Protein AF-A0A3M1ARY3-F1 (afdb_monomer)

Solvent-accessible surface area (backbone atoms only — not comparable to full-atom values): 28862 Å² total; per-residue (Å²): 132,88,78,79,74,89,76,68,84,65,81,82,77,84,74,81,76,70,82,75,73,94,60,84,91,66,77,84,82,79,54,72,87,50,49,65,56,50,58,51,51,50,52,49,52,53,35,46,76,71,69,54,55,94,62,46,52,64,51,49,46,56,49,46,52,57,48,51,60,50,61,75,49,52,91,82,54,56,73,66,58,52,51,49,48,53,49,50,48,57,50,49,37,49,52,50,33,58,77,50,55,50,48,76,44,61,44,57,70,61,64,56,45,29,60,66,34,83,39,37,42,29,37,66,46,68,46,52,71,83,88,73,47,55,49,29,36,30,43,77,48,57,64,89,65,46,29,37,71,93,34,78,60,46,70,43,76,62,58,67,72,46,67,48,40,36,34,40,24,88,75,70,82,58,36,54,68,40,32,63,76,75,75,44,74,68,46,71,55,53,65,43,31,38,32,45,40,37,47,32,87,50,70,63,66,32,47,55,48,79,46,77,45,71,31,36,27,32,60,50,62,47,57,44,49,73,40,48,55,42,61,74,50,89,72,31,67,38,37,35,37,39,38,25,50,28,73,66,57,48,72,54,48,46,27,40,61,46,95,61,33,35,34,69,65,48,74,48,74,28,74,32,53,70,28,69,49,74,51,71,41,50,40,45,69,52,85,87,73,67,71,47,80,44,79,45,41,28,24,41,94,85,43,74,62,43,64,32,38,35,36,32,68,93,74,53,56,65,51,83,52,38,31,35,35,38,63,50,54,85,86,45,65,65,63,57,48,37,54,77,60,60,33,53,71,43,81,57,53,93,87,53,64,60,67,70,73,50,59,86,39,45,31,40,34,38,37,69,34,19,63,76,59,30,73,67,55,61,76,42,37,66,58,52,54,51,42,18,54,74,41,17,19,38,38,33,39,40,61,53,32,73,61,34,62,74,51,50,80,52,77,48,50,38,52,39,81,34,89,81,34,30,43,81,60,56,75,38,70,40,72,87,36,60,53,27,51,32,75,33,73,66,57,78,75,44,55,61,92,52,54,84,28,48,30,52,46,45,69,38,55,61,40,57,75,74,30,51,61,50,29,23,35,56,87,81,57,44,51,29,28,41,33,35,78,41,86,72,10,23,44,33,44,33,32,41,44,47,68,66,27,60,67,66,64,35,64,33,52,51,33,45,53,28,3,59,67,58,59,94

Sequence (520 aa):
MKGKQPGYSLFYARHPSKTPSFEAGLTEIKNPSLRNLARTIDRLAENILRGKTTRALPTIVALLDSVNYRLLRRREMAPADLRLLLHWKSALDRLRCTLLGVEVKYTVSDTALTELQLTYVTIHSVSGLDGKGKTQIYFGGLDQGWAVNEGFDKRFPLQLDEPYRLLTPRKITFTTPQALYGLENARVDKPIMFFIIHRSPDREKSFVHRTTVRLSFAPRFLTEVLTPIVRIVPGARLAIRLKNFSRDGVTDTVKVAGDLATSLGGAFRLSHKEATYVDTLFIIWKDGIKNGDYVVPLKIHGIKVAQFAARKFDLQADTTRKVGIISGVPHSILFETLRRMGIKYEKIDLQRDFQQQTSGLDVLIVDHRALSFLPKLKKFRKSLDEFVQRGGHLLILAQDAAVWNASPLWNGLRLTENQRLDETVPVAMQDTHTFLVGPNRIGETDWEHWLFRRGYCTLTGSAVKDAEIPIRTREDGIPLVLTRRQKSGRITYVNLALRPQLFNIHAGAFRILANLIAGS

Radius of gyration: 32.1 Å; Cα contacts (8 Å, |Δi|>4): 1017; chains: 1; bounding box: 77×54×83 Å

Structure (mmCIF, N/CA/C/O backbone):
data_AF-A0A3M1ARY3-F1
#
_entry.id   AF-A0A3M1ARY3-F1
#
loop_
_atom_site.group_PDB
_atom_site.id
_atom_site.type_symbol
_atom_site.label_atom_id
_atom_site.label_alt_id
_atom_site.label_comp_id
_atom_site.label_asym_id
_atom_site.label_entity_id
_atom_site.label_seq_id
_atom_site.pdbx_PDB_ins_code
_atom_site.Cartn_x
_atom_site.Cartn_y
_atom_site.Cartn_z
_atom_site.occupancy
_atom_site.B_iso_or_equiv
_atom_site.auth_seq_id
_atom_site.auth_comp_id
_atom_site.auth_asym_id
_atom_site.auth_atom_id
_atom_site.pdbx_PDB_model_num
ATOM 1 N N . MET A 1 1 ? -11.180 -6.695 -46.085 1.00 31.44 1 MET A N 1
ATOM 2 C CA . MET A 1 1 ? -11.052 -5.491 -45.231 1.00 31.44 1 MET A CA 1
ATOM 3 C C . MET A 1 1 ? -9.678 -5.498 -44.569 1.00 31.44 1 MET A C 1
ATOM 5 O O . MET A 1 1 ? -9.409 -6.388 -43.776 1.00 31.44 1 MET A O 1
ATOM 9 N N . LYS A 1 2 ? -8.780 -4.576 -44.946 1.00 28.25 2 LYS A N 1
ATOM 10 C CA . LYS A 1 2 ? -7.445 -4.436 -44.338 1.00 28.25 2 LYS A CA 1
ATOM 11 C C . LYS A 1 2 ? -7.612 -3.978 -42.884 1.00 28.25 2 LYS A C 1
ATOM 13 O O . LYS A 1 2 ? -8.024 -2.846 -42.647 1.00 28.25 2 LYS A O 1
ATOM 18 N N . GLY A 1 3 ? -7.351 -4.868 -41.928 1.00 26.62 3 GLY A N 1
ATOM 19 C CA . GLY A 1 3 ? -7.408 -4.551 -40.503 1.00 26.62 3 GLY A CA 1
ATOM 20 C C . GLY A 1 3 ? -6.347 -3.512 -40.152 1.00 26.62 3 GLY A C 1
ATOM 21 O O . GLY A 1 3 ? -5.154 -3.785 -40.265 1.00 26.62 3 GLY A O 1
ATOM 22 N N . LYS A 1 4 ? -6.774 -2.310 -39.753 1.00 29.06 4 LYS A N 1
ATOM 23 C CA . LYS A 1 4 ? -5.889 -1.318 -39.133 1.00 29.06 4 LYS A CA 1
ATOM 24 C C . LYS A 1 4 ? -5.288 -1.948 -37.874 1.00 29.06 4 LYS A C 1
ATOM 26 O O . LYS A 1 4 ? -6.025 -2.282 -36.950 1.00 29.06 4 LYS A O 1
ATOM 31 N N . GLN A 1 5 ? -3.966 -2.111 -37.842 1.00 27.38 5 GLN A N 1
ATOM 32 C CA . GLN A 1 5 ? -3.255 -2.414 -36.603 1.00 27.38 5 GLN A CA 1
ATOM 33 C C . GLN A 1 5 ? -3.434 -1.223 -35.646 1.00 27.38 5 GLN A C 1
ATOM 35 O O . GLN A 1 5 ? -3.159 -0.091 -36.055 1.00 27.38 5 GLN A O 1
ATOM 40 N N . PRO A 1 6 ? -3.901 -1.420 -34.401 1.00 26.67 6 PRO A N 1
ATOM 41 C CA . PRO A 1 6 ? -3.872 -0.364 -33.400 1.00 26.67 6 PRO A CA 1
ATOM 42 C C . PRO A 1 6 ? -2.407 -0.061 -33.057 1.00 26.67 6 PRO A C 1
ATOM 44 O O . PRO A 1 6 ? -1.746 -0.816 -32.348 1.00 26.67 6 PRO A O 1
ATOM 47 N N . GLY A 1 7 ? -1.879 1.023 -33.627 1.00 24.36 7 GLY A N 1
ATOM 48 C CA . GLY A 1 7 ? -0.571 1.569 -33.287 1.00 24.36 7 GLY A CA 1
ATOM 49 C C . GLY A 1 7 ? -0.703 2.499 -32.088 1.00 24.36 7 GLY A C 1
ATOM 50 O O . GLY A 1 7 ? -1.351 3.539 -32.178 1.00 24.36 7 GLY A O 1
ATOM 51 N N . TYR A 1 8 ? -0.093 2.135 -30.965 1.00 30.75 8 TYR A N 1
ATOM 52 C CA . TYR A 1 8 ? 0.067 3.039 -29.831 1.00 30.75 8 TYR A CA 1
ATOM 53 C C . TYR A 1 8 ? 1.339 3.863 -30.058 1.00 30.75 8 TYR A C 1
ATOM 55 O O . TYR A 1 8 ? 2.448 3.402 -29.801 1.00 30.75 8 TYR A O 1
ATOM 63 N N . SER A 1 9 ? 1.195 5.079 -30.583 1.00 26.58 9 SER A N 1
ATOM 64 C CA . SER A 1 9 ? 2.304 6.028 -30.717 1.00 26.58 9 SER A CA 1
ATOM 65 C C . SER A 1 9 ? 2.540 6.725 -29.377 1.00 26.58 9 SER A C 1
ATOM 67 O O . SER A 1 9 ? 1.929 7.749 -29.082 1.00 26.58 9 SER A O 1
ATOM 69 N N . LEU A 1 10 ? 3.417 6.168 -28.541 1.00 30.88 10 LEU A N 1
ATOM 70 C CA . LEU A 1 10 ? 3.917 6.872 -27.361 1.00 30.88 10 LEU A CA 1
ATOM 71 C C . LEU A 1 10 ? 5.137 7.709 -27.755 1.00 30.88 10 LEU A C 1
ATOM 73 O O . LEU A 1 10 ? 6.206 7.183 -28.061 1.00 30.88 10 LEU A O 1
ATOM 77 N N . PHE A 1 11 ? 4.964 9.029 -27.743 1.00 28.06 11 PHE A N 1
ATOM 78 C CA . PHE A 1 11 ? 6.053 9.985 -27.895 1.00 28.06 11 PHE A CA 1
ATOM 79 C C . PHE A 1 11 ? 6.827 10.066 -26.576 1.00 28.06 11 PHE A C 1
ATOM 81 O O . PHE A 1 11 ? 6.364 10.678 -25.614 1.00 28.06 11 PHE A O 1
ATOM 88 N N . TYR A 1 12 ? 8.021 9.478 -26.516 1.00 31.47 12 TYR A N 1
ATOM 89 C CA . TYR A 1 12 ? 8.955 9.805 -25.442 1.00 31.47 12 TYR A CA 1
ATOM 90 C C . TYR A 1 12 ? 9.522 11.204 -25.695 1.00 31.47 12 TYR A C 1
ATOM 92 O O . TYR A 1 12 ? 10.358 11.409 -26.577 1.00 31.47 12 TYR A O 1
ATOM 100 N N . ALA A 1 13 ? 9.038 12.183 -24.930 1.00 27.77 13 ALA A N 1
ATOM 101 C CA . ALA A 1 13 ? 9.599 13.522 -24.920 1.00 27.77 13 ALA A CA 1
ATOM 102 C C . ALA A 1 13 ? 10.984 13.530 -24.251 1.00 27.77 13 ALA A C 1
ATOM 104 O O . ALA A 1 13 ? 11.231 12.886 -23.231 1.00 27.77 13 ALA A O 1
ATOM 105 N N . ARG A 1 14 ? 11.873 14.291 -24.889 1.00 33.47 14 ARG A N 1
ATOM 106 C CA . ARG A 1 14 ? 13.269 14.587 -24.565 1.00 33.47 14 ARG A CA 1
ATOM 107 C C . ARG A 1 14 ? 13.530 14.797 -23.071 1.00 33.47 14 ARG A C 1
ATOM 109 O O . ARG A 1 14 ? 12.953 15.688 -22.456 1.00 33.47 14 ARG A O 1
ATOM 116 N N . HIS A 1 15 ? 14.564 14.137 -22.558 1.00 26.23 15 HIS A N 1
ATOM 117 C CA . HIS A 1 15 ? 15.442 14.798 -21.599 1.00 26.23 15 HIS A CA 1
ATOM 118 C C . HIS A 1 15 ? 16.728 15.189 -22.328 1.00 26.23 15 HIS A C 1
ATOM 120 O O . HIS A 1 15 ? 17.444 14.291 -22.779 1.00 26.23 15 HIS A O 1
ATOM 126 N N . PRO A 1 16 ? 17.060 16.489 -22.451 1.00 28.27 16 PRO A N 1
ATOM 127 C CA . PRO A 1 16 ? 18.436 16.859 -22.725 1.00 28.27 16 PRO A CA 1
ATOM 128 C C . PRO A 1 16 ? 19.274 16.275 -21.590 1.00 28.27 16 PRO A C 1
ATOM 130 O O . PRO A 1 16 ? 19.023 16.529 -20.408 1.00 28.27 16 PRO A O 1
ATOM 133 N N . SER A 1 17 ? 20.231 15.422 -21.941 1.00 34.19 17 SER A N 1
ATOM 134 C CA . SER A 1 17 ? 21.227 14.954 -20.993 1.00 34.19 17 SER A CA 1
ATOM 135 C C . SER A 1 17 ? 21.893 16.186 -20.384 1.00 34.19 17 SER A C 1
ATOM 137 O O . SER A 1 17 ? 22.580 16.915 -21.100 1.00 34.19 17 SER A O 1
ATOM 139 N N . LYS A 1 18 ? 21.699 16.424 -19.078 1.00 37.34 18 LYS A N 1
ATOM 140 C CA . LYS A 1 18 ? 22.603 17.294 -18.316 1.00 37.34 18 LYS A CA 1
ATOM 141 C C . LYS A 1 18 ? 24.036 16.873 -18.650 1.00 37.34 18 LYS A C 1
ATOM 143 O O . LYS A 1 18 ? 24.305 15.669 -18.731 1.00 37.34 18 LYS A O 1
ATOM 148 N N . THR A 1 19 ? 24.923 17.843 -18.864 1.00 39.16 19 THR A N 1
ATOM 149 C CA . THR A 1 19 ? 26.350 17.601 -19.103 1.00 39.16 19 THR A CA 1
ATOM 150 C C . THR A 1 19 ? 26.859 16.627 -18.036 1.00 39.16 19 THR A C 1
ATOM 152 O O . THR A 1 19 ? 26.691 16.907 -16.846 1.00 39.16 19 THR A O 1
ATOM 155 N N . PRO A 1 20 ? 27.378 15.445 -18.409 1.00 40.69 20 PRO A N 1
ATOM 156 C CA . PRO A 1 20 ? 27.798 14.464 -17.422 1.00 40.69 20 PRO A CA 1
ATOM 157 C C . PRO A 1 20 ? 28.998 15.009 -16.640 1.00 40.69 20 PRO A C 1
ATOM 159 O O . PRO A 1 20 ? 29.952 15.499 -17.237 1.00 40.69 20 PRO A O 1
ATOM 162 N N . SER A 1 21 ? 28.964 14.891 -15.312 1.00 41.66 21 SER A N 1
ATOM 163 C CA . SER A 1 21 ? 30.198 14.914 -14.522 1.00 41.66 21 SER A CA 1
ATOM 164 C C . SER A 1 21 ? 31.002 13.664 -14.888 1.00 41.66 21 SER A C 1
ATOM 166 O O . SER A 1 21 ? 30.461 12.555 -14.859 1.00 41.66 21 SER A O 1
ATOM 168 N N . PHE A 1 22 ? 32.264 13.849 -15.277 1.00 49.66 22 PHE A N 1
ATOM 169 C CA . PHE A 1 22 ? 33.174 12.768 -15.673 1.00 49.66 22 PHE A CA 1
ATOM 170 C C . PHE A 1 22 ? 33.740 11.985 -14.473 1.00 49.66 22 PHE A C 1
ATOM 172 O O . PHE A 1 22 ? 34.378 10.953 -14.674 1.00 49.66 22 PHE A O 1
ATOM 179 N N . GLU A 1 23 ? 33.484 12.450 -13.243 1.00 50.34 23 GLU A N 1
ATOM 180 C CA . GLU A 1 23 ? 34.140 11.963 -12.019 1.00 50.34 23 GLU A CA 1
ATOM 181 C C . GLU A 1 23 ? 33.176 11.568 -10.886 1.00 50.34 23 GLU A C 1
ATOM 183 O O . GLU A 1 23 ? 33.619 11.126 -9.826 1.00 50.34 23 GLU A O 1
ATOM 188 N N . ALA A 1 24 ? 31.856 11.695 -11.065 1.00 41.06 24 ALA A N 1
ATOM 189 C CA . ALA A 1 24 ? 30.897 11.424 -9.992 1.00 41.06 24 ALA A CA 1
ATOM 190 C C . ALA A 1 24 ? 30.983 9.963 -9.487 1.00 41.06 24 ALA A C 1
ATOM 192 O O . ALA A 1 24 ? 30.489 9.039 -10.136 1.00 41.06 24 ALA A O 1
ATOM 193 N N . GLY A 1 25 ? 31.581 9.777 -8.303 1.00 46.88 25 GLY A N 1
ATOM 194 C CA . GLY A 1 25 ? 31.649 8.499 -7.584 1.00 46.88 25 GLY A CA 1
ATOM 195 C C . GLY A 1 25 ? 32.868 7.616 -7.880 1.00 46.88 25 GLY A C 1
ATOM 196 O O . GLY A 1 25 ? 32.813 6.420 -7.595 1.00 46.88 25 GLY A O 1
ATOM 197 N N . LEU A 1 26 ? 33.951 8.155 -8.452 1.00 52.38 26 LEU A N 1
ATOM 198 C CA . LEU A 1 26 ? 35.177 7.397 -8.740 1.00 52.38 26 LEU A CA 1
ATOM 199 C C . LEU A 1 26 ? 36.283 7.697 -7.708 1.00 52.38 26 LEU A C 1
ATOM 201 O O . LEU A 1 26 ? 36.530 8.847 -7.363 1.00 52.38 26 LEU A O 1
ATOM 205 N N . THR A 1 27 ? 36.931 6.646 -7.195 1.00 55.34 27 THR A N 1
ATOM 206 C CA . THR A 1 27 ? 38.100 6.711 -6.297 1.00 55.34 27 THR A CA 1
ATOM 207 C C . THR A 1 27 ? 39.374 7.166 -7.026 1.00 55.34 27 THR A C 1
ATOM 209 O O . THR A 1 27 ? 39.435 7.138 -8.254 1.00 55.34 27 THR A O 1
ATOM 212 N N . GLU A 1 28 ? 40.412 7.552 -6.268 1.00 63.97 28 GLU A N 1
ATOM 213 C CA . GLU A 1 28 ? 41.711 8.015 -6.791 1.00 63.97 28 GLU A CA 1
ATOM 214 C C . GLU A 1 28 ? 42.308 7.115 -7.892 1.00 63.97 28 GLU A C 1
ATOM 216 O O . GLU A 1 28 ? 42.397 5.888 -7.761 1.00 63.97 28 GLU A O 1
ATOM 221 N N . ILE A 1 29 ? 42.803 7.745 -8.965 1.00 70.00 29 ILE A N 1
ATOM 222 C CA . ILE A 1 29 ? 43.446 7.074 -10.104 1.00 70.00 29 ILE A CA 1
ATOM 223 C C . ILE A 1 29 ? 44.850 6.599 -9.706 1.00 70.00 29 ILE A C 1
ATOM 225 O O . ILE A 1 29 ? 45.848 7.330 -9.790 1.00 70.00 29 ILE A O 1
ATOM 229 N N . LYS A 1 30 ? 44.938 5.333 -9.291 1.00 70.31 30 LYS A N 1
ATOM 230 C CA . LYS A 1 30 ? 46.197 4.706 -8.859 1.00 70.31 30 LYS A CA 1
ATOM 231 C C . LYS A 1 30 ? 47.164 4.446 -10.016 1.00 70.31 30 LYS A C 1
ATOM 233 O O . LYS A 1 30 ? 48.368 4.587 -9.832 1.00 70.31 30 LYS A O 1
ATOM 238 N N . ASN A 1 31 ? 46.657 4.125 -11.208 1.00 78.50 31 ASN A N 1
ATOM 239 C CA . ASN A 1 31 ? 47.481 3.771 -12.363 1.00 78.50 31 ASN A CA 1
ATOM 240 C C . ASN A 1 31 ? 48.117 5.012 -13.032 1.00 78.50 31 ASN A C 1
ATOM 242 O O . ASN A 1 31 ? 47.393 5.837 -13.605 1.00 78.50 31 ASN A O 1
ATOM 246 N N . PRO A 1 32 ? 49.459 5.146 -13.042 1.00 76.75 32 PRO A N 1
ATOM 247 C CA . PRO A 1 32 ? 50.139 6.304 -13.628 1.00 76.75 32 PRO A CA 1
ATOM 248 C C . PRO A 1 32 ? 49.840 6.494 -15.121 1.00 76.75 32 PRO A C 1
ATOM 250 O O . PRO A 1 32 ? 49.739 7.627 -15.592 1.00 76.75 32 PRO A O 1
ATOM 253 N N . SER A 1 33 ? 49.622 5.397 -15.856 1.00 76.44 33 SER A N 1
ATOM 254 C CA . SER A 1 33 ? 49.340 5.421 -17.298 1.00 76.44 33 SER A CA 1
ATOM 255 C C . SER A 1 33 ? 47.970 6.020 -17.655 1.00 76.44 33 SER A C 1
ATOM 257 O O . SER A 1 33 ? 47.749 6.395 -18.811 1.00 76.44 33 SER A O 1
ATOM 259 N N . LEU A 1 34 ? 47.064 6.132 -16.672 1.00 84.69 34 LEU A N 1
ATOM 260 C CA . LEU A 1 34 ? 45.725 6.709 -16.818 1.00 84.69 34 LEU A CA 1
ATOM 261 C C . LEU A 1 34 ? 45.651 8.172 -16.362 1.00 84.69 34 LEU A C 1
ATOM 263 O O . LEU A 1 34 ? 44.776 8.901 -16.824 1.00 84.69 34 LEU A O 1
ATOM 267 N N . ARG A 1 35 ? 46.590 8.640 -15.528 1.00 84.56 35 ARG A N 1
ATOM 268 C CA . ARG A 1 35 ? 46.601 10.022 -15.006 1.00 84.56 35 ARG A CA 1
ATOM 269 C C . ARG A 1 35 ? 46.714 11.073 -16.107 1.00 84.56 35 ARG A C 1
ATOM 271 O O . ARG A 1 35 ? 46.043 12.097 -16.054 1.00 84.56 35 ARG A O 1
ATOM 278 N N . ASN A 1 36 ? 47.539 10.821 -17.123 1.00 84.75 36 ASN A N 1
ATOM 279 C CA . ASN A 1 36 ? 47.663 11.741 -18.256 1.00 84.75 36 ASN A CA 1
ATOM 280 C C . ASN A 1 36 ? 46.368 11.822 -19.071 1.00 84.75 36 ASN A C 1
ATOM 282 O O . ASN A 1 36 ? 46.008 12.899 -19.536 1.00 84.75 36 ASN A O 1
ATOM 286 N N . LEU A 1 37 ? 45.661 10.699 -19.214 1.00 87.56 37 LEU A N 1
ATOM 287 C CA . LEU A 1 37 ? 44.396 10.646 -19.937 1.00 87.56 37 LEU A CA 1
ATOM 288 C C . LEU A 1 37 ? 43.290 11.387 -19.173 1.00 87.56 37 LEU A C 1
ATOM 290 O O . LEU A 1 37 ? 42.575 12.173 -19.788 1.00 87.56 37 LEU A O 1
ATOM 294 N N . ALA A 1 38 ? 43.230 11.219 -17.847 1.00 87.12 38 ALA A N 1
ATOM 295 C CA . ALA A 1 38 ? 42.332 11.965 -16.962 1.00 87.12 38 ALA A CA 1
ATOM 296 C C . ALA A 1 38 ? 42.506 13.482 -17.123 1.00 87.12 38 ALA A C 1
ATOM 298 O O . ALA A 1 38 ? 41.586 14.157 -17.566 1.00 87.12 38 ALA A O 1
ATOM 299 N N . ARG A 1 39 ? 43.734 13.996 -16.947 1.00 87.62 39 ARG A N 1
ATOM 300 C CA . ARG A 1 39 ? 44.027 15.438 -17.077 1.00 87.62 39 ARG A CA 1
ATOM 301 C C . ARG A 1 39 ? 43.626 16.029 -18.430 1.00 87.62 39 ARG A C 1
ATOM 303 O O . ARG A 1 39 ? 43.364 17.227 -18.524 1.00 87.62 39 ARG A O 1
ATOM 310 N N . THR A 1 40 ? 43.688 15.240 -19.503 1.00 88.69 40 THR A N 1
ATOM 311 C CA . THR A 1 40 ? 43.264 15.690 -20.836 1.00 88.69 40 THR A CA 1
ATOM 312 C C . THR A 1 40 ? 41.739 15.668 -20.971 1.00 88.69 40 THR A C 1
ATOM 314 O O . THR A 1 40 ? 41.190 16.574 -21.595 1.00 88.69 40 THR A O 1
ATOM 317 N N . ILE A 1 41 ? 41.049 14.693 -20.366 1.00 89.12 41 ILE A N 1
ATOM 318 C CA . ILE A 1 41 ? 39.580 14.682 -20.258 1.00 89.12 41 ILE A CA 1
ATOM 319 C C . ILE A 1 41 ? 39.094 15.894 -19.452 1.00 89.12 41 ILE A C 1
ATOM 321 O O . ILE A 1 41 ? 38.187 16.584 -19.912 1.00 89.12 41 ILE A O 1
ATOM 325 N N . ASP A 1 42 ? 39.731 16.209 -18.325 1.00 86.62 42 ASP A N 1
ATOM 326 C CA . ASP A 1 42 ? 39.340 17.336 -17.468 1.00 86.62 42 ASP A CA 1
ATOM 327 C C . ASP A 1 42 ? 39.510 18.667 -18.199 1.00 86.62 42 ASP A C 1
ATOM 329 O O . ASP A 1 42 ? 38.580 19.467 -18.290 1.00 86.62 42 ASP A O 1
ATOM 333 N N . ARG A 1 43 ? 40.666 18.864 -18.847 1.00 88.50 43 ARG A N 1
ATOM 334 C CA . ARG A 1 43 ? 40.913 20.043 -19.692 1.00 88.50 43 ARG A CA 1
ATOM 335 C C . ARG A 1 43 ? 39.916 20.161 -20.842 1.00 88.50 43 ARG A C 1
ATOM 337 O O . ARG A 1 43 ? 39.503 21.269 -21.185 1.00 88.50 43 ARG A O 1
ATOM 344 N N . LEU A 1 44 ? 39.543 19.048 -21.472 1.00 89.81 44 LEU A N 1
ATOM 345 C CA . LEU A 1 44 ? 38.512 19.041 -22.509 1.00 89.81 44 LEU A CA 1
ATOM 346 C C . LEU A 1 44 ? 37.160 19.482 -21.931 1.00 89.81 44 LEU A C 1
ATOM 348 O O . LEU A 1 44 ? 36.505 20.340 -22.522 1.00 89.81 44 LEU A O 1
ATOM 352 N N . ALA A 1 45 ? 36.762 18.931 -20.783 1.00 84.94 45 ALA A N 1
ATOM 353 C CA . ALA A 1 45 ? 35.514 19.275 -20.113 1.00 84.94 45 ALA A CA 1
ATOM 354 C C . ALA A 1 45 ? 35.466 20.765 -19.732 1.00 84.94 45 ALA A C 1
ATOM 356 O O . ALA A 1 45 ? 34.497 21.445 -20.067 1.00 84.94 45 ALA A O 1
ATOM 357 N N . GLU A 1 46 ? 36.529 21.301 -19.126 1.00 85.94 46 GLU A N 1
ATOM 358 C CA . GLU A 1 46 ? 36.639 22.725 -18.780 1.00 85.94 46 GLU A CA 1
ATOM 359 C C . GLU A 1 46 ? 36.524 23.639 -20.002 1.00 85.94 46 GLU A C 1
ATOM 361 O O . GLU A 1 46 ? 35.807 24.640 -19.971 1.00 85.94 46 GLU A O 1
ATOM 366 N N . ASN A 1 47 ? 37.209 23.303 -21.098 1.00 87.62 47 ASN A N 1
ATOM 367 C CA . ASN A 1 47 ? 37.156 24.101 -22.320 1.00 87.62 47 ASN A CA 1
ATOM 368 C C . ASN A 1 47 ? 35.746 24.136 -22.917 1.00 87.62 47 ASN A C 1
ATOM 370 O O . ASN A 1 47 ? 35.284 25.202 -23.323 1.00 87.62 47 ASN A O 1
ATOM 374 N N . ILE A 1 48 ? 35.045 22.999 -22.919 1.00 86.81 48 ILE A N 1
ATOM 375 C CA . ILE A 1 48 ? 33.666 22.914 -23.414 1.00 86.81 48 ILE A CA 1
ATOM 376 C C . ILE A 1 48 ? 32.714 23.705 -22.516 1.00 86.81 48 ILE A C 1
ATOM 378 O O . ILE A 1 48 ? 31.879 24.444 -23.033 1.00 86.81 48 ILE A O 1
ATOM 382 N N . LEU A 1 49 ? 32.864 23.619 -21.189 1.00 84.25 49 LEU A N 1
ATOM 383 C CA . LEU A 1 49 ? 32.074 24.416 -20.242 1.00 84.25 49 LEU A CA 1
ATOM 384 C C . LEU A 1 49 ? 32.289 25.925 -20.432 1.00 84.25 49 LEU A C 1
ATOM 386 O O . LEU A 1 49 ? 31.358 26.704 -20.255 1.00 84.25 49 LEU A O 1
ATOM 390 N N . ARG A 1 50 ? 33.491 26.335 -20.851 1.00 86.31 50 ARG A N 1
ATOM 391 C CA . ARG A 1 50 ? 33.830 27.722 -21.216 1.00 86.31 50 ARG A CA 1
ATOM 392 C C . ARG A 1 50 ? 33.420 28.101 -22.650 1.00 86.31 50 ARG A C 1
ATOM 394 O O . ARG A 1 50 ? 33.834 29.150 -23.134 1.00 86.31 50 ARG A O 1
ATOM 401 N N . GLY A 1 51 ? 32.664 27.252 -23.353 1.00 82.38 51 GLY A N 1
ATOM 402 C CA . GLY A 1 51 ? 32.178 27.500 -24.716 1.00 82.38 51 GLY A CA 1
ATOM 403 C C . GLY A 1 51 ? 33.224 27.335 -25.827 1.00 82.38 51 GLY A C 1
ATOM 404 O O . GLY A 1 51 ? 32.934 27.618 -26.987 1.00 82.38 51 GLY A O 1
ATOM 405 N N . LYS A 1 52 ? 34.440 26.863 -25.520 1.00 85.62 52 LYS A N 1
ATOM 406 C CA . LYS A 1 52 ? 35.523 26.678 -26.500 1.00 85.62 52 LYS A CA 1
ATOM 407 C C . LYS A 1 52 ? 35.432 25.296 -27.154 1.00 85.62 52 LYS A C 1
ATOM 409 O O . LYS A 1 52 ? 35.983 24.324 -26.640 1.00 85.62 52 LYS A O 1
ATOM 414 N N . THR A 1 53 ? 34.770 25.198 -28.308 1.00 82.94 53 THR A N 1
ATOM 415 C CA . THR A 1 53 ? 34.492 23.909 -28.980 1.00 82.94 53 THR A CA 1
ATOM 416 C C . THR A 1 53 ? 35.350 23.612 -30.217 1.00 82.94 53 THR A C 1
ATOM 418 O O . THR A 1 53 ? 35.359 22.473 -30.678 1.00 82.94 53 THR A O 1
ATOM 421 N N . THR A 1 54 ? 36.139 24.569 -30.721 1.00 82.50 54 THR A N 1
ATOM 422 C CA . THR A 1 54 ? 36.860 24.482 -32.013 1.00 82.50 54 THR A CA 1
ATOM 423 C C . THR A 1 54 ? 37.784 23.264 -32.163 1.00 82.50 54 THR A C 1
ATOM 425 O O . THR A 1 54 ? 37.959 22.767 -33.266 1.00 82.50 54 THR A O 1
ATOM 428 N N . ARG A 1 55 ? 38.377 22.757 -31.071 1.00 86.88 55 ARG A N 1
ATOM 429 C CA . ARG A 1 55 ? 39.240 21.551 -31.076 1.00 86.88 55 ARG A CA 1
ATOM 430 C C . ARG A 1 55 ? 38.645 20.365 -30.314 1.00 86.88 55 ARG A C 1
ATOM 432 O O . ARG A 1 55 ? 39.346 19.389 -30.044 1.00 86.88 55 ARG A O 1
ATOM 439 N N . ALA A 1 56 ? 37.369 20.434 -29.942 1.00 89.94 56 ALA A N 1
ATOM 440 C CA . ALA A 1 56 ? 36.755 19.437 -29.074 1.00 89.94 56 ALA A CA 1
ATOM 441 C C . ALA A 1 56 ? 36.624 18.069 -29.763 1.00 89.94 56 ALA A C 1
ATOM 443 O O . ALA A 1 56 ? 37.064 17.069 -29.202 1.00 89.94 56 ALA A O 1
ATOM 444 N N . LEU A 1 57 ? 36.092 18.020 -30.991 1.00 91.81 57 LEU A N 1
ATOM 445 C CA . LEU A 1 57 ? 35.924 16.770 -31.746 1.00 91.81 57 LEU A CA 1
ATOM 446 C C . LEU A 1 57 ? 37.253 16.043 -32.040 1.00 91.81 57 LEU A C 1
ATOM 448 O O . LEU A 1 57 ? 37.338 14.864 -31.680 1.00 91.81 57 LEU A O 1
ATOM 452 N N . PRO A 1 58 ? 38.311 16.698 -32.567 1.00 94.12 58 PRO A N 1
ATOM 453 C CA . PRO A 1 58 ? 39.598 16.032 -32.773 1.00 94.12 58 PRO A CA 1
ATOM 454 C C . PRO A 1 58 ? 40.193 15.495 -31.463 1.00 94.12 58 PRO A C 1
ATOM 456 O O . PRO A 1 58 ? 40.700 14.372 -31.410 1.00 94.12 58 PRO A O 1
ATOM 459 N N . THR A 1 59 ? 40.073 16.261 -30.371 1.00 93.25 59 THR A N 1
ATOM 460 C CA . THR A 1 59 ? 40.553 15.841 -29.042 1.00 93.25 59 THR A CA 1
ATOM 461 C C . THR A 1 59 ? 39.801 14.608 -28.538 1.00 93.25 59 THR A C 1
ATOM 463 O O . THR A 1 59 ? 40.416 13.670 -28.033 1.00 93.25 59 THR A O 1
ATOM 466 N N . ILE A 1 60 ? 38.475 14.572 -28.706 1.00 94.00 60 ILE A N 1
ATOM 467 C CA . ILE A 1 60 ? 37.649 13.421 -28.324 1.00 94.00 60 ILE A CA 1
ATOM 468 C C . ILE A 1 60 ? 38.034 12.177 -29.128 1.00 94.00 60 ILE A C 1
ATOM 470 O O . ILE A 1 60 ? 38.129 11.098 -28.546 1.00 94.00 60 ILE A O 1
ATOM 474 N N . VAL A 1 61 ? 38.277 12.305 -30.438 1.00 94.25 61 VAL A N 1
ATOM 475 C CA . VAL A 1 61 ? 38.718 11.181 -31.283 1.00 94.25 61 VAL A CA 1
ATOM 476 C C . VAL A 1 61 ? 40.035 10.601 -30.765 1.00 94.25 61 VAL A C 1
ATOM 478 O O . VAL A 1 61 ? 40.112 9.395 -30.532 1.00 94.25 61 VAL A O 1
ATOM 481 N N . ALA A 1 62 ? 41.032 11.449 -30.499 1.00 94.62 62 ALA A N 1
ATOM 482 C CA . ALA A 1 62 ? 42.323 11.013 -29.964 1.00 94.62 62 ALA A CA 1
ATOM 483 C C . ALA A 1 62 ? 42.194 10.335 -28.585 1.00 94.62 62 ALA A C 1
ATOM 485 O O . ALA A 1 62 ? 42.825 9.307 -28.321 1.00 94.62 62 ALA A O 1
ATOM 486 N N . LEU A 1 63 ? 41.344 10.875 -27.704 1.00 94.19 63 LEU A N 1
ATOM 487 C CA . LEU A 1 63 ? 41.061 10.277 -26.398 1.00 94.19 63 LEU A CA 1
ATOM 488 C C . LEU A 1 63 ? 40.371 8.914 -26.528 1.00 94.19 63 LEU A C 1
ATOM 490 O O . LEU A 1 63 ? 40.777 7.965 -25.859 1.00 94.19 63 LEU A O 1
ATOM 494 N N . LEU A 1 64 ? 39.368 8.791 -27.401 1.00 93.50 64 LEU A N 1
ATOM 495 C CA . LEU A 1 64 ? 38.672 7.528 -27.658 1.00 93.50 64 LEU A CA 1
ATOM 496 C C . LEU A 1 64 ? 39.618 6.460 -28.217 1.00 93.50 64 LEU A C 1
ATOM 498 O O . LEU A 1 64 ? 39.547 5.316 -27.772 1.00 93.50 64 LEU A O 1
ATOM 502 N N . ASP A 1 65 ? 40.526 6.814 -29.128 1.00 93.06 65 ASP A N 1
ATOM 503 C CA . ASP A 1 65 ? 41.550 5.893 -29.643 1.00 93.06 65 ASP A CA 1
ATOM 504 C C . ASP A 1 65 ? 42.456 5.383 -28.517 1.00 93.06 65 ASP A C 1
ATOM 506 O O . ASP A 1 65 ? 42.671 4.178 -28.373 1.00 93.06 65 ASP A O 1
ATOM 510 N N . SER A 1 66 ? 42.915 6.294 -27.658 1.00 92.75 66 SER A N 1
ATOM 511 C CA . SER A 1 66 ? 43.768 5.978 -26.510 1.00 92.75 66 SER A CA 1
ATOM 512 C C . SER A 1 66 ? 43.062 5.085 -25.476 1.00 92.75 66 SER A C 1
ATOM 514 O O . SER A 1 66 ? 43.671 4.156 -24.929 1.00 92.75 66 SER A O 1
ATOM 516 N N . VAL A 1 67 ? 41.767 5.318 -25.230 1.00 91.81 67 VAL A N 1
ATOM 517 C CA . VAL A 1 67 ? 40.930 4.474 -24.361 1.00 91.81 67 VAL A CA 1
ATOM 518 C C . VAL A 1 67 ? 40.699 3.098 -24.991 1.00 91.81 67 VAL A C 1
ATOM 520 O O . VAL A 1 67 ? 40.912 2.083 -24.328 1.00 91.81 67 VAL A O 1
ATOM 523 N N . ASN A 1 68 ? 40.318 3.035 -26.269 1.00 91.06 68 ASN A N 1
ATOM 524 C CA . ASN A 1 68 ? 40.068 1.778 -26.978 1.00 91.06 68 ASN A CA 1
ATOM 525 C C . ASN A 1 68 ? 41.326 0.903 -27.043 1.00 91.06 68 ASN A C 1
ATOM 527 O O . ASN A 1 68 ? 41.242 -0.294 -26.777 1.00 91.06 68 ASN A O 1
ATOM 531 N N . TYR A 1 69 ? 42.493 1.496 -27.313 1.00 90.69 69 TYR A N 1
ATOM 532 C CA . TYR A 1 69 ? 43.778 0.793 -27.310 1.00 90.69 69 TYR A CA 1
ATOM 533 C C . TYR A 1 69 ? 44.056 0.087 -25.974 1.00 90.69 69 TYR A C 1
ATOM 535 O O . TYR A 1 69 ? 44.494 -1.062 -25.951 1.00 90.69 69 TYR A O 1
ATOM 543 N N . ARG A 1 70 ? 43.737 0.734 -24.845 1.00 89.81 70 ARG A N 1
ATOM 544 C CA . ARG A 1 70 ? 43.892 0.138 -23.506 1.00 89.81 70 ARG A CA 1
ATOM 545 C C . ARG A 1 70 ? 42.849 -0.935 -23.220 1.00 89.81 70 ARG A C 1
ATOM 547 O O . ARG A 1 70 ? 43.183 -1.973 -22.659 1.00 89.81 70 ARG A O 1
ATOM 554 N N . LEU A 1 71 ? 41.605 -0.735 -23.658 1.00 87.94 71 LEU A N 1
ATOM 555 C CA . LEU A 1 71 ? 40.549 -1.743 -23.525 1.00 87.94 71 LEU A CA 1
ATOM 556 C C . LEU A 1 71 ? 40.859 -3.035 -24.304 1.00 87.94 71 LEU A C 1
ATOM 558 O O . LEU A 1 71 ? 40.410 -4.105 -23.891 1.00 87.94 71 LEU A O 1
ATOM 562 N N . LEU A 1 72 ? 41.656 -2.977 -25.379 1.00 87.81 72 LEU A N 1
ATOM 563 C CA . LEU A 1 72 ? 42.144 -4.178 -26.072 1.00 87.81 72 LEU A CA 1
ATOM 564 C C . LEU A 1 72 ? 43.080 -5.023 -25.189 1.00 87.81 72 LEU A C 1
ATOM 566 O O . LEU A 1 72 ? 43.045 -6.248 -25.265 1.00 87.81 72 LEU A O 1
ATOM 570 N N . ARG A 1 73 ? 43.835 -4.394 -24.279 1.00 85.31 73 ARG A N 1
ATOM 571 C CA . ARG A 1 73 ? 44.732 -5.053 -23.310 1.00 85.31 73 ARG A CA 1
ATOM 572 C C . ARG A 1 73 ? 44.054 -5.351 -21.966 1.00 85.31 73 ARG A C 1
ATOM 574 O O . ARG A 1 73 ? 44.700 -5.445 -20.929 1.00 85.31 73 ARG A O 1
ATOM 581 N N . ARG A 1 74 ? 42.727 -5.536 -21.958 1.00 77.69 74 ARG A N 1
ATOM 582 C CA . ARG A 1 74 ? 41.915 -5.712 -20.732 1.00 77.69 74 ARG A CA 1
ATOM 583 C C . ARG A 1 74 ? 42.365 -6.824 -19.780 1.00 77.69 74 ARG A C 1
ATOM 585 O O . ARG A 1 74 ? 42.028 -6.759 -18.605 1.00 77.69 74 ARG A O 1
ATOM 592 N N . ARG A 1 75 ? 43.065 -7.850 -20.279 1.00 74.69 75 ARG A N 1
ATOM 593 C CA . ARG A 1 75 ? 43.551 -8.978 -19.465 1.00 74.69 75 ARG A CA 1
ATOM 594 C C . ARG A 1 75 ? 44.692 -8.579 -18.521 1.00 74.69 75 ARG A C 1
ATOM 596 O O . ARG A 1 75 ? 44.929 -9.282 -17.552 1.00 74.69 75 ARG A O 1
ATOM 603 N N . GLU A 1 76 ? 45.346 -7.451 -18.785 1.00 79.00 76 GLU A N 1
ATOM 604 C CA . GLU A 1 76 ? 46.512 -6.949 -18.046 1.00 79.00 76 GLU A CA 1
ATOM 605 C C . GLU A 1 76 ? 46.142 -5.852 -17.027 1.00 79.00 76 GLU A C 1
ATOM 607 O O . GLU A 1 76 ? 47.020 -5.275 -16.393 1.00 79.00 76 GLU A O 1
ATOM 612 N N . MET A 1 77 ? 44.852 -5.519 -16.872 1.00 80.31 77 MET A N 1
ATOM 613 C CA . MET A 1 77 ? 44.407 -4.372 -16.070 1.00 80.31 77 MET A CA 1
ATOM 614 C C . MET A 1 77 ? 43.636 -4.776 -14.816 1.00 80.31 77 MET A C 1
ATOM 616 O O . MET A 1 77 ? 42.835 -5.712 -14.821 1.00 80.31 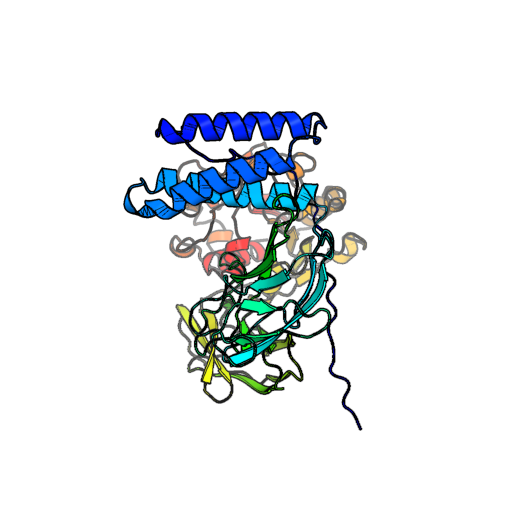77 MET A O 1
ATOM 620 N N . ALA A 1 78 ? 43.790 -3.975 -13.762 1.00 85.44 78 ALA A N 1
ATOM 621 C CA . ALA A 1 78 ? 42.971 -4.095 -12.567 1.00 85.44 78 ALA A CA 1
ATOM 622 C C . ALA A 1 78 ? 41.477 -3.825 -12.878 1.00 85.44 78 ALA A C 1
ATOM 624 O O . ALA A 1 78 ? 41.157 -2.935 -13.675 1.00 85.44 78 ALA A O 1
ATOM 625 N N . PRO A 1 79 ? 40.526 -4.504 -12.205 1.00 84.12 79 PRO A N 1
ATOM 626 C CA . PRO A 1 79 ? 39.090 -4.285 -12.417 1.00 84.12 79 PRO A CA 1
ATOM 627 C C . PRO A 1 79 ? 38.618 -2.836 -12.194 1.00 84.12 79 PRO A C 1
ATOM 629 O O . PRO A 1 79 ? 37.643 -2.396 -12.804 1.00 84.12 79 PRO A O 1
ATOM 632 N N . ALA A 1 80 ? 39.284 -2.078 -11.316 1.00 83.38 80 ALA A N 1
ATOM 633 C CA . ALA A 1 80 ? 38.992 -0.661 -11.090 1.00 83.38 80 ALA A CA 1
ATOM 634 C C . ALA A 1 80 ? 39.340 0.203 -12.317 1.00 83.38 80 ALA A C 1
ATOM 636 O O . ALA A 1 80 ? 38.493 0.962 -12.787 1.00 83.38 80 ALA A O 1
ATOM 637 N N . ASP A 1 81 ? 40.528 0.005 -12.889 1.00 86.12 81 ASP A N 1
ATOM 638 C CA . ASP A 1 81 ? 40.993 0.701 -14.095 1.00 86.12 81 ASP A CA 1
ATOM 639 C C . ASP A 1 81 ? 40.106 0.381 -15.305 1.00 86.12 81 ASP A C 1
ATOM 641 O O . ASP A 1 81 ? 39.758 1.263 -16.092 1.00 86.12 81 ASP A O 1
ATOM 645 N N . LEU A 1 82 ? 39.671 -0.879 -15.427 1.00 86.50 82 LEU A N 1
ATOM 646 C CA . LEU A 1 82 ? 38.740 -1.295 -16.474 1.00 86.50 82 LEU A CA 1
ATOM 647 C C . LEU A 1 82 ? 37.388 -0.574 -16.358 1.00 86.50 82 LEU A C 1
ATOM 649 O O . LEU A 1 82 ? 36.853 -0.106 -17.365 1.00 86.50 82 LEU A O 1
ATOM 653 N N . ARG A 1 83 ? 36.840 -0.447 -15.141 1.00 86.25 83 ARG A N 1
ATOM 654 C CA . ARG A 1 83 ? 35.595 0.303 -14.898 1.00 86.25 83 ARG A CA 1
ATOM 655 C C . ARG A 1 83 ? 35.746 1.782 -15.252 1.00 86.25 83 ARG A C 1
ATOM 657 O O . ARG A 1 83 ? 34.860 2.329 -15.908 1.00 86.25 83 ARG A O 1
ATOM 664 N N . LEU A 1 84 ? 36.868 2.397 -14.881 1.00 86.75 84 LEU A N 1
ATOM 665 C CA . LEU A 1 84 ? 37.177 3.792 -15.198 1.00 86.75 84 LEU A CA 1
ATOM 666 C C . LEU A 1 84 ? 37.262 4.031 -16.714 1.00 86.75 84 LEU A C 1
ATOM 668 O O . LEU A 1 84 ? 36.604 4.926 -17.240 1.00 86.75 84 LEU A O 1
ATOM 672 N N . LEU A 1 85 ? 37.995 3.185 -17.444 1.00 89.75 85 LEU A N 1
ATOM 673 C CA . LEU A 1 85 ? 38.121 3.287 -18.903 1.00 89.75 85 LEU A CA 1
ATOM 674 C C . LEU A 1 85 ? 36.778 3.110 -19.625 1.00 89.75 85 LEU A C 1
ATOM 676 O O . LEU A 1 85 ? 36.481 3.851 -20.564 1.00 89.75 85 LEU A O 1
ATOM 680 N N . LEU A 1 86 ? 35.941 2.164 -19.186 1.00 88.88 86 LEU A N 1
ATOM 681 C CA . LEU A 1 86 ? 34.591 1.982 -19.732 1.00 88.88 86 LEU A CA 1
ATOM 682 C C . LEU A 1 86 ? 33.689 3.192 -19.445 1.00 88.88 86 LEU A C 1
ATOM 684 O O . LEU A 1 86 ? 32.915 3.601 -20.317 1.00 88.88 86 LEU A O 1
ATOM 688 N N . HIS A 1 87 ? 33.810 3.785 -18.253 1.00 88.38 87 HIS A N 1
ATOM 689 C CA . HIS A 1 87 ? 33.100 5.009 -17.892 1.00 88.38 87 HIS A CA 1
ATOM 690 C C . HIS A 1 87 ? 33.505 6.176 -18.802 1.00 88.38 87 HIS A C 1
ATOM 692 O O . HIS A 1 87 ? 32.639 6.777 -19.444 1.00 88.38 87 HIS A O 1
ATOM 698 N N . TRP A 1 88 ? 34.808 6.445 -18.933 1.00 91.62 88 TRP A N 1
ATOM 699 C CA . TRP A 1 88 ? 35.329 7.497 -19.806 1.00 91.62 88 TRP A CA 1
ATOM 700 C C . TRP A 1 88 ? 34.938 7.291 -21.260 1.00 91.62 88 TRP A C 1
ATOM 702 O O . TRP A 1 88 ? 34.460 8.233 -21.888 1.00 91.62 88 TRP A O 1
ATOM 712 N N . LYS A 1 89 ? 35.039 6.064 -21.786 1.00 92.31 89 LYS A N 1
ATOM 713 C CA . LYS A 1 89 ? 34.572 5.755 -23.142 1.00 92.31 89 LYS A CA 1
ATOM 714 C C . LYS A 1 89 ? 33.109 6.167 -23.324 1.00 92.31 89 LYS A C 1
ATOM 716 O O . LYS A 1 89 ? 32.779 6.899 -24.252 1.00 92.31 89 LYS A O 1
ATOM 721 N N . SER A 1 90 ? 32.233 5.736 -22.413 1.00 89.00 90 SER A N 1
ATOM 722 C CA . SER A 1 90 ? 30.805 6.057 -22.484 1.00 89.00 90 SER A CA 1
ATOM 723 C C . SER A 1 90 ? 30.518 7.552 -22.313 1.00 89.00 90 SER A C 1
ATOM 725 O O . SER A 1 90 ? 29.512 8.033 -22.835 1.00 89.00 90 SER A O 1
ATOM 727 N N . ALA A 1 91 ? 31.324 8.285 -21.546 1.00 89.56 91 ALA A N 1
ATOM 728 C CA . ALA A 1 91 ? 31.170 9.724 -21.362 1.00 89.56 91 ALA A CA 1
ATOM 729 C C . ALA A 1 91 ? 31.647 10.510 -22.596 1.00 89.56 91 ALA A C 1
ATOM 731 O O . ALA A 1 91 ? 30.923 11.383 -23.069 1.00 89.56 91 ALA A O 1
ATOM 732 N N . LEU A 1 92 ? 32.795 10.139 -23.168 1.00 93.25 92 LEU A N 1
ATOM 733 C CA . LEU A 1 92 ? 33.346 10.727 -24.391 1.00 93.25 92 LEU A CA 1
ATOM 734 C C . LEU A 1 92 ? 32.445 10.479 -25.609 1.00 93.25 92 LEU A C 1
ATOM 736 O O . LEU A 1 92 ? 32.166 11.419 -26.346 1.00 93.25 92 LEU A O 1
ATOM 740 N N . ASP A 1 93 ? 31.921 9.259 -25.788 1.00 92.06 93 ASP A N 1
ATOM 741 C CA . ASP A 1 93 ? 30.966 8.950 -26.868 1.00 92.06 93 ASP A CA 1
ATOM 742 C C . ASP A 1 93 ? 29.684 9.797 -26.750 1.00 92.06 93 ASP A C 1
ATOM 744 O O . ASP A 1 93 ? 29.170 10.302 -27.750 1.00 92.06 93 ASP A O 1
ATOM 748 N N . ARG A 1 94 ? 29.183 10.005 -25.522 1.00 90.62 94 ARG A N 1
ATOM 749 C CA . ARG A 1 94 ? 28.020 10.873 -25.269 1.00 90.62 94 ARG A CA 1
ATOM 750 C C . ARG A 1 94 ? 28.323 12.330 -25.586 1.00 90.62 94 ARG A C 1
ATOM 752 O O . ARG A 1 94 ? 27.558 12.948 -26.315 1.00 90.62 94 ARG A O 1
ATOM 759 N N . LEU A 1 95 ? 29.440 12.854 -25.085 1.00 90.94 95 LEU A N 1
ATOM 760 C CA . LEU A 1 95 ? 29.868 14.228 -25.345 1.00 90.94 95 LEU A CA 1
ATOM 761 C C . LEU A 1 95 ? 30.027 14.486 -26.848 1.00 90.94 95 LEU A C 1
ATOM 763 O O . LEU A 1 95 ? 29.588 15.514 -27.356 1.00 90.94 95 LEU A O 1
ATOM 767 N N . ARG A 1 96 ? 30.600 13.520 -27.567 1.00 93.81 96 ARG A N 1
ATOM 768 C CA . ARG A 1 96 ? 30.727 13.561 -29.021 1.00 93.81 96 ARG A CA 1
ATOM 769 C C . ARG A 1 96 ? 29.375 13.653 -29.720 1.00 93.81 96 ARG A C 1
ATOM 771 O O . ARG A 1 96 ? 29.203 14.506 -30.583 1.00 93.81 96 ARG A O 1
ATOM 778 N N . CYS A 1 97 ? 28.419 12.808 -29.330 1.00 93.69 97 CYS A N 1
ATOM 779 C CA . CYS A 1 97 ? 27.054 12.864 -29.856 1.00 93.69 97 CYS A CA 1
ATOM 780 C C . CYS A 1 97 ? 26.412 14.234 -29.598 1.00 93.69 97 CYS A C 1
ATOM 782 O O . CYS A 1 97 ? 25.771 14.775 -30.492 1.00 93.69 97 CYS A O 1
ATOM 784 N N . THR A 1 98 ? 26.618 14.814 -28.411 1.00 91.44 98 THR A N 1
ATOM 785 C CA . THR A 1 98 ? 26.110 16.150 -28.070 1.00 91.44 98 THR A CA 1
ATOM 786 C C . THR A 1 98 ? 26.693 17.231 -28.980 1.00 91.44 98 THR A C 1
ATOM 788 O O . THR A 1 98 ? 25.939 18.039 -29.510 1.00 91.44 98 THR A O 1
ATOM 791 N N . LEU A 1 99 ? 28.012 17.236 -29.203 1.00 91.25 99 LEU A N 1
ATOM 792 C CA . LEU A 1 99 ? 28.677 18.221 -30.069 1.00 91.25 99 LEU A CA 1
ATOM 793 C C . LEU A 1 99 ? 28.274 18.092 -31.544 1.00 91.25 99 LEU A C 1
ATOM 795 O O . LEU A 1 99 ? 28.203 19.095 -32.244 1.00 91.25 99 LEU A O 1
ATOM 799 N N . LEU A 1 100 ? 27.991 16.872 -32.005 1.00 92.62 100 LEU A N 1
ATOM 800 C CA . LEU A 1 100 ? 27.497 16.599 -33.358 1.00 92.62 100 LEU A CA 1
ATOM 801 C C . LEU A 1 100 ? 25.979 16.821 -33.508 1.00 92.62 100 LEU A C 1
ATOM 803 O O . LEU A 1 100 ? 25.444 16.644 -34.600 1.00 92.62 100 LEU A O 1
ATOM 807 N N . GLY A 1 101 ? 25.269 17.175 -32.430 1.00 92.38 101 GLY A N 1
ATOM 808 C CA . GLY A 1 101 ? 23.817 17.365 -32.459 1.00 92.38 101 GLY A CA 1
ATOM 809 C C . GLY A 1 101 ? 23.040 16.083 -32.776 1.00 92.38 101 GLY A C 1
ATOM 810 O O . GLY A 1 101 ? 22.013 16.139 -33.454 1.00 92.38 101 GLY A O 1
ATOM 811 N N . VAL A 1 102 ? 23.533 14.923 -32.328 1.00 94.50 102 VAL A N 1
ATOM 812 C CA . VAL A 1 102 ? 22.917 13.616 -32.599 1.00 94.50 102 VAL A CA 1
ATOM 813 C C . VAL A 1 102 ? 21.694 13.397 -31.712 1.00 94.50 102 VAL A C 1
ATOM 815 O O . VAL A 1 102 ? 21.798 13.263 -30.491 1.00 94.50 102 VAL A O 1
ATOM 818 N N . GLU A 1 103 ? 20.538 13.273 -32.350 1.00 92.94 103 GLU A N 1
ATOM 819 C CA . GLU A 1 103 ? 19.247 12.941 -31.761 1.00 92.94 103 GLU A CA 1
ATOM 820 C C . GLU A 1 103 ? 18.641 11.770 -32.540 1.00 92.94 103 GLU A C 1
ATOM 822 O O . GLU A 1 103 ? 18.615 11.772 -33.771 1.00 92.94 103 GLU A O 1
ATOM 827 N N . VAL A 1 104 ? 18.146 10.762 -31.819 1.00 94.12 104 VAL A N 1
ATOM 828 C CA . VAL A 1 104 ? 17.478 9.592 -32.399 1.00 94.12 104 VAL A CA 1
ATOM 829 C C . VAL A 1 104 ? 16.018 9.615 -31.972 1.00 94.12 104 VAL A C 1
ATOM 831 O O . VAL A 1 104 ? 15.718 9.487 -30.784 1.00 94.12 104 VAL A O 1
ATOM 834 N N . LYS A 1 105 ? 15.104 9.760 -32.935 1.00 95.56 105 LYS A N 1
ATOM 835 C CA . LYS A 1 105 ? 13.661 9.619 -32.701 1.00 95.56 105 LYS A CA 1
ATOM 836 C C . LYS A 1 105 ? 13.245 8.195 -33.028 1.00 95.56 105 LYS A C 1
ATOM 838 O O . LYS A 1 105 ? 13.535 7.710 -34.120 1.00 95.56 105 LYS A O 1
ATOM 843 N N . TYR A 1 106 ? 12.569 7.535 -32.096 1.00 94.44 106 TYR A N 1
ATOM 844 C CA . TYR A 1 106 ? 12.173 6.139 -32.235 1.00 94.44 106 TYR A CA 1
ATOM 845 C C . TYR A 1 106 ? 10.862 5.846 -31.504 1.00 94.44 106 TYR A C 1
ATOM 847 O O . TYR A 1 106 ? 10.466 6.587 -30.603 1.00 94.44 106 TYR A O 1
ATOM 855 N N . THR A 1 107 ? 10.219 4.743 -31.874 1.00 94.25 107 THR A N 1
ATOM 856 C CA . THR A 1 107 ? 9.062 4.171 -31.178 1.00 94.25 107 THR A CA 1
ATOM 857 C C . THR A 1 107 ? 9.307 2.705 -30.843 1.00 94.25 107 THR A C 1
ATOM 859 O O . THR A 1 107 ? 10.105 2.025 -31.493 1.00 94.25 107 THR A O 1
ATOM 862 N N . VAL A 1 108 ? 8.635 2.229 -29.793 1.00 91.50 108 VAL A N 1
ATOM 863 C CA . VAL A 1 108 ? 8.607 0.817 -29.392 1.00 91.50 108 VAL A CA 1
ATOM 864 C C . VAL A 1 108 ? 7.152 0.399 -29.237 1.00 91.50 108 VAL A C 1
ATOM 866 O O . VAL A 1 108 ? 6.374 1.137 -28.637 1.00 91.50 108 VAL A O 1
ATOM 869 N N . SER A 1 109 ? 6.771 -0.756 -29.784 1.00 90.62 109 SER A N 1
ATOM 870 C CA . SER A 1 109 ? 5.358 -1.161 -29.855 1.00 90.62 109 SER A CA 1
ATOM 871 C C . SER A 1 109 ? 4.732 -1.568 -28.522 1.00 90.62 109 SER A C 1
ATOM 873 O O . SER A 1 109 ? 3.511 -1.643 -28.421 1.00 90.62 109 SER A O 1
ATOM 875 N N . ASP A 1 110 ? 5.542 -1.884 -27.513 1.00 88.94 110 ASP A N 1
ATOM 876 C CA . ASP A 1 110 ? 5.085 -2.474 -26.259 1.00 88.94 110 ASP A CA 1
ATOM 877 C C . ASP A 1 110 ? 5.853 -1.887 -25.068 1.00 88.94 110 ASP A C 1
ATOM 879 O O . ASP A 1 110 ? 7.052 -1.639 -25.163 1.00 88.94 110 ASP A O 1
ATOM 883 N N . THR A 1 111 ? 5.174 -1.719 -23.931 1.00 82.88 111 THR A N 1
ATOM 884 C CA . THR A 1 111 ? 5.758 -1.293 -22.640 1.00 82.88 111 THR A CA 1
ATOM 885 C C . THR A 1 111 ? 6.038 -2.472 -21.699 1.00 82.88 111 THR A C 1
ATOM 887 O O . THR A 1 111 ? 6.857 -2.379 -20.779 1.00 82.88 111 THR A O 1
ATOM 890 N N . ALA A 1 112 ? 5.376 -3.603 -21.951 1.00 88.56 112 ALA A N 1
ATOM 891 C CA . ALA A 1 112 ? 5.554 -4.872 -21.264 1.00 88.56 112 ALA A CA 1
ATOM 892 C C . ALA A 1 112 ? 5.782 -5.996 -22.276 1.00 88.56 112 ALA A C 1
ATOM 894 O O . ALA A 1 112 ? 5.145 -6.027 -23.332 1.00 88.56 112 ALA A O 1
ATOM 895 N N . LEU A 1 113 ? 6.666 -6.938 -21.967 1.00 91.12 113 LEU A N 1
ATOM 896 C CA . LEU A 1 113 ? 6.956 -8.086 -22.821 1.00 91.12 113 LEU A CA 1
ATOM 897 C C . LEU A 1 113 ? 6.733 -9.397 -22.077 1.00 91.12 113 LEU A C 1
ATOM 899 O O . LEU A 1 113 ? 7.122 -9.552 -20.921 1.00 91.12 113 LEU A O 1
ATOM 903 N N . THR A 1 114 ? 6.121 -10.336 -22.786 1.00 91.94 114 THR A N 1
ATOM 904 C CA . THR A 1 114 ? 5.907 -11.720 -22.356 1.00 91.94 114 THR A CA 1
ATOM 905 C C . THR A 1 114 ? 6.929 -12.639 -23.029 1.00 91.94 114 THR A C 1
ATOM 907 O O . THR A 1 114 ? 7.697 -12.194 -23.887 1.00 91.94 114 THR A O 1
ATOM 910 N N . GLU A 1 115 ? 7.005 -13.905 -22.619 1.00 92.06 115 GLU A N 1
ATOM 911 C CA . GLU A 1 115 ? 7.847 -14.909 -23.287 1.00 92.06 115 GLU A CA 1
ATOM 912 C C . GLU A 1 115 ? 7.379 -15.135 -24.728 1.00 92.06 115 GLU A C 1
ATOM 914 O O . GLU A 1 115 ? 6.176 -15.138 -24.990 1.00 92.06 115 GLU A O 1
ATOM 919 N N . LEU A 1 116 ? 8.323 -15.345 -25.653 1.00 91.50 116 LEU A N 1
ATOM 920 C CA . LEU A 1 116 ? 8.039 -15.570 -27.078 1.00 91.50 116 LEU A CA 1
ATOM 921 C C . LEU A 1 116 ? 7.127 -14.504 -27.711 1.00 91.50 116 LEU A C 1
ATOM 923 O O . LEU A 1 116 ? 6.244 -14.805 -28.514 1.00 91.50 116 LEU A O 1
ATOM 927 N N . GLN A 1 117 ? 7.343 -13.240 -27.359 1.00 91.44 117 GLN A N 1
ATOM 928 C CA . GLN A 1 117 ? 6.577 -12.118 -27.876 1.00 91.44 117 GLN A CA 1
ATOM 929 C C . GLN A 1 117 ? 7.374 -11.329 -28.910 1.00 91.44 117 GLN A C 1
ATOM 931 O O . GLN A 1 117 ? 8.512 -10.925 -28.666 1.00 91.44 117 GLN A O 1
ATOM 936 N N . LEU A 1 118 ? 6.723 -11.038 -30.035 1.00 92.81 118 LEU A N 1
ATOM 937 C CA . LEU A 1 118 ? 7.223 -10.113 -31.042 1.00 92.81 118 LEU A CA 1
ATOM 938 C C . LEU A 1 118 ? 6.923 -8.659 -30.646 1.00 92.81 118 LEU A C 1
ATOM 940 O O . LEU A 1 118 ? 5.759 -8.281 -30.471 1.00 92.81 118 LEU A O 1
ATOM 944 N N . THR A 1 119 ? 7.966 -7.844 -30.545 1.00 92.38 119 THR A N 1
ATOM 945 C CA . THR A 1 119 ? 7.904 -6.387 -30.368 1.00 92.38 119 THR A CA 1
ATOM 946 C C . THR A 1 119 ? 8.677 -5.691 -31.479 1.00 92.38 119 THR A C 1
ATOM 948 O O . THR A 1 119 ? 9.528 -6.298 -32.130 1.00 92.38 119 THR A O 1
ATOM 951 N N . TYR A 1 120 ? 8.368 -4.426 -31.716 1.00 93.75 120 TYR A N 1
ATOM 952 C CA . TYR A 1 120 ? 8.925 -3.655 -32.814 1.00 93.75 120 TYR A CA 1
ATOM 953 C C . TYR A 1 120 ? 9.618 -2.414 -32.285 1.00 93.75 120 TYR A C 1
ATOM 955 O O . TYR A 1 120 ? 9.076 -1.712 -31.431 1.00 93.75 120 TYR A O 1
ATOM 963 N N . VAL A 1 121 ? 10.804 -2.144 -32.821 1.00 94.06 121 VAL A N 1
ATOM 964 C CA . VAL A 1 121 ? 11.507 -0.873 -32.648 1.00 94.06 121 VAL A CA 1
ATOM 965 C C . VAL A 1 121 ? 11.570 -0.208 -34.013 1.00 94.06 121 VAL A C 1
ATOM 967 O O . VAL A 1 121 ? 12.094 -0.808 -34.945 1.00 94.06 121 VAL A O 1
ATOM 970 N N . THR A 1 122 ? 11.077 1.020 -34.133 1.00 96.00 122 THR A N 1
ATOM 971 C CA . THR A 1 122 ? 11.132 1.787 -35.387 1.00 96.00 122 THR A CA 1
ATOM 972 C C . THR A 1 122 ? 11.927 3.059 -35.158 1.00 96.00 122 THR A C 1
ATOM 974 O O . THR A 1 122 ? 11.662 3.790 -34.204 1.00 96.00 122 THR A O 1
ATOM 977 N N . ILE A 1 123 ? 12.909 3.330 -36.018 1.00 96.44 123 ILE A N 1
ATOM 978 C CA . ILE A 1 123 ? 13.694 4.567 -35.978 1.00 96.44 123 ILE A CA 1
ATOM 979 C C . ILE A 1 123 ? 13.113 5.535 -37.006 1.00 96.44 123 ILE A C 1
ATOM 981 O O . ILE A 1 123 ? 13.159 5.253 -38.194 1.00 96.44 123 ILE A O 1
ATOM 985 N N . HIS A 1 124 ? 12.593 6.675 -36.561 1.00 96.06 124 HIS A N 1
ATOM 986 C CA . HIS A 1 124 ? 11.966 7.670 -37.438 1.00 96.06 124 HIS A CA 1
ATOM 987 C C . HIS A 1 124 ? 12.983 8.645 -38.031 1.00 96.06 124 HIS A C 1
ATOM 989 O O . HIS A 1 124 ? 12.890 9.053 -39.181 1.00 96.06 124 HIS A O 1
ATOM 995 N N . SER A 1 125 ? 13.979 9.048 -37.241 1.00 95.50 125 SER A N 1
ATOM 996 C CA . SER A 1 125 ? 15.009 9.973 -37.716 1.00 95.50 125 SER A CA 1
ATOM 997 C C . SER A 1 125 ? 16.268 9.902 -36.867 1.00 95.50 125 SER A C 1
ATOM 999 O O . SER A 1 125 ? 16.188 9.691 -35.654 1.00 95.50 125 SER A O 1
ATOM 1001 N N . VAL A 1 126 ? 17.412 10.188 -37.489 1.00 94.94 126 VAL A N 1
ATOM 1002 C CA . VAL A 1 126 ? 18.701 10.380 -36.816 1.00 94.94 126 VAL A CA 1
ATOM 1003 C C . VAL A 1 126 ? 19.325 11.686 -37.307 1.00 94.94 126 VAL A C 1
ATOM 1005 O O . VAL A 1 126 ? 19.604 11.817 -38.497 1.00 94.94 126 VAL A O 1
ATOM 1008 N N . SER A 1 127 ? 19.540 12.654 -36.415 1.00 93.31 127 SER A N 1
ATOM 1009 C CA . SER A 1 127 ? 20.285 13.883 -36.730 1.00 93.31 127 SER A CA 1
ATOM 1010 C C . SER A 1 127 ? 21.795 13.704 -36.522 1.00 93.31 127 SER A C 1
ATOM 1012 O O . SER A 1 127 ? 22.240 12.733 -35.908 1.00 93.31 127 SER A O 1
ATOM 1014 N N . GLY A 1 128 ? 22.595 14.637 -37.047 1.00 86.62 128 GLY A N 1
ATOM 1015 C CA . GLY A 1 128 ? 24.060 14.611 -36.919 1.00 86.62 128 GLY A CA 1
ATOM 1016 C C . GLY A 1 128 ? 24.775 13.648 -37.878 1.00 86.62 128 GLY A C 1
ATOM 1017 O O . GLY A 1 128 ? 25.972 13.419 -37.730 1.00 86.62 128 GLY A O 1
ATOM 1018 N N . LEU A 1 129 ? 24.060 13.078 -38.856 1.00 90.44 129 LEU A N 1
ATOM 1019 C CA . LEU A 1 129 ? 24.646 12.304 -39.956 1.00 90.44 129 LEU A CA 1
ATOM 1020 C C . LEU A 1 129 ? 25.257 13.245 -41.002 1.00 90.44 129 LEU A C 1
ATOM 1022 O O . LEU A 1 129 ? 24.661 14.265 -41.338 1.00 90.44 129 LEU A O 1
ATOM 1026 N N . ASP A 1 130 ? 26.411 12.886 -41.563 1.00 84.25 130 ASP A N 1
ATOM 1027 C CA . ASP A 1 130 ? 27.154 13.754 -42.488 1.00 84.25 130 ASP A CA 1
ATOM 1028 C C . ASP A 1 130 ? 26.968 13.434 -43.984 1.00 84.25 130 ASP A C 1
ATOM 1030 O O . ASP A 1 130 ? 27.670 13.981 -44.836 1.00 84.25 130 ASP A O 1
ATOM 1034 N N . GLY A 1 131 ? 26.040 12.528 -44.303 1.00 78.69 131 GLY A N 1
ATOM 1035 C CA . GLY A 1 131 ? 25.668 12.132 -45.665 1.00 78.69 131 GLY A CA 1
ATOM 1036 C C . GLY A 1 131 ? 26.696 11.281 -46.424 1.00 78.69 131 GLY A C 1
ATOM 1037 O O . GLY A 1 131 ? 26.350 10.739 -47.470 1.00 78.69 131 GLY A O 1
ATOM 1038 N N . LYS A 1 132 ? 27.933 11.126 -45.926 1.00 81.25 132 LYS A N 1
ATOM 1039 C CA . LYS A 1 132 ? 29.024 10.404 -46.619 1.00 81.25 132 LYS A CA 1
ATOM 1040 C C . LYS A 1 132 ? 29.486 9.132 -45.893 1.00 81.25 132 LYS A C 1
ATOM 1042 O O . LYS A 1 132 ? 30.360 8.425 -46.393 1.00 81.25 132 LYS A O 1
ATOM 1047 N N . GLY A 1 133 ? 28.906 8.822 -44.734 1.00 86.75 133 GLY A N 1
ATOM 1048 C CA . GLY A 1 133 ? 29.205 7.623 -43.947 1.00 86.75 133 GLY A CA 1
ATOM 1049 C C . GLY A 1 133 ? 28.198 6.472 -44.064 1.00 86.75 133 GLY A C 1
ATOM 1050 O O . GLY A 1 133 ? 27.076 6.628 -44.541 1.00 86.75 133 GLY A O 1
ATOM 1051 N N . LYS A 1 134 ? 28.589 5.296 -43.556 1.00 94.31 134 LYS A N 1
ATOM 1052 C CA . LYS A 1 134 ? 27.701 4.133 -43.378 1.00 94.31 134 LYS A CA 1
ATOM 1053 C C . LYS A 1 134 ? 27.107 4.142 -41.973 1.00 94.31 134 LYS A C 1
ATOM 1055 O O . LYS A 1 134 ? 27.850 4.227 -40.993 1.00 94.31 134 LYS A O 1
ATOM 1060 N N . THR A 1 135 ? 25.789 3.988 -41.870 1.00 96.19 135 THR A N 1
ATOM 1061 C CA . THR A 1 135 ? 25.079 3.937 -40.584 1.00 96.19 135 THR A CA 1
ATOM 1062 C C . THR A 1 135 ? 24.476 2.560 -40.351 1.00 96.19 135 THR A C 1
ATOM 1064 O O . THR A 1 135 ? 23.850 1.979 -41.236 1.00 96.19 135 THR A O 1
ATOM 1067 N N . GLN A 1 136 ? 24.677 2.031 -39.150 1.00 97.00 136 GLN A N 1
ATOM 1068 C CA . GLN A 1 136 ? 24.173 0.732 -38.721 1.00 97.00 136 GLN A CA 1
ATOM 1069 C C . GLN A 1 136 ? 23.471 0.866 -37.373 1.00 97.00 136 GLN A C 1
ATOM 1071 O O . GLN A 1 136 ? 23.887 1.659 -36.527 1.00 97.00 136 GLN A O 1
ATOM 1076 N N . ILE A 1 137 ? 22.452 0.046 -37.148 1.00 96.25 137 ILE A N 1
ATOM 1077 C CA . ILE A 1 137 ? 21.889 -0.190 -35.821 1.00 96.25 137 ILE A CA 1
ATOM 1078 C C . ILE A 1 137 ? 22.492 -1.467 -35.233 1.00 96.25 137 ILE A C 1
ATOM 1080 O O . ILE A 1 137 ? 22.762 -2.438 -35.942 1.00 96.25 137 ILE A O 1
ATOM 1084 N N . TYR A 1 138 ? 22.738 -1.465 -33.927 1.00 95.56 138 TYR A N 1
ATOM 1085 C CA . TYR A 1 138 ? 23.295 -2.598 -33.204 1.00 95.56 138 TYR A CA 1
ATOM 1086 C C . TYR A 1 138 ? 22.533 -2.862 -31.902 1.00 95.56 138 TYR A C 1
ATOM 1088 O O . TYR A 1 138 ? 22.570 -2.055 -30.979 1.00 95.56 138 TYR A O 1
ATOM 1096 N N . PHE A 1 139 ? 21.903 -4.026 -31.784 1.00 92.38 139 PHE A N 1
ATOM 1097 C CA . PHE A 1 139 ? 21.166 -4.500 -30.609 1.00 92.38 139 PHE A CA 1
ATOM 1098 C C . PHE A 1 139 ? 22.074 -5.233 -29.611 1.00 92.38 139 PHE A C 1
ATOM 1100 O O . PHE A 1 139 ? 21.772 -6.318 -29.117 1.00 92.38 139 PHE A O 1
ATOM 1107 N N . GLY A 1 140 ? 23.232 -4.642 -29.310 1.00 83.69 140 GLY A N 1
ATOM 1108 C CA . GLY A 1 140 ? 24.232 -5.242 -28.423 1.00 83.69 140 GLY A CA 1
ATOM 1109 C C . GLY A 1 140 ? 23.817 -5.385 -26.961 1.00 83.69 140 GLY A C 1
ATOM 1110 O O . GLY A 1 140 ? 24.499 -6.086 -26.223 1.00 83.69 140 GLY A O 1
ATOM 1111 N N . GLY A 1 141 ? 22.744 -4.711 -26.539 1.00 78.69 141 GLY A N 1
ATOM 1112 C CA . GLY A 1 141 ? 22.200 -4.818 -25.186 1.00 78.69 141 GLY A CA 1
ATOM 1113 C C . GLY A 1 141 ? 21.195 -5.949 -24.992 1.00 78.69 141 GLY A C 1
ATOM 1114 O O . GLY A 1 141 ? 20.653 -6.060 -23.900 1.00 78.69 141 GLY A O 1
ATOM 1115 N N . LEU A 1 142 ? 20.903 -6.740 -26.029 1.00 84.69 142 LEU A N 1
ATOM 1116 C CA . LEU A 1 142 ? 20.053 -7.921 -25.906 1.00 84.69 142 LEU A CA 1
ATOM 1117 C C . LEU A 1 142 ? 20.879 -9.119 -25.431 1.00 84.69 142 LEU A C 1
ATOM 1119 O O . LEU A 1 142 ? 21.937 -9.407 -25.999 1.00 84.69 142 LEU A O 1
ATOM 1123 N N . ASP A 1 143 ? 20.377 -9.832 -24.425 1.00 79.12 143 ASP A N 1
ATOM 1124 C CA . ASP A 1 143 ? 20.997 -11.042 -23.875 1.00 79.12 143 ASP A CA 1
ATOM 1125 C C . ASP A 1 143 ? 20.936 -12.229 -24.862 1.00 79.12 143 ASP A C 1
ATOM 1127 O O . ASP A 1 143 ? 20.426 -12.124 -25.983 1.00 79.12 143 ASP A O 1
ATOM 1131 N N . GLN A 1 144 ? 21.486 -13.381 -24.468 1.00 77.88 144 GLN A N 1
ATOM 1132 C CA . GLN A 1 144 ? 21.317 -14.624 -25.227 1.00 77.88 144 GLN A CA 1
ATOM 1133 C C . GLN A 1 144 ? 19.832 -15.025 -25.311 1.00 77.88 144 GLN A C 1
ATOM 1135 O O . GLN A 1 144 ? 19.072 -14.853 -24.360 1.00 77.88 144 GLN A O 1
ATOM 1140 N N . GLY A 1 145 ? 19.424 -15.567 -26.462 1.00 84.31 145 GLY A N 1
ATOM 1141 C CA . GLY A 1 145 ? 18.060 -16.052 -26.712 1.00 84.31 145 GLY A CA 1
ATOM 1142 C C . GLY A 1 145 ? 17.097 -15.031 -27.324 1.00 84.31 145 GLY A C 1
ATOM 1143 O O . GLY A 1 145 ? 16.010 -15.422 -27.738 1.00 84.31 145 GLY A O 1
ATOM 1144 N N . TRP A 1 146 ? 17.480 -13.755 -27.410 1.00 91.50 146 TRP A N 1
ATOM 1145 C CA . TRP A 1 146 ? 16.758 -12.778 -28.225 1.00 91.50 146 TRP A CA 1
ATOM 1146 C C . TRP A 1 146 ? 17.064 -12.995 -29.703 1.00 91.50 146 TRP A C 1
ATOM 1148 O O . TRP A 1 146 ? 18.225 -13.209 -30.061 1.00 91.50 146 TRP A O 1
ATOM 1158 N N . ALA A 1 147 ? 16.043 -12.869 -30.547 1.00 91.69 147 ALA A N 1
ATOM 1159 C CA . ALA A 1 147 ? 16.212 -12.815 -31.994 1.00 91.69 147 ALA A CA 1
ATOM 1160 C C . ALA A 1 147 ? 15.826 -11.428 -32.518 1.00 91.69 147 ALA A C 1
ATOM 1162 O O . ALA A 1 147 ? 14.887 -10.805 -32.014 1.00 91.69 147 ALA A O 1
ATOM 1163 N N . VAL A 1 148 ? 16.558 -10.947 -33.520 1.00 92.31 148 VAL A N 1
ATOM 1164 C CA . VAL A 1 148 ? 16.268 -9.699 -34.230 1.00 92.31 148 VAL A CA 1
ATOM 1165 C C . VAL A 1 148 ? 16.111 -10.019 -35.707 1.00 92.31 148 VAL A C 1
ATOM 1167 O O . VAL A 1 148 ? 16.967 -10.689 -36.278 1.00 92.31 148 VAL A O 1
ATOM 1170 N N . ASN A 1 149 ? 15.016 -9.561 -36.316 1.00 92.31 149 ASN A N 1
ATOM 1171 C CA . ASN A 1 149 ? 14.666 -9.847 -37.709 1.00 92.31 149 ASN A CA 1
ATOM 1172 C C . ASN A 1 149 ? 14.796 -11.345 -38.039 1.00 92.31 149 ASN A C 1
ATOM 1174 O O . ASN A 1 149 ? 15.432 -11.718 -39.015 1.00 92.31 149 ASN A O 1
ATOM 1178 N N . GLU A 1 150 ? 14.217 -12.192 -37.178 1.00 86.19 150 GLU A N 1
ATOM 1179 C CA . GLU A 1 150 ? 14.165 -13.658 -37.339 1.00 86.19 150 GLU A CA 1
ATOM 1180 C C . GLU A 1 150 ? 15.532 -14.374 -37.277 1.00 86.19 150 GLU A C 1
ATOM 1182 O O . GLU A 1 150 ? 15.602 -15.584 -37.473 1.00 86.19 150 GLU A O 1
ATOM 1187 N N . GLY A 1 151 ? 16.608 -13.666 -36.911 1.00 89.44 151 GLY A N 1
ATOM 1188 C CA . GLY A 1 151 ? 17.951 -14.225 -36.747 1.00 89.44 151 GLY A CA 1
ATOM 1189 C C . GLY A 1 151 ? 18.615 -13.870 -35.414 1.00 89.44 151 GLY A C 1
ATOM 1190 O O . GLY A 1 151 ? 18.059 -13.167 -34.570 1.00 89.44 151 GLY A O 1
ATOM 1191 N N . PHE A 1 152 ? 19.843 -14.362 -35.226 1.00 86.12 152 PHE A N 1
ATOM 1192 C CA . PHE A 1 152 ? 20.687 -14.044 -34.062 1.00 86.12 152 PHE A CA 1
ATOM 1193 C C . PHE A 1 152 ? 21.676 -12.905 -34.323 1.00 86.12 152 PHE A C 1
ATOM 1195 O O . PHE A 1 152 ? 22.393 -12.483 -33.407 1.00 86.12 152 PHE A O 1
ATOM 1202 N N . ASP A 1 153 ? 21.707 -12.397 -35.555 1.00 89.81 153 ASP A N 1
ATOM 1203 C CA . ASP A 1 153 ? 22.457 -11.199 -35.884 1.00 89.81 153 ASP A CA 1
ATOM 1204 C C . ASP A 1 153 ? 21.946 -10.022 -35.061 1.00 89.81 153 ASP A C 1
ATOM 1206 O O . ASP A 1 153 ? 20.753 -9.830 -34.838 1.00 89.81 153 ASP A O 1
ATOM 1210 N N . LYS A 1 154 ? 22.886 -9.216 -34.575 1.00 89.19 154 LYS A N 1
ATOM 1211 C CA . LYS A 1 154 ? 22.572 -8.051 -33.742 1.00 89.19 154 LYS A CA 1
ATOM 1212 C C . LYS A 1 154 ? 22.847 -6.741 -34.454 1.00 89.19 154 LYS A C 1
ATOM 1214 O O . LYS A 1 154 ? 22.563 -5.697 -33.881 1.00 89.19 154 LYS A O 1
ATOM 1219 N N . ARG A 1 155 ? 23.441 -6.760 -35.649 1.00 94.62 155 ARG A N 1
ATOM 1220 C CA . ARG A 1 155 ? 23.881 -5.561 -36.369 1.00 94.62 155 ARG A CA 1
ATOM 1221 C C . ARG A 1 155 ? 23.277 -5.532 -37.764 1.00 94.62 155 ARG A C 1
ATOM 1223 O O . ARG A 1 155 ? 23.479 -6.466 -38.526 1.00 94.62 155 ARG A O 1
ATOM 1230 N N . PHE A 1 156 ? 22.629 -4.425 -38.102 1.00 95.88 156 PHE A N 1
ATOM 1231 C CA . PHE A 1 156 ? 21.917 -4.248 -39.365 1.00 95.88 156 PHE A CA 1
ATOM 1232 C C . PHE A 1 156 ? 22.225 -2.868 -39.960 1.00 95.88 156 PHE A C 1
ATOM 1234 O O . PHE A 1 156 ? 22.545 -1.943 -39.205 1.00 95.88 156 PHE A O 1
ATOM 1241 N N . PRO A 1 157 ? 22.156 -2.691 -41.291 1.00 96.12 157 PRO A N 1
ATOM 1242 C CA . PRO A 1 157 ? 22.074 -1.362 -41.893 1.00 96.12 157 PRO A CA 1
ATOM 1243 C C . PRO A 1 157 ? 20.919 -0.562 -41.277 1.00 96.12 157 PRO A C 1
ATOM 1245 O O . PRO A 1 157 ? 19.874 -1.132 -40.977 1.00 96.12 157 PRO A O 1
ATOM 1248 N N . LEU A 1 158 ? 21.107 0.742 -41.061 1.00 95.69 158 LEU A N 1
ATOM 1249 C CA . LEU A 1 158 ? 20.029 1.586 -40.548 1.00 95.69 158 LEU A CA 1
ATOM 1250 C C . LEU A 1 158 ? 18.994 1.848 -41.651 1.00 95.69 158 LEU A C 1
ATOM 1252 O O . LEU A 1 158 ? 19.267 2.585 -42.593 1.00 95.69 158 LEU A O 1
ATOM 1256 N N . GLN A 1 159 ? 17.803 1.294 -41.478 1.00 94.75 159 GLN A N 1
ATOM 1257 C CA . GLN A 1 159 ? 16.580 1.640 -42.197 1.00 94.75 159 GLN A CA 1
ATOM 1258 C C . GLN A 1 159 ? 15.714 2.554 -41.318 1.00 94.75 159 GLN A C 1
ATOM 1260 O O . GLN A 1 159 ? 15.540 2.278 -40.125 1.00 94.75 159 GLN A O 1
ATOM 1265 N N . LEU A 1 160 ? 15.236 3.662 -41.893 1.00 95.06 160 LEU A N 1
ATOM 1266 C CA . LEU A 1 160 ? 14.314 4.599 -41.243 1.00 95.06 160 LEU A CA 1
ATOM 1267 C C . LEU A 1 160 ? 12.872 4.206 -41.566 1.00 95.06 160 LEU A C 1
ATOM 1269 O O . LEU A 1 160 ? 12.602 3.726 -42.661 1.00 95.06 160 LEU A O 1
ATOM 1273 N N . ASP A 1 161 ? 11.975 4.385 -40.600 1.00 95.50 161 ASP A N 1
ATOM 1274 C CA . ASP A 1 161 ? 10.545 4.046 -40.659 1.00 95.50 161 ASP A CA 1
ATOM 1275 C C . ASP A 1 161 ? 10.206 2.570 -40.959 1.00 95.50 161 ASP A C 1
ATOM 1277 O O . ASP A 1 161 ? 9.036 2.187 -40.969 1.00 95.50 161 ASP A O 1
ATOM 1281 N N . GLU A 1 162 ? 11.215 1.705 -41.076 1.00 95.69 162 GLU A N 1
ATOM 1282 C CA . GLU A 1 162 ? 11.062 0.252 -41.114 1.00 95.69 162 GLU A CA 1
ATOM 1283 C C . GLU A 1 162 ? 11.204 -0.357 -39.704 1.00 95.69 162 GLU A C 1
ATOM 1285 O O . GLU A 1 162 ? 12.131 -0.008 -38.961 1.00 95.69 162 GLU A O 1
ATOM 1290 N N . PRO A 1 163 ? 10.298 -1.265 -39.294 1.00 94.75 163 PRO A N 1
ATOM 1291 C CA . PRO A 1 163 ? 10.335 -1.849 -37.961 1.00 94.75 163 PRO A CA 1
ATOM 1292 C C . PRO A 1 163 ? 11.372 -2.974 -37.855 1.00 94.75 163 PRO A C 1
ATOM 1294 O O . PRO A 1 163 ? 11.277 -3.995 -38.539 1.00 94.75 163 PRO A O 1
ATOM 1297 N N . TYR A 1 164 ? 12.290 -2.855 -36.896 1.00 95.44 164 TYR A N 1
ATOM 1298 C CA . TYR A 1 164 ? 13.112 -3.975 -36.441 1.00 95.44 164 TYR A CA 1
ATOM 1299 C C . TYR A 1 164 ? 12.265 -4.889 -35.562 1.00 95.44 164 TYR A C 1
ATOM 1301 O O . TYR A 1 164 ? 11.667 -4.446 -34.578 1.00 95.44 164 TYR A O 1
ATOM 1309 N N . ARG A 1 165 ? 12.221 -6.173 -35.913 1.00 95.38 165 ARG A N 1
ATOM 1310 C CA . ARG A 1 165 ? 11.423 -7.198 -35.237 1.00 95.38 165 ARG A CA 1
ATOM 1311 C C . ARG A 1 165 ? 12.250 -7.836 -34.135 1.00 95.38 165 ARG A C 1
ATOM 1313 O O . ARG A 1 165 ? 13.218 -8.526 -34.431 1.00 95.38 165 ARG A O 1
ATOM 1320 N N . LEU A 1 166 ? 11.888 -7.623 -32.879 1.00 93.69 166 LEU A N 1
ATOM 1321 C CA . LEU A 1 166 ? 12.566 -8.216 -31.730 1.00 93.69 166 LEU A CA 1
ATOM 1322 C C . LEU A 1 166 ? 11.673 -9.312 -31.146 1.00 93.69 166 LEU A C 1
ATOM 1324 O O . LEU A 1 166 ? 10.528 -9.050 -30.781 1.00 93.69 166 LEU A O 1
ATOM 1328 N N . LEU A 1 167 ? 12.199 -10.528 -31.033 1.00 93.25 167 LEU A N 1
ATOM 1329 C CA . LEU A 1 167 ? 11.520 -11.654 -30.398 1.00 93.25 167 LEU A CA 1
ATOM 1330 C C . LEU A 1 167 ? 12.143 -11.923 -29.028 1.00 93.25 167 LEU A C 1
ATOM 1332 O O . LEU A 1 167 ? 13.356 -12.136 -28.921 1.00 93.25 167 LEU A O 1
ATOM 1336 N N . THR A 1 168 ? 11.312 -11.921 -27.986 1.00 92.25 168 THR A N 1
ATOM 1337 C CA . THR A 1 168 ? 11.768 -12.245 -26.631 1.00 92.25 168 THR A CA 1
ATOM 1338 C C . THR A 1 168 ? 12.119 -13.734 -26.482 1.00 92.25 168 THR A C 1
ATOM 1340 O O . THR A 1 168 ? 11.524 -14.585 -27.151 1.00 92.25 168 THR A O 1
ATOM 1343 N N . PRO A 1 169 ? 13.061 -14.087 -25.586 1.00 91.25 169 PRO A N 1
ATOM 1344 C CA . PRO A 1 169 ? 13.429 -15.476 -25.329 1.00 91.25 169 PRO A CA 1
ATOM 1345 C C . PRO A 1 169 ? 12.269 -16.334 -24.801 1.00 91.25 169 PRO A C 1
ATOM 1347 O O . PRO A 1 169 ? 11.279 -15.834 -24.265 1.00 91.25 169 PRO A O 1
ATOM 1350 N N . ARG A 1 170 ? 12.453 -17.662 -24.856 1.00 89.00 170 ARG A N 1
ATOM 1351 C CA . ARG A 1 170 ? 11.542 -18.657 -24.252 1.00 89.00 170 ARG A CA 1
ATOM 1352 C C . ARG A 1 170 ? 11.415 -18.559 -22.736 1.00 89.00 170 ARG A C 1
ATOM 1354 O O . ARG A 1 170 ? 10.437 -19.046 -22.193 1.00 89.00 170 ARG A O 1
ATOM 1361 N N . LYS A 1 171 ? 12.430 -18.014 -22.067 1.00 87.06 171 LYS A N 1
ATOM 1362 C CA . LYS A 1 171 ? 12.445 -17.807 -20.620 1.00 87.06 171 LYS A CA 1
ATOM 1363 C C . LYS A 1 171 ? 12.886 -16.385 -20.344 1.00 87.06 171 LYS A C 1
ATOM 1365 O O . LYS A 1 171 ? 13.987 -16.003 -20.744 1.00 87.06 171 LYS A O 1
ATOM 1370 N N . ILE A 1 172 ? 12.058 -15.621 -19.642 1.00 85.38 172 ILE A N 1
ATOM 1371 C CA . ILE A 1 172 ? 12.415 -14.278 -19.177 1.00 85.38 172 ILE A CA 1
ATOM 1372 C C . ILE A 1 172 ? 12.152 -14.171 -17.679 1.00 85.38 172 ILE A C 1
ATOM 1374 O O . ILE A 1 172 ? 11.154 -14.659 -17.163 1.00 85.38 172 ILE A O 1
ATOM 1378 N N . THR A 1 173 ? 13.047 -13.512 -16.947 1.00 84.81 173 THR A N 1
ATOM 1379 C CA . THR A 1 173 ? 12.774 -13.194 -15.540 1.00 84.81 173 THR A CA 1
ATOM 1380 C C . THR A 1 173 ? 11.767 -12.054 -15.477 1.00 84.81 173 THR A C 1
ATOM 1382 O O . THR A 1 173 ? 12.097 -10.941 -15.897 1.00 84.81 173 THR A O 1
ATOM 1385 N N . PHE A 1 174 ? 10.579 -12.315 -14.935 1.00 85.50 174 PHE A N 1
ATOM 1386 C CA . PHE A 1 174 ? 9.551 -11.291 -14.783 1.00 85.50 174 PHE A CA 1
ATOM 1387 C C . PHE A 1 174 ? 9.979 -10.190 -13.800 1.00 85.50 174 PHE A C 1
ATOM 1389 O O . PHE A 1 174 ? 10.555 -10.440 -12.734 1.00 85.50 174 PHE A O 1
ATOM 1396 N N . THR A 1 175 ? 9.677 -8.951 -14.175 1.00 81.75 175 THR A N 1
ATOM 1397 C CA . THR A 1 175 ? 9.774 -7.753 -13.336 1.00 81.75 175 THR A CA 1
ATOM 1398 C C . THR A 1 175 ? 8.407 -7.338 -12.784 1.00 81.75 175 THR A C 1
ATOM 1400 O O . THR A 1 175 ? 8.323 -6.337 -12.081 1.00 81.75 175 THR A O 1
ATOM 1403 N N . THR A 1 176 ? 7.344 -8.091 -13.090 1.00 74.50 176 THR A N 1
ATOM 1404 C CA . THR A 1 176 ? 5.986 -7.875 -12.570 1.00 74.50 176 THR A CA 1
ATOM 1405 C C . THR A 1 176 ? 5.545 -8.968 -11.579 1.00 74.50 176 THR A C 1
ATOM 1407 O O . THR A 1 176 ? 5.962 -10.117 -11.749 1.00 74.50 176 THR A O 1
ATOM 1410 N N . PRO A 1 177 ? 4.623 -8.664 -10.642 1.00 69.31 177 PRO A N 1
ATOM 1411 C CA . PRO A 1 177 ? 4.157 -7.313 -10.321 1.00 69.31 177 PRO A CA 1
ATOM 1412 C C . PRO A 1 177 ? 5.326 -6.474 -9.795 1.00 69.31 177 PRO A C 1
ATOM 1414 O O . PRO A 1 177 ? 6.262 -7.014 -9.211 1.00 69.31 177 PRO A O 1
ATOM 1417 N N . GLN A 1 178 ? 5.311 -5.165 -10.059 1.00 61.75 178 GLN A N 1
ATOM 1418 C CA . GLN A 1 178 ? 6.419 -4.295 -9.641 1.00 61.75 178 GLN A CA 1
ATOM 1419 C C . GLN A 1 178 ? 6.574 -4.299 -8.116 1.00 61.75 178 GLN A C 1
ATOM 1421 O O . GLN A 1 178 ? 7.695 -4.201 -7.635 1.00 61.75 178 GLN A O 1
ATOM 1426 N N . ALA A 1 179 ? 5.479 -4.500 -7.377 1.00 55.97 179 ALA A N 1
ATOM 1427 C CA . ALA A 1 179 ? 5.492 -4.773 -5.950 1.00 55.97 179 ALA A CA 1
ATOM 1428 C C . ALA A 1 179 ? 4.524 -5.921 -5.638 1.00 55.97 179 ALA A C 1
ATOM 1430 O O . ALA A 1 179 ? 3.315 -5.792 -5.849 1.00 55.97 179 ALA A O 1
ATOM 1431 N N . LEU A 1 180 ? 5.027 -7.042 -5.114 1.00 53.28 180 LEU A N 1
ATOM 1432 C CA . LEU A 1 180 ? 4.161 -8.082 -4.563 1.00 53.28 180 LEU A CA 1
ATOM 1433 C C . LEU A 1 180 ? 3.434 -7.488 -3.340 1.00 53.28 180 LEU A C 1
ATOM 1435 O O . LEU A 1 180 ? 4.074 -6.978 -2.419 1.00 53.28 180 LEU A O 1
ATOM 1439 N N . TYR A 1 181 ? 2.097 -7.465 -3.367 1.00 51.44 181 TYR A N 1
ATOM 1440 C CA . TYR A 1 181 ? 1.246 -6.865 -2.323 1.00 51.44 181 TYR A CA 1
ATOM 1441 C C . TYR A 1 181 ? 1.502 -5.372 -2.022 1.00 51.44 181 TYR A C 1
ATOM 1443 O O . TYR A 1 181 ? 1.059 -4.874 -0.990 1.00 51.44 181 TYR A O 1
ATOM 1451 N N . GLY A 1 182 ? 2.223 -4.649 -2.890 1.00 43.56 182 GLY A N 1
ATOM 1452 C CA . GLY A 1 182 ? 2.608 -3.254 -2.636 1.00 43.56 182 GLY A CA 1
ATOM 1453 C C . GLY A 1 182 ? 3.680 -3.062 -1.551 1.00 43.56 182 GLY A C 1
ATOM 1454 O O . GLY A 1 182 ? 3.905 -1.927 -1.141 1.00 43.56 182 GLY A O 1
ATOM 1455 N N . LEU A 1 183 ? 4.313 -4.143 -1.074 1.00 43.84 183 LEU A N 1
ATOM 1456 C CA . LEU A 1 183 ? 5.279 -4.124 0.036 1.00 43.84 183 LEU A CA 1
ATOM 1457 C C . LEU A 1 183 ? 6.734 -4.308 -0.417 1.00 43.84 183 LEU A C 1
ATOM 1459 O O . LEU A 1 183 ? 7.651 -3.892 0.287 1.00 43.84 183 LEU A O 1
ATOM 1463 N N . GLU A 1 184 ? 6.960 -4.918 -1.580 1.00 47.94 184 GLU A N 1
ATOM 1464 C CA . GLU A 1 184 ? 8.302 -5.053 -2.152 1.00 47.94 184 GLU A CA 1
ATOM 1465 C C . GLU A 1 184 ? 8.739 -3.773 -2.877 1.00 47.94 184 GLU A C 1
ATOM 1467 O O . GLU A 1 184 ? 7.922 -3.064 -3.469 1.00 47.94 184 GLU A O 1
ATOM 1472 N N . ASN A 1 185 ? 10.049 -3.498 -2.867 1.00 45.88 185 ASN A N 1
ATOM 1473 C CA . ASN A 1 185 ? 10.635 -2.440 -3.688 1.00 45.88 185 ASN A CA 1
ATOM 1474 C C . ASN A 1 185 ? 10.219 -2.640 -5.147 1.00 45.88 185 ASN A C 1
ATOM 1476 O O . ASN A 1 185 ? 10.398 -3.736 -5.681 1.00 45.88 185 ASN A O 1
ATOM 1480 N N . ALA A 1 186 ? 9.731 -1.570 -5.783 1.00 53.38 186 ALA A N 1
ATOM 1481 C CA . ALA A 1 186 ? 9.420 -1.559 -7.206 1.00 53.38 186 ALA A CA 1
ATOM 1482 C C . ALA A 1 186 ? 10.579 -2.197 -7.990 1.00 53.38 186 ALA A C 1
ATOM 1484 O O . ALA A 1 186 ? 11.679 -1.637 -8.036 1.00 53.38 186 ALA A O 1
ATOM 1485 N N . ARG A 1 187 ? 10.367 -3.383 -8.578 1.00 54.81 187 ARG A N 1
ATOM 1486 C CA . ARG A 1 187 ? 11.376 -3.979 -9.461 1.00 54.81 187 ARG A CA 1
ATOM 1487 C C . ARG A 1 187 ? 11.595 -3.021 -10.626 1.00 54.81 187 ARG A C 1
ATOM 1489 O O . ARG A 1 187 ? 10.660 -2.692 -11.352 1.00 54.81 187 ARG A O 1
ATOM 1496 N N . VAL A 1 188 ? 12.833 -2.558 -10.776 1.00 59.78 188 VAL A N 1
ATOM 1497 C CA . VAL A 1 188 ? 13.225 -1.638 -11.846 1.00 59.78 188 VAL A CA 1
ATOM 1498 C C . VAL A 1 188 ? 13.073 -2.360 -13.186 1.00 59.78 188 VAL A C 1
ATOM 1500 O O . VAL A 1 188 ? 13.546 -3.488 -13.336 1.00 59.78 188 VAL A O 1
ATOM 1503 N N . ASP A 1 189 ? 12.408 -1.713 -14.145 1.00 69.19 189 ASP A N 1
ATOM 1504 C CA . ASP A 1 189 ? 12.283 -2.194 -15.525 1.00 69.19 189 ASP A CA 1
ATOM 1505 C C . ASP A 1 189 ? 13.640 -2.647 -16.078 1.00 69.19 189 ASP A C 1
ATOM 1507 O O . ASP A 1 189 ? 14.674 -2.014 -15.823 1.00 69.19 189 ASP A O 1
ATOM 1511 N N . LYS A 1 190 ? 13.652 -3.717 -16.879 1.00 71.38 190 LYS A N 1
ATOM 1512 C CA . LYS A 1 190 ? 14.896 -4.172 -17.503 1.00 71.38 190 LYS A CA 1
ATOM 1513 C C . LYS A 1 190 ? 15.225 -3.268 -18.698 1.00 71.38 190 LYS A C 1
ATOM 1515 O O . LYS A 1 190 ? 14.397 -3.119 -19.601 1.00 71.38 190 LYS A O 1
ATOM 1520 N N . PRO A 1 191 ? 16.416 -2.641 -18.727 1.00 79.75 191 PRO A N 1
ATOM 1521 C CA . PRO A 1 191 ? 16.812 -1.808 -19.848 1.00 79.75 191 PRO A CA 1
ATOM 1522 C C . PRO A 1 191 ? 17.183 -2.682 -21.049 1.00 79.75 191 PRO A C 1
ATOM 1524 O O . PRO A 1 191 ? 18.114 -3.479 -20.979 1.00 79.75 191 PRO A O 1
ATOM 1527 N N . ILE A 1 192 ? 16.512 -2.475 -22.176 1.00 84.81 192 ILE A N 1
ATOM 1528 C CA . ILE A 1 192 ? 16.974 -2.926 -23.487 1.00 84.81 192 ILE A CA 1
ATOM 1529 C C . ILE A 1 192 ? 17.789 -1.802 -24.113 1.00 84.81 192 ILE A C 1
ATOM 1531 O O . ILE A 1 192 ? 17.361 -0.649 -24.133 1.00 84.81 192 ILE A O 1
ATOM 1535 N N . MET A 1 193 ? 18.973 -2.124 -24.629 1.00 88.94 193 MET A N 1
ATOM 1536 C CA . MET A 1 193 ? 19.832 -1.134 -25.276 1.00 88.94 193 MET A CA 1
ATOM 1537 C C . MET A 1 193 ? 20.082 -1.475 -26.737 1.00 88.94 193 MET A C 1
ATOM 1539 O O . MET A 1 193 ? 20.421 -2.610 -27.080 1.00 88.94 193 MET A O 1
ATOM 1543 N N . PHE A 1 194 ? 20.012 -0.446 -27.572 1.00 92.69 194 PHE A N 1
ATOM 1544 C CA . PHE A 1 194 ? 20.513 -0.483 -28.936 1.00 92.69 194 PHE A CA 1
ATOM 1545 C C . PHE A 1 194 ? 21.410 0.726 -29.197 1.00 92.69 194 PHE A C 1
ATOM 1547 O O . PHE A 1 194 ? 21.399 1.719 -28.464 1.00 92.69 194 PHE A O 1
ATOM 1554 N N . PHE A 1 195 ? 22.234 0.610 -30.227 1.00 95.19 195 PHE A N 1
ATOM 1555 C CA . PHE A 1 195 ? 23.234 1.598 -30.589 1.00 95.19 195 PHE A CA 1
ATOM 1556 C C . PHE A 1 195 ? 23.054 1.997 -32.048 1.00 95.19 195 PHE A C 1
ATOM 1558 O O . PHE A 1 195 ? 22.917 1.124 -32.900 1.00 95.19 195 PHE A O 1
ATOM 1565 N N . ILE A 1 196 ? 23.117 3.292 -32.342 1.00 96.19 196 ILE A N 1
ATOM 1566 C CA . ILE A 1 196 ? 23.287 3.798 -33.705 1.00 96.19 196 ILE A CA 1
ATOM 1567 C C . ILE A 1 196 ? 24.773 4.072 -33.906 1.00 96.19 196 ILE A C 1
ATOM 1569 O O . ILE A 1 196 ? 25.372 4.862 -33.176 1.00 96.19 196 ILE A O 1
ATOM 1573 N N . ILE A 1 197 ? 25.377 3.378 -34.864 1.00 96.12 197 ILE A N 1
ATOM 1574 C CA . ILE A 1 197 ? 26.802 3.453 -35.176 1.00 96.12 197 ILE A CA 1
ATOM 1575 C C . ILE A 1 197 ? 26.935 4.082 -36.557 1.00 96.12 197 ILE A C 1
ATOM 1577 O O . ILE A 1 197 ? 26.577 3.461 -37.556 1.00 96.12 197 ILE A O 1
ATOM 1581 N N . HIS A 1 198 ? 27.475 5.294 -36.613 1.00 96.38 198 HIS A N 1
ATOM 1582 C CA . HIS A 1 198 ? 27.771 5.988 -37.860 1.00 96.38 198 HIS A CA 1
ATOM 1583 C C . HIS A 1 198 ? 29.282 6.023 -38.091 1.00 96.38 198 HIS A C 1
ATOM 1585 O O . HIS A 1 198 ? 30.045 6.461 -37.225 1.00 96.38 198 HIS A O 1
ATOM 1591 N N . ARG A 1 199 ? 29.721 5.538 -39.253 1.00 94.94 199 ARG A N 1
ATOM 1592 C CA . ARG A 1 199 ? 31.122 5.543 -39.684 1.00 94.94 199 ARG A CA 1
ATOM 1593 C C . ARG A 1 199 ? 31.269 6.431 -40.906 1.00 94.94 199 ARG A C 1
ATOM 1595 O O . ARG A 1 199 ? 30.889 6.028 -42.004 1.00 94.94 199 ARG A O 1
ATOM 1602 N N . SER A 1 200 ? 31.838 7.605 -40.694 1.00 94.06 200 SER A N 1
ATOM 1603 C CA . SER A 1 200 ? 32.179 8.557 -41.744 1.00 94.06 200 SER A CA 1
ATOM 1604 C C . SER A 1 200 ? 33.650 8.411 -42.161 1.00 94.06 200 SER A C 1
ATOM 1606 O O . SER A 1 200 ? 34.477 8.039 -41.320 1.00 94.06 200 SER A O 1
ATOM 1608 N N . PRO A 1 201 ? 34.002 8.714 -43.428 1.00 92.44 201 PRO A N 1
ATOM 1609 C CA . PRO A 1 201 ? 35.387 8.962 -43.828 1.00 92.44 201 PRO A CA 1
ATOM 1610 C C . PRO A 1 201 ? 36.056 10.050 -42.976 1.00 92.44 201 PRO A C 1
ATOM 1612 O O . PRO A 1 201 ? 37.243 9.961 -42.672 1.00 92.44 201 PRO A O 1
ATOM 1615 N N . ASP A 1 202 ? 35.280 11.049 -42.547 1.00 93.19 202 ASP A N 1
ATOM 1616 C CA . ASP A 1 202 ? 35.704 12.017 -41.548 1.00 93.19 202 ASP A CA 1
ATOM 1617 C C . ASP A 1 202 ? 35.612 11.375 -40.157 1.00 93.19 202 ASP A C 1
ATOM 1619 O O . ASP A 1 202 ? 34.538 11.135 -39.579 1.00 93.19 202 ASP A O 1
ATOM 1623 N N . ARG A 1 203 ? 36.790 11.087 -39.599 1.00 91.69 203 ARG A N 1
ATOM 1624 C CA . ARG A 1 203 ? 36.909 10.457 -38.289 1.00 91.69 203 ARG A CA 1
ATOM 1625 C C . ARG A 1 203 ? 36.306 11.287 -37.178 1.00 91.69 203 ARG A C 1
ATOM 1627 O O . ARG A 1 203 ? 36.058 10.668 -36.155 1.00 91.69 203 ARG A O 1
ATOM 1634 N N . GLU A 1 204 ? 36.064 12.589 -37.330 1.00 92.94 204 GLU A N 1
ATOM 1635 C CA . GLU A 1 204 ? 35.429 13.459 -36.328 1.00 92.94 204 GLU A CA 1
ATOM 1636 C C . GLU A 1 204 ? 33.902 13.372 -36.365 1.00 92.94 204 GLU A C 1
ATOM 1638 O O . GLU A 1 204 ? 33.253 13.424 -35.316 1.00 92.94 204 GLU A O 1
ATOM 1643 N N . LYS A 1 205 ? 33.332 13.085 -37.537 1.00 93.25 205 LYS A N 1
ATOM 1644 C CA . LYS A 1 205 ? 31.880 12.973 -37.753 1.00 93.25 205 LYS A CA 1
ATOM 1645 C C . LYS A 1 205 ? 31.303 11.586 -37.485 1.00 93.25 205 LYS A C 1
ATOM 1647 O O . LYS A 1 205 ? 30.094 11.431 -37.362 1.00 93.25 205 LYS A O 1
ATOM 1652 N N . SER A 1 206 ? 32.150 10.568 -37.342 1.00 94.69 206 SER A N 1
ATOM 1653 C CA . SER A 1 206 ? 31.714 9.248 -36.861 1.00 94.69 206 SER A CA 1
ATOM 1654 C C . SER A 1 206 ? 31.089 9.337 -35.456 1.00 94.69 206 SER A C 1
ATOM 1656 O O . SER A 1 206 ? 31.432 10.218 -34.680 1.00 94.69 206 SER A O 1
ATOM 1658 N N . PHE A 1 207 ? 30.196 8.432 -35.062 1.00 94.44 207 PHE A N 1
ATOM 1659 C CA . PHE A 1 207 ? 29.708 8.391 -33.676 1.00 94.44 207 PHE A CA 1
ATOM 1660 C C . PHE A 1 207 ? 29.098 7.041 -33.302 1.00 94.44 207 PHE A C 1
ATOM 1662 O O . PHE A 1 207 ? 28.747 6.224 -34.156 1.00 94.44 207 PHE A O 1
ATOM 1669 N N . VAL A 1 208 ? 28.948 6.827 -31.993 1.00 94.12 208 VAL A N 1
ATOM 1670 C CA . VAL A 1 208 ? 28.163 5.734 -31.416 1.00 94.12 208 VAL A CA 1
ATOM 1671 C C . VAL A 1 208 ? 27.162 6.337 -30.438 1.00 94.12 208 VAL A C 1
ATOM 1673 O O . VAL A 1 208 ? 27.530 6.763 -29.345 1.00 94.12 208 VAL A O 1
ATOM 1676 N N . HIS A 1 209 ? 25.891 6.361 -30.824 1.00 93.75 209 HIS A N 1
ATOM 1677 C CA . HIS A 1 209 ? 24.801 6.820 -29.974 1.00 93.75 209 HIS A CA 1
ATOM 1678 C C . HIS A 1 209 ? 24.157 5.622 -29.280 1.00 93.75 209 HIS A C 1
ATOM 1680 O O . HIS A 1 209 ? 23.749 4.674 -29.946 1.00 93.75 209 HIS A O 1
ATOM 1686 N N . ARG A 1 210 ? 24.057 5.649 -27.947 1.00 92.50 210 ARG A N 1
ATOM 1687 C CA . ARG A 1 210 ? 23.400 4.599 -27.155 1.00 92.50 210 ARG A CA 1
ATOM 1688 C C . ARG A 1 210 ? 21.997 5.039 -26.762 1.00 92.50 210 ARG A C 1
ATOM 1690 O O . ARG A 1 210 ? 21.851 6.039 -26.064 1.00 92.50 210 ARG A O 1
ATOM 1697 N N . THR A 1 211 ? 21.013 4.211 -27.077 1.00 90.88 211 THR A N 1
ATOM 1698 C CA . THR A 1 211 ? 19.629 4.376 -26.638 1.00 90.88 211 THR A CA 1
ATOM 1699 C C . THR A 1 211 ? 19.269 3.285 -25.635 1.00 90.88 211 THR A C 1
ATOM 1701 O O . THR A 1 211 ? 19.634 2.121 -25.803 1.00 90.88 211 THR A O 1
ATOM 1704 N N . THR A 1 212 ? 18.560 3.666 -24.573 1.00 88.69 212 THR A N 1
ATOM 1705 C CA . THR A 1 212 ? 18.052 2.745 -23.553 1.00 88.69 212 THR A CA 1
ATOM 1706 C C . THR A 1 212 ? 16.534 2.824 -23.516 1.00 88.69 212 THR A C 1
ATOM 1708 O O . THR A 1 212 ? 15.979 3.879 -23.224 1.00 88.69 212 THR A O 1
ATOM 1711 N N . VAL A 1 213 ? 15.885 1.692 -23.765 1.00 85.62 213 VAL A N 1
ATOM 1712 C CA . VAL A 1 213 ? 14.442 1.493 -23.639 1.00 85.62 213 VAL A CA 1
ATOM 1713 C C . VAL A 1 213 ? 14.188 0.738 -22.344 1.00 85.62 213 VAL A C 1
ATOM 1715 O O . VAL A 1 213 ? 14.826 -0.278 -22.089 1.00 85.62 213 VAL A O 1
ATOM 1718 N N . ARG A 1 214 ? 13.271 1.218 -21.508 1.00 84.44 214 ARG A N 1
ATOM 1719 C CA . ARG A 1 214 ? 12.865 0.510 -20.289 1.00 84.44 214 ARG A CA 1
ATOM 1720 C C . ARG A 1 214 ? 11.591 -0.264 -20.566 1.00 84.44 214 ARG A C 1
ATOM 1722 O O . ARG A 1 214 ? 10.596 0.345 -20.943 1.00 84.44 214 ARG A O 1
ATOM 1729 N N . LEU A 1 215 ? 11.649 -1.582 -20.401 1.00 84.81 215 LEU A N 1
ATOM 1730 C CA . LEU A 1 215 ? 10.509 -2.469 -20.593 1.00 84.81 215 LEU A CA 1
ATOM 1731 C C . LEU A 1 215 ? 10.297 -3.313 -19.341 1.00 84.81 215 LEU A C 1
ATOM 1733 O O . LEU A 1 215 ? 11.253 -3.771 -18.706 1.00 84.81 215 LEU A O 1
ATOM 1737 N N . SER A 1 216 ? 9.031 -3.547 -19.017 1.00 86.88 216 SER A N 1
ATOM 1738 C CA . SER A 1 216 ? 8.657 -4.520 -17.996 1.00 86.88 216 SER A CA 1
ATOM 1739 C C . SER A 1 216 ? 8.568 -5.916 -18.613 1.00 86.88 216 SER A C 1
ATOM 1741 O O . SER A 1 216 ? 8.165 -6.072 -19.764 1.00 86.88 216 SER A O 1
ATOM 1743 N N . PHE A 1 217 ? 8.955 -6.947 -17.867 1.00 88.50 217 PHE A N 1
ATOM 1744 C CA . PHE A 1 217 ? 8.762 -8.341 -18.265 1.00 88.50 217 PHE A CA 1
ATOM 1745 C C . PHE A 1 217 ? 7.682 -8.964 -17.402 1.00 88.50 217 PHE A C 1
ATOM 1747 O O . PHE A 1 217 ? 7.775 -8.936 -16.175 1.00 88.50 217 PHE A O 1
ATOM 1754 N N . ALA A 1 218 ? 6.672 -9.530 -18.045 1.00 88.31 218 ALA A N 1
ATOM 1755 C CA . ALA A 1 218 ? 5.475 -9.994 -17.376 1.00 88.31 218 ALA A CA 1
ATOM 1756 C C . ALA A 1 218 ? 5.070 -11.392 -17.847 1.00 88.31 218 ALA A C 1
ATOM 1758 O O . ALA A 1 218 ? 5.355 -11.759 -18.992 1.00 88.31 218 ALA A O 1
ATOM 1759 N N . PRO A 1 219 ? 4.382 -12.180 -17.000 1.00 88.94 219 PRO A N 1
ATOM 1760 C CA . PRO A 1 219 ? 3.667 -13.342 -17.499 1.00 88.94 219 PRO A CA 1
ATOM 1761 C C . PRO A 1 219 ? 2.599 -12.883 -18.495 1.00 88.94 219 PRO A C 1
ATOM 1763 O O . PRO A 1 219 ? 2.162 -11.733 -18.467 1.00 88.94 219 PRO A O 1
ATOM 1766 N N . ARG A 1 220 ? 2.119 -13.792 -19.351 1.00 88.56 220 ARG A N 1
ATOM 1767 C CA . ARG A 1 220 ? 1.025 -13.491 -20.298 1.00 88.56 220 ARG A CA 1
ATOM 1768 C C . ARG A 1 220 ? -0.208 -12.915 -19.604 1.00 88.56 220 ARG A C 1
ATOM 1770 O O . ARG A 1 220 ? -0.884 -12.051 -20.154 1.00 88.56 220 ARG A O 1
ATOM 1777 N N . PHE A 1 221 ? -0.458 -13.385 -18.392 1.00 86.75 221 PHE A N 1
ATOM 1778 C CA . PHE A 1 221 ? -1.602 -13.039 -17.577 1.00 86.75 221 PHE A CA 1
ATOM 1779 C C . PHE A 1 221 ? -1.165 -12.925 -16.117 1.00 86.75 221 PHE A C 1
ATOM 1781 O O . PHE A 1 221 ? -0.406 -13.766 -15.632 1.00 86.75 221 PHE A O 1
ATOM 1788 N N . LEU A 1 222 ? -1.640 -11.893 -15.423 1.00 89.31 222 LEU A N 1
ATOM 1789 C CA . LEU A 1 222 ? -1.313 -11.631 -14.026 1.00 89.31 222 LEU A CA 1
ATOM 1790 C C . LEU A 1 222 ? -2.589 -11.423 -13.214 1.00 89.31 222 LEU A C 1
ATOM 1792 O O . LEU A 1 222 ? -3.468 -10.664 -13.617 1.00 89.31 222 LEU A O 1
ATOM 1796 N N . THR A 1 223 ? -2.661 -12.069 -12.050 1.00 90.19 223 THR A N 1
ATOM 1797 C CA . THR A 1 223 ? -3.691 -11.816 -11.037 1.00 90.19 223 THR A CA 1
ATOM 1798 C C . THR A 1 223 ? -3.038 -11.230 -9.793 1.00 90.19 223 THR A C 1
ATOM 1800 O O . THR A 1 223 ? -2.227 -11.881 -9.139 1.00 90.19 223 THR A O 1
ATOM 1803 N N . GLU A 1 224 ? -3.385 -9.993 -9.466 1.00 90.31 224 GLU A N 1
ATOM 1804 C CA . GLU A 1 224 ? -2.917 -9.271 -8.290 1.00 90.31 224 GLU A CA 1
ATOM 1805 C C . GLU A 1 224 ? -4.006 -9.279 -7.215 1.00 90.31 224 GLU A C 1
ATOM 1807 O O . GLU A 1 224 ? -5.160 -8.933 -7.474 1.00 90.31 224 GLU A O 1
ATOM 1812 N N . VAL A 1 225 ? -3.638 -9.629 -5.985 1.00 90.81 225 VAL A N 1
ATOM 1813 C CA . VAL A 1 225 ? -4.509 -9.445 -4.823 1.00 90.81 225 VAL A CA 1
ATOM 1814 C C . VAL A 1 225 ? -4.285 -8.041 -4.268 1.00 90.81 225 VAL A C 1
ATOM 1816 O O . VAL A 1 225 ? -3.204 -7.729 -3.772 1.00 90.81 225 VAL A O 1
ATOM 1819 N N . LEU A 1 226 ? -5.319 -7.202 -4.331 1.00 90.06 226 LEU A N 1
ATOM 1820 C CA . LEU A 1 226 ? -5.297 -5.830 -3.813 1.00 90.06 226 LEU A CA 1
ATOM 1821 C C . LEU A 1 226 ? -5.658 -5.764 -2.321 1.00 90.06 226 LEU A C 1
ATOM 1823 O O . LEU A 1 226 ? -5.389 -4.766 -1.659 1.00 90.06 226 LEU A O 1
ATOM 1827 N N . THR A 1 227 ? -6.274 -6.819 -1.780 1.00 89.75 227 THR A N 1
ATOM 1828 C CA . THR A 1 227 ? -6.533 -6.995 -0.342 1.00 89.75 227 THR A CA 1
ATOM 1829 C C . THR A 1 227 ? -5.679 -8.151 0.187 1.00 89.75 227 THR A C 1
ATOM 1831 O O . THR A 1 227 ? -6.165 -9.277 0.265 1.00 89.75 227 THR A O 1
ATOM 1834 N N . PRO A 1 228 ? -4.391 -7.915 0.501 1.00 87.06 228 PRO A N 1
ATOM 1835 C CA . PRO A 1 228 ? -3.431 -8.989 0.766 1.00 87.06 228 PRO A CA 1
ATOM 1836 C C . PRO A 1 228 ? -3.762 -9.802 2.017 1.00 87.06 228 PRO A C 1
ATOM 1838 O O . PRO A 1 228 ? -3.372 -10.963 2.100 1.00 87.06 228 PRO A O 1
ATOM 1841 N N . ILE A 1 229 ? -4.489 -9.208 2.968 1.00 93.38 229 ILE A N 1
ATOM 1842 C CA . ILE A 1 229 ? -4.964 -9.879 4.172 1.00 93.38 229 ILE A CA 1
ATOM 1843 C C . ILE A 1 229 ? -6.429 -9.536 4.465 1.00 93.38 229 ILE A C 1
ATOM 1845 O O . ILE A 1 229 ? -6.863 -8.386 4.325 1.00 93.38 229 ILE A O 1
ATOM 1849 N N . VAL A 1 230 ? -7.193 -10.539 4.898 1.00 94.75 230 VAL A N 1
ATOM 1850 C CA . VAL A 1 230 ? -8.593 -10.404 5.329 1.00 94.75 230 VAL A CA 1
ATOM 1851 C C . VAL A 1 230 ? -8.813 -10.993 6.721 1.00 94.75 230 VAL A C 1
ATOM 1853 O O . VAL A 1 230 ? -8.115 -11.909 7.153 1.00 94.75 230 VAL A O 1
ATOM 1856 N N . ARG A 1 231 ? -9.812 -10.476 7.438 1.00 95.88 231 ARG A N 1
ATOM 1857 C CA . ARG A 1 231 ? -10.289 -11.098 8.675 1.00 95.88 231 ARG A CA 1
ATOM 1858 C C . ARG A 1 231 ? -11.252 -12.221 8.296 1.00 95.88 231 ARG A C 1
ATOM 1860 O O . ARG A 1 231 ? -12.092 -12.028 7.418 1.00 95.88 231 ARG A O 1
ATOM 1867 N N . ILE A 1 232 ? -11.163 -13.357 8.976 1.00 96.25 232 ILE A N 1
ATOM 1868 C CA . ILE A 1 232 ? -12.093 -14.479 8.808 1.00 96.25 232 ILE A CA 1
ATOM 1869 C C . ILE A 1 232 ? -13.409 -14.131 9.514 1.00 96.25 232 ILE A C 1
ATOM 1871 O O . ILE A 1 232 ? -13.604 -14.397 10.704 1.00 96.25 232 ILE A O 1
ATOM 1875 N N . VAL A 1 233 ? -14.283 -13.460 8.763 1.00 93.50 233 VAL A N 1
ATOM 1876 C CA . VAL A 1 233 ? -15.644 -13.054 9.136 1.00 93.50 233 VAL A CA 1
ATOM 1877 C C . VAL A 1 233 ? -16.587 -13.165 7.934 1.00 93.50 233 VAL A C 1
ATOM 1879 O O . VAL A 1 233 ? -16.127 -13.040 6.792 1.00 93.50 233 VAL A O 1
ATOM 1882 N N . PRO A 1 234 ? -17.900 -13.354 8.160 1.00 90.44 234 PRO A N 1
ATOM 1883 C CA . PRO A 1 234 ? -18.890 -13.340 7.088 1.00 90.44 234 PRO A CA 1
ATOM 1884 C C . PRO A 1 234 ? -18.816 -12.063 6.240 1.00 90.44 234 PRO A C 1
ATOM 1886 O O . PRO A 1 234 ? -18.662 -10.958 6.761 1.00 90.44 234 PRO A O 1
ATOM 1889 N N . GLY A 1 235 ? -18.913 -12.212 4.916 1.00 85.62 235 GLY A N 1
ATOM 1890 C CA . GLY A 1 235 ? -18.902 -11.079 3.985 1.00 85.62 235 GLY A CA 1
ATOM 1891 C C . GLY A 1 235 ? -17.543 -10.382 3.837 1.00 85.62 235 GLY A C 1
ATOM 1892 O O . GLY A 1 235 ? -17.487 -9.241 3.357 1.00 85.62 235 GLY A O 1
ATOM 1893 N N . ALA A 1 236 ? -16.446 -11.034 4.243 1.00 93.19 236 ALA A N 1
ATOM 1894 C CA . ALA A 1 236 ? -15.097 -10.560 3.951 1.00 93.19 236 ALA A CA 1
ATOM 1895 C C . ALA A 1 236 ? -14.930 -10.338 2.437 1.00 93.19 236 ALA A C 1
ATOM 1897 O O . ALA A 1 236 ? -15.352 -11.157 1.621 1.00 93.19 236 ALA A O 1
ATOM 1898 N N . ARG A 1 237 ? -14.340 -9.198 2.071 1.00 93.56 237 ARG A N 1
ATOM 1899 C CA . ARG A 1 237 ? -14.150 -8.777 0.678 1.00 93.56 237 ARG A CA 1
ATOM 1900 C C . ARG A 1 237 ? -12.696 -8.971 0.277 1.00 93.56 237 ARG A C 1
ATOM 1902 O O . ARG A 1 237 ? -11.804 -8.555 1.014 1.00 93.56 237 ARG A O 1
ATOM 1909 N N . LEU A 1 238 ? -12.484 -9.545 -0.899 1.00 93.62 238 LEU A N 1
ATOM 1910 C CA . LEU A 1 238 ? -11.182 -9.708 -1.529 1.00 93.62 238 LEU A CA 1
ATOM 1911 C C . LEU A 1 238 ? -11.168 -8.925 -2.840 1.00 93.62 238 LEU A C 1
ATOM 1913 O O . LEU A 1 238 ? -11.735 -9.375 -3.835 1.00 93.62 238 LEU A O 1
ATOM 1917 N N . ALA A 1 239 ? -10.531 -7.755 -2.841 1.00 93.38 239 ALA A N 1
ATOM 1918 C CA . ALA A 1 239 ? -10.324 -7.008 -4.073 1.00 93.38 239 ALA A CA 1
ATOM 1919 C C . ALA A 1 239 ? -9.152 -7.605 -4.860 1.00 93.38 239 ALA A C 1
ATOM 1921 O O . ALA A 1 239 ? -8.079 -7.864 -4.302 1.00 93.38 239 ALA A O 1
ATOM 1922 N N . ILE A 1 240 ? -9.351 -7.792 -6.160 1.00 93.25 240 ILE A N 1
ATOM 1923 C CA . ILE A 1 240 ? -8.358 -8.345 -7.081 1.00 93.25 240 ILE A CA 1
ATOM 1924 C C . ILE A 1 240 ? -8.264 -7.493 -8.344 1.00 93.25 240 ILE A C 1
ATOM 1926 O O . ILE A 1 240 ? -9.222 -6.827 -8.737 1.00 93.25 240 ILE A O 1
ATOM 1930 N N . ARG A 1 241 ? -7.105 -7.541 -8.998 1.00 93.50 241 ARG A N 1
ATOM 1931 C CA . ARG A 1 241 ? -6.888 -6.981 -10.330 1.00 93.50 241 ARG A CA 1
ATOM 1932 C C . ARG A 1 241 ? -6.328 -8.055 -11.240 1.00 93.50 241 ARG A C 1
ATOM 1934 O O . ARG A 1 241 ? -5.321 -8.674 -10.922 1.00 93.50 241 ARG A O 1
ATOM 1941 N N . LEU A 1 242 ? -6.954 -8.242 -12.389 1.00 92.69 242 LEU A N 1
ATOM 1942 C CA . LEU A 1 242 ? -6.451 -9.102 -13.447 1.00 92.69 242 LEU A CA 1
ATOM 1943 C C . LEU A 1 242 ? -5.947 -8.225 -14.582 1.00 92.69 242 LEU A C 1
ATOM 1945 O O . LEU A 1 242 ? -6.608 -7.253 -14.954 1.00 92.69 242 LEU A O 1
ATOM 1949 N N . LYS A 1 243 ? -4.776 -8.556 -15.119 1.00 92.81 243 LYS A N 1
ATOM 1950 C CA . LYS A 1 243 ? -4.157 -7.815 -16.214 1.00 92.81 243 LYS A CA 1
ATOM 1951 C C . LYS A 1 243 ? -3.627 -8.764 -17.279 1.00 92.81 243 LYS A C 1
ATOM 1953 O O . LYS A 1 243 ? -2.943 -9.743 -16.974 1.00 92.81 243 LYS A O 1
ATOM 1958 N N . ASN A 1 244 ? -3.943 -8.455 -18.532 1.00 92.62 244 ASN A N 1
ATOM 1959 C CA . ASN A 1 244 ? -3.465 -9.191 -19.692 1.00 92.62 244 ASN A CA 1
ATOM 1960 C C . ASN A 1 244 ? -2.250 -8.480 -20.285 1.00 92.62 244 ASN A C 1
ATOM 1962 O O . ASN A 1 244 ? -2.345 -7.320 -20.670 1.00 92.62 244 ASN A O 1
ATOM 1966 N N . PHE A 1 245 ? -1.120 -9.171 -20.384 1.00 91.12 245 PHE A N 1
ATOM 1967 C CA . PHE A 1 245 ? 0.080 -8.669 -21.062 1.00 91.12 245 PHE A CA 1
ATOM 1968 C C . PHE A 1 245 ? 0.280 -9.318 -22.439 1.00 91.12 245 PHE A C 1
ATOM 1970 O O . PHE A 1 245 ? 1.189 -8.948 -23.186 1.00 91.12 245 PHE A O 1
ATOM 1977 N N . SER A 1 246 ? -0.570 -10.282 -22.796 1.00 88.88 246 SER A N 1
ATOM 1978 C CA . SER A 1 246 ? -0.615 -10.899 -24.115 1.00 88.88 246 SER A CA 1
ATOM 1979 C C . SER A 1 246 ? -1.516 -10.107 -25.066 1.00 88.88 246 SER A C 1
ATOM 1981 O O . SER A 1 246 ? -2.405 -9.375 -24.643 1.00 88.88 246 SER A O 1
ATOM 1983 N N . ARG A 1 247 ? -1.287 -10.255 -26.375 1.00 87.94 247 ARG A N 1
ATOM 1984 C CA . ARG A 1 247 ? -2.190 -9.719 -27.409 1.00 87.94 247 ARG A CA 1
ATOM 1985 C C . ARG A 1 247 ? -3.452 -10.566 -27.570 1.00 87.94 247 ARG A C 1
ATOM 1987 O O . ARG A 1 247 ? -4.451 -10.059 -28.068 1.00 87.94 247 ARG A O 1
ATOM 1994 N N . ASP A 1 248 ? -3.404 -11.813 -27.115 1.00 87.69 248 ASP A N 1
ATOM 1995 C CA . ASP A 1 248 ? -4.537 -12.727 -27.155 1.00 87.69 248 ASP A CA 1
ATOM 1996 C C . ASP A 1 248 ? -5.534 -12.365 -26.055 1.00 87.69 248 ASP A C 1
ATOM 1998 O O . ASP A 1 248 ? -5.149 -12.127 -24.907 1.00 87.69 248 ASP A O 1
ATOM 2002 N N . GLY A 1 249 ? -6.817 -12.315 -26.406 1.00 87.94 249 GLY A N 1
ATOM 2003 C CA . GLY A 1 249 ? -7.879 -12.087 -25.436 1.00 87.94 249 GLY A CA 1
ATOM 2004 C C . GLY A 1 249 ? -8.083 -13.301 -24.527 1.00 87.94 249 GLY A C 1
ATOM 2005 O O . GLY A 1 249 ? -7.987 -14.440 -24.975 1.00 87.94 249 GLY A O 1
ATOM 2006 N N . VAL A 1 250 ? -8.411 -13.060 -23.257 1.00 89.00 250 VAL A N 1
ATOM 2007 C CA . VAL A 1 250 ? -8.702 -14.111 -22.268 1.00 89.00 250 VAL A CA 1
ATOM 2008 C C . VAL A 1 250 ? -10.077 -13.865 -21.661 1.00 89.00 250 VAL A C 1
ATOM 2010 O O . VAL A 1 250 ? -10.392 -12.743 -21.268 1.00 89.00 250 VAL A O 1
ATOM 2013 N N . THR A 1 251 ? -10.901 -14.909 -21.591 1.00 91.69 251 THR A N 1
ATOM 2014 C CA . THR A 1 251 ? -12.184 -14.903 -20.875 1.00 91.69 251 THR A CA 1
ATOM 2015 C C . THR A 1 251 ? -12.208 -16.105 -19.954 1.00 91.69 251 THR A C 1
ATOM 2017 O O . THR A 1 251 ? -11.951 -17.215 -20.412 1.00 91.69 251 THR A O 1
ATOM 2020 N N . ASP A 1 252 ? -12.469 -15.881 -18.673 1.00 92.56 252 ASP A N 1
ATOM 2021 C CA . ASP A 1 252 ? -12.451 -16.942 -17.669 1.00 92.56 252 ASP A CA 1
ATOM 2022 C C . ASP A 1 252 ? -13.235 -16.518 -16.414 1.00 92.56 252 ASP A C 1
ATOM 2024 O O . ASP A 1 252 ? -13.798 -15.424 -16.352 1.00 92.56 252 ASP A O 1
ATOM 2028 N N . THR A 1 253 ? -13.276 -17.382 -15.403 1.00 92.19 253 THR A N 1
ATOM 2029 C CA . THR A 1 253 ? -13.853 -17.114 -14.087 1.00 92.19 253 THR A CA 1
ATOM 2030 C C . THR A 1 253 ? -12.792 -17.258 -13.005 1.00 92.19 253 THR A C 1
ATOM 2032 O O . THR A 1 253 ? -12.175 -18.312 -12.841 1.00 92.19 253 THR A O 1
ATOM 2035 N N . VAL A 1 254 ? -12.620 -16.208 -12.207 1.00 93.38 254 VAL A N 1
ATOM 2036 C CA . VAL A 1 254 ? -11.737 -16.220 -11.038 1.00 93.38 254 VAL A CA 1
ATOM 2037 C C . VAL A 1 254 ? -12.548 -16.440 -9.767 1.00 93.38 254 VAL A C 1
ATOM 2039 O O . VAL A 1 254 ? -13.602 -15.836 -9.575 1.00 93.38 254 VAL A O 1
ATOM 2042 N N . LYS A 1 255 ? -12.076 -17.325 -8.885 1.00 94.62 255 LYS A N 1
ATOM 2043 C CA . LYS A 1 255 ? -12.740 -17.594 -7.604 1.00 94.62 255 LYS A CA 1
ATOM 2044 C C . LYS A 1 255 ? -11.760 -17.954 -6.500 1.00 94.62 255 LYS A C 1
ATOM 2046 O O . LYS A 1 255 ? -10.679 -18.497 -6.748 1.00 94.62 255 LYS A O 1
ATOM 2051 N N . VAL A 1 256 ? -12.171 -17.706 -5.261 1.00 93.62 256 VAL A N 1
ATOM 2052 C CA . VAL A 1 256 ? -11.543 -18.320 -4.091 1.00 93.62 256 VAL A CA 1
ATOM 2053 C C . VAL A 1 256 ? -11.972 -19.785 -4.060 1.00 93.62 256 VAL A C 1
ATOM 2055 O O . VAL A 1 256 ? -13.162 -20.092 -4.134 1.00 93.62 256 VAL A O 1
ATOM 2058 N N . ALA A 1 257 ? -11.001 -20.693 -4.009 1.00 90.25 257 ALA A N 1
ATOM 2059 C CA . ALA A 1 257 ? -11.259 -22.130 -4.006 1.00 90.25 257 ALA A CA 1
ATOM 2060 C C . ALA A 1 257 ? -10.168 -22.866 -3.220 1.00 90.25 257 ALA A C 1
ATOM 2062 O O . ALA A 1 257 ? -9.166 -23.324 -3.784 1.00 90.25 257 ALA A O 1
ATOM 2063 N N . GLY A 1 258 ? -10.378 -22.975 -1.910 1.00 87.75 258 GLY A N 1
ATOM 2064 C CA . GLY A 1 258 ? -9.540 -23.749 -1.000 1.00 87.75 258 GLY A CA 1
ATOM 2065 C C . GLY A 1 258 ? -10.352 -24.377 0.132 1.00 87.75 258 GLY A C 1
ATOM 2066 O O . GLY A 1 258 ? -11.549 -24.139 0.258 1.00 87.75 258 GLY A O 1
ATOM 2067 N N . ASP A 1 259 ? -9.680 -25.152 0.977 1.00 89.56 259 ASP A N 1
ATOM 2068 C CA . ASP A 1 259 ? -10.337 -25.971 2.009 1.00 89.56 259 ASP A CA 1
ATOM 2069 C C . ASP A 1 259 ? -10.998 -25.137 3.119 1.00 89.56 259 ASP A C 1
ATOM 2071 O O . ASP A 1 259 ? -11.943 -25.578 3.773 1.00 89.56 259 ASP A O 1
ATOM 2075 N N . LEU A 1 260 ? -10.498 -23.915 3.323 1.00 93.12 260 LEU A N 1
ATOM 2076 C CA . LEU A 1 260 ? -10.975 -22.975 4.340 1.00 93.12 260 LEU A CA 1
ATOM 2077 C C . LEU A 1 260 ? -12.067 -22.037 3.821 1.00 93.12 260 LEU A C 1
ATOM 2079 O O . LEU A 1 260 ? -12.833 -21.488 4.612 1.00 93.12 260 LEU A O 1
ATOM 2083 N N . ALA A 1 261 ? -12.094 -21.786 2.512 1.00 94.81 261 ALA A N 1
ATOM 2084 C CA . ALA A 1 261 ? -12.904 -20.721 1.948 1.00 94.81 261 ALA A CA 1
ATOM 2085 C C . ALA A 1 261 ? -13.206 -20.915 0.466 1.00 94.81 261 ALA A C 1
ATOM 2087 O O . ALA A 1 261 ? -12.370 -21.367 -0.322 1.00 94.81 261 ALA A O 1
ATOM 2088 N N . THR A 1 262 ? -14.389 -20.454 0.083 1.00 95.12 262 THR A N 1
ATOM 2089 C CA . THR A 1 262 ? -14.849 -20.389 -1.301 1.00 95.12 262 THR A CA 1
ATOM 2090 C C . THR A 1 262 ? -15.375 -18.992 -1.625 1.00 95.12 262 THR A C 1
ATOM 2092 O O . THR A 1 262 ? -15.527 -18.147 -0.744 1.00 95.12 262 THR A O 1
ATOM 2095 N N . SER A 1 263 ? -15.630 -18.712 -2.898 1.00 95.06 263 SER A N 1
ATOM 2096 C CA . SER A 1 263 ? -16.420 -17.555 -3.322 1.00 95.06 263 SER A CA 1
ATOM 2097 C C . SER A 1 263 ? -17.283 -17.932 -4.518 1.00 95.06 263 SER A C 1
ATOM 2099 O O . SER A 1 263 ? -16.971 -18.880 -5.247 1.00 95.06 263 SER A O 1
ATOM 2101 N N . LEU A 1 264 ? -18.320 -17.133 -4.779 1.00 91.75 264 LEU A N 1
ATOM 2102 C CA . LEU A 1 264 ? -18.896 -17.086 -6.120 1.00 91.75 264 LEU A CA 1
ATOM 2103 C C . LEU A 1 264 ? -17.802 -16.670 -7.118 1.00 91.75 264 LEU A C 1
ATOM 2105 O O . LEU A 1 264 ? -16.864 -15.945 -6.766 1.00 91.75 264 LEU A O 1
ATOM 2109 N N . GLY A 1 265 ? -17.887 -17.190 -8.340 1.00 87.69 265 GLY A N 1
ATOM 2110 C CA . GLY A 1 265 ? -16.937 -16.858 -9.394 1.00 87.69 265 GLY A CA 1
ATOM 2111 C C . GLY A 1 265 ? -17.206 -15.480 -9.989 1.00 87.69 265 GLY A C 1
ATOM 2112 O O . GLY A 1 265 ? -18.348 -15.170 -10.314 1.00 87.69 265 GLY A O 1
ATOM 2113 N N . GLY A 1 266 ? -16.153 -14.681 -10.152 1.00 88.88 266 GLY A N 1
ATOM 2114 C CA . GLY A 1 266 ? -16.175 -13.447 -10.935 1.00 88.88 266 GLY A CA 1
ATOM 2115 C C . GLY A 1 266 ? -15.780 -13.751 -12.376 1.00 88.88 266 GLY A C 1
ATOM 2116 O O . GLY A 1 266 ? -14.615 -14.052 -12.648 1.00 88.88 266 GLY A O 1
ATOM 2117 N N . ALA A 1 267 ? -16.746 -13.732 -13.295 1.00 92.31 267 ALA A N 1
ATOM 2118 C CA . ALA A 1 267 ? -16.460 -13.851 -14.721 1.00 92.31 267 ALA A CA 1
ATOM 2119 C C . ALA A 1 267 ? -15.749 -12.581 -15.206 1.00 92.31 267 ALA A C 1
ATOM 2121 O O . ALA A 1 267 ? -16.179 -11.471 -14.902 1.00 92.31 267 ALA A O 1
ATOM 2122 N N . PHE A 1 268 ? -14.677 -12.733 -15.979 1.00 92.69 268 PHE A N 1
ATOM 2123 C CA . PHE A 1 268 ? -13.925 -11.608 -16.519 1.00 92.69 268 PHE A CA 1
ATOM 2124 C C . PHE A 1 268 ? -13.606 -11.808 -17.997 1.00 92.69 268 PHE A C 1
ATOM 2126 O O . PHE A 1 268 ? -13.491 -12.928 -18.494 1.00 92.69 268 PHE A O 1
ATOM 2133 N N . ARG A 1 269 ? -13.399 -10.690 -18.698 1.00 93.38 269 ARG A N 1
ATOM 2134 C CA . ARG A 1 269 ? -12.926 -10.667 -20.082 1.00 93.38 269 ARG A CA 1
ATOM 2135 C C . ARG A 1 269 ? -11.850 -9.603 -20.250 1.00 93.38 269 ARG A C 1
ATOM 213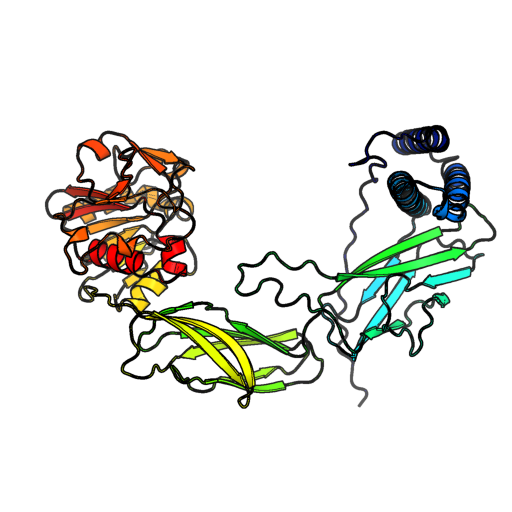7 O O . ARG A 1 269 ? -12.107 -8.418 -20.066 1.00 93.38 269 ARG A O 1
ATOM 2144 N N . LEU A 1 270 ? -10.658 -10.026 -20.650 1.00 93.00 270 LEU A N 1
ATOM 2145 C CA . LEU A 1 270 ? -9.532 -9.163 -20.996 1.00 93.00 270 LEU A CA 1
ATOM 2146 C C . LEU A 1 270 ? -9.314 -9.250 -22.504 1.00 93.00 270 LEU A C 1
ATOM 2148 O O . LEU A 1 270 ? -8.674 -10.175 -22.994 1.00 93.00 270 LEU A O 1
ATOM 2152 N N . SER A 1 271 ? -9.907 -8.324 -23.255 1.00 91.06 271 SER A N 1
ATOM 2153 C CA . SER A 1 271 ? -10.045 -8.439 -24.714 1.00 91.06 271 SER A CA 1
ATOM 2154 C C . SER A 1 271 ? -8.792 -8.093 -25.519 1.00 91.06 271 SER A C 1
ATOM 2156 O O . SER A 1 271 ? -8.708 -8.469 -26.683 1.00 91.06 271 SER A O 1
ATOM 2158 N N . HIS A 1 272 ? -7.842 -7.371 -24.930 1.00 91.50 272 HIS A N 1
ATOM 2159 C CA . HIS A 1 272 ? -6.640 -6.885 -25.601 1.00 91.50 272 HIS A CA 1
ATOM 2160 C C . HIS A 1 272 ? -5.469 -6.794 -24.618 1.00 91.50 272 HIS A C 1
ATOM 2162 O O . HIS A 1 272 ? -5.638 -6.945 -23.405 1.00 91.50 272 HIS A O 1
ATOM 2168 N N . LYS A 1 273 ? -4.275 -6.536 -25.150 1.00 90.00 273 LYS A N 1
ATOM 2169 C CA . LYS A 1 273 ? -3.082 -6.294 -24.342 1.00 90.00 273 LYS A CA 1
ATOM 2170 C C . LYS A 1 273 ? -3.247 -5.056 -23.462 1.00 90.00 273 LYS A C 1
ATOM 2172 O O . LYS A 1 273 ? -3.829 -4.070 -23.890 1.00 90.00 273 LYS A O 1
ATOM 2177 N N . GLU A 1 274 ? -2.724 -5.118 -22.245 1.00 89.62 274 GLU A N 1
ATOM 2178 C CA . GLU A 1 274 ? -2.895 -4.143 -21.163 1.00 89.62 274 GLU A CA 1
ATOM 2179 C C . GLU A 1 274 ? -4.331 -4.011 -20.627 1.00 89.62 274 GLU A C 1
ATOM 2181 O O . GLU A 1 274 ? -4.551 -3.260 -19.670 1.00 89.62 274 GLU A O 1
ATOM 2186 N N . ALA A 1 275 ? -5.301 -4.772 -21.157 1.00 92.75 275 ALA A N 1
ATOM 2187 C CA . ALA A 1 275 ? -6.644 -4.806 -20.596 1.00 92.75 275 ALA A CA 1
ATOM 2188 C C . ALA A 1 275 ? -6.576 -5.214 -19.122 1.00 92.75 275 ALA A C 1
ATOM 2190 O O . ALA A 1 275 ? -5.887 -6.169 -18.743 1.00 92.75 275 ALA A O 1
ATOM 2191 N N . THR A 1 276 ? -7.302 -4.465 -18.300 1.00 93.50 276 THR A N 1
ATOM 2192 C CA . THR A 1 276 ? -7.346 -4.637 -16.854 1.00 93.50 276 THR A CA 1
ATOM 2193 C C . THR A 1 276 ? -8.790 -4.826 -16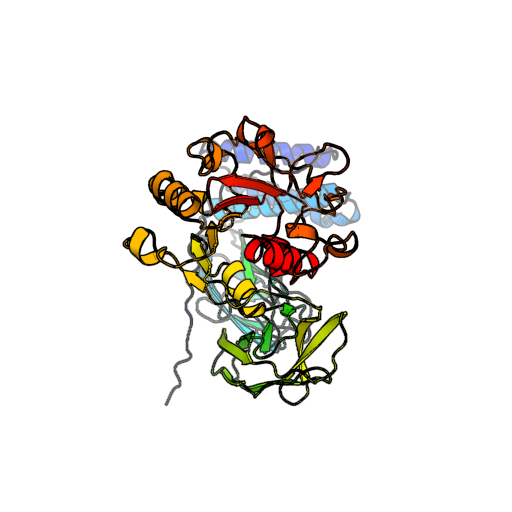.422 1.00 93.50 276 THR A C 1
ATOM 2195 O O . THR A 1 276 ? -9.679 -4.127 -16.903 1.00 93.50 276 THR A O 1
ATOM 2198 N N . TYR A 1 277 ? -9.012 -5.742 -15.490 1.00 93.62 277 TYR A N 1
ATOM 2199 C CA . TYR A 1 277 ? -10.297 -5.956 -14.839 1.00 93.62 277 TYR A CA 1
ATOM 2200 C C . TYR A 1 277 ? -10.091 -5.940 -13.327 1.00 93.62 277 TYR A C 1
ATOM 2202 O O . TYR A 1 277 ? -9.136 -6.530 -12.821 1.00 93.62 277 TYR A O 1
ATOM 2210 N N . VAL A 1 278 ? -10.953 -5.227 -12.610 1.00 93.94 278 VAL A N 1
ATOM 2211 C CA . VAL A 1 278 ? -10.929 -5.153 -11.147 1.00 93.94 278 VAL A CA 1
ATOM 2212 C C . VAL A 1 278 ? -12.241 -5.716 -10.643 1.00 93.94 278 VAL A C 1
ATOM 2214 O O . VAL A 1 278 ? -13.299 -5.314 -11.117 1.00 93.94 278 VAL A O 1
ATOM 2217 N N . ASP A 1 279 ? -12.152 -6.617 -9.673 1.00 93.94 279 ASP A N 1
ATOM 2218 C CA . ASP A 1 279 ? -13.315 -7.259 -9.071 1.00 93.94 279 ASP A CA 1
ATOM 2219 C C . ASP A 1 279 ? -13.176 -7.318 -7.552 1.00 93.94 279 ASP A C 1
ATOM 2221 O O . ASP A 1 279 ? -12.078 -7.201 -6.999 1.00 93.94 279 ASP A O 1
ATOM 2225 N N . THR A 1 280 ? -14.300 -7.514 -6.872 1.00 94.94 280 THR A N 1
ATOM 2226 C CA . THR A 1 280 ? -14.358 -7.784 -5.439 1.00 94.94 280 THR A CA 1
ATOM 2227 C C . THR A 1 280 ? -15.101 -9.087 -5.195 1.00 94.94 280 THR A C 1
ATOM 2229 O O . THR A 1 280 ? -16.324 -9.151 -5.286 1.00 94.94 280 THR A O 1
ATOM 2232 N N . LEU A 1 281 ? -14.356 -10.120 -4.808 1.00 95.12 281 LEU A N 1
ATOM 2233 C CA . LEU A 1 281 ? -14.927 -11.407 -4.433 1.00 95.12 281 LEU A CA 1
ATOM 2234 C C . LEU A 1 281 ? -15.399 -11.368 -2.976 1.00 95.12 281 LEU A C 1
ATOM 2236 O O . LEU A 1 281 ? -14.699 -10.867 -2.092 1.00 95.12 281 LEU A O 1
ATOM 2240 N N . PHE A 1 282 ? -16.577 -11.930 -2.717 1.00 95.19 282 PHE A N 1
ATOM 2241 C CA . PHE A 1 282 ? -17.106 -12.109 -1.366 1.00 95.19 282 PHE A CA 1
ATOM 2242 C C . PHE A 1 282 ? -16.775 -13.516 -0.881 1.00 95.19 282 PHE A C 1
ATOM 2244 O O . PHE A 1 282 ? -17.155 -14.505 -1.509 1.00 95.19 282 PHE A O 1
ATOM 2251 N N . ILE A 1 283 ? -16.033 -13.595 0.221 1.00 95.50 283 ILE A N 1
ATOM 2252 C CA . ILE A 1 283 ? -15.525 -14.858 0.745 1.00 95.50 283 ILE A CA 1
ATOM 2253 C C . ILE A 1 283 ? -16.592 -15.526 1.612 1.00 95.50 283 ILE A C 1
ATOM 2255 O O . ILE A 1 283 ? -17.144 -14.915 2.532 1.00 95.50 283 ILE A O 1
ATOM 2259 N N . ILE A 1 284 ? -16.824 -16.803 1.333 1.00 95.94 284 ILE A N 1
ATOM 2260 C CA . ILE A 1 284 ? -17.637 -17.726 2.114 1.00 95.94 284 ILE A CA 1
ATOM 2261 C C . ILE A 1 284 ? -16.667 -18.635 2.869 1.00 95.94 284 ILE A C 1
ATOM 2263 O O . ILE A 1 284 ? -15.958 -19.445 2.268 1.00 95.94 284 ILE A O 1
ATOM 2267 N N . TRP A 1 285 ? -16.601 -18.460 4.184 1.00 96.12 285 TRP A N 1
ATOM 2268 C CA . TRP A 1 285 ? -15.738 -19.250 5.060 1.00 96.12 285 TRP A CA 1
ATOM 2269 C C . TRP A 1 285 ? -16.422 -20.552 5.456 1.00 96.12 285 TRP A C 1
ATOM 2271 O O . TRP A 1 285 ? -17.636 -20.577 5.644 1.00 96.12 285 TRP A O 1
ATOM 2281 N N . LYS A 1 286 ? -15.636 -21.616 5.623 1.00 95.06 286 LYS A N 1
ATOM 2282 C CA . LYS A 1 286 ? -16.112 -22.838 6.271 1.00 95.06 286 LYS A CA 1
ATOM 2283 C C . LYS A 1 286 ? -16.351 -22.580 7.763 1.00 95.06 286 LYS A C 1
ATOM 2285 O O . LYS A 1 286 ? -15.630 -21.798 8.386 1.00 95.06 286 LYS A O 1
ATOM 2290 N N . ASP A 1 287 ? -17.325 -23.266 8.342 1.00 92.25 287 ASP A N 1
ATOM 2291 C CA . ASP A 1 287 ? -17.552 -23.229 9.785 1.00 92.25 287 ASP A CA 1
ATOM 2292 C C . ASP A 1 287 ? -16.420 -23.921 10.563 1.00 92.25 287 ASP A C 1
ATOM 2294 O O . ASP A 1 287 ? -15.690 -24.767 10.039 1.00 92.25 287 ASP A O 1
ATOM 2298 N N . GLY A 1 288 ? -16.260 -23.552 11.836 1.00 92.12 288 GLY A N 1
ATOM 2299 C CA . GLY A 1 288 ? -15.314 -24.206 12.748 1.00 92.12 288 GLY A CA 1
ATOM 2300 C C . GLY A 1 288 ? -13.830 -23.898 12.503 1.00 92.12 288 GLY A C 1
ATOM 2301 O O . GLY A 1 288 ? -12.968 -24.593 13.042 1.00 92.12 288 GLY A O 1
ATOM 2302 N N . ILE A 1 289 ? -13.500 -22.868 11.716 1.00 95.62 289 ILE A N 1
ATOM 2303 C CA . ILE A 1 289 ? -12.107 -22.428 11.543 1.00 95.62 289 ILE A CA 1
ATOM 2304 C C . ILE A 1 289 ? -11.561 -21.920 12.883 1.00 95.62 289 ILE A C 1
ATOM 2306 O O . ILE A 1 289 ? -12.095 -20.974 13.467 1.00 95.62 289 ILE A O 1
ATOM 2310 N N . LYS A 1 290 ? -10.472 -22.541 13.349 1.00 96.50 290 LYS A N 1
ATOM 2311 C CA . LYS A 1 290 ? -9.782 -22.174 14.592 1.00 96.50 290 LYS A CA 1
ATOM 2312 C C . LYS A 1 290 ? -9.101 -20.807 14.473 1.00 96.50 290 LYS A C 1
ATOM 2314 O O . LYS A 1 290 ? -8.783 -20.350 13.373 1.00 96.50 290 LYS A O 1
ATOM 2319 N N . ASN A 1 291 ? -8.837 -20.166 15.608 1.00 96.12 291 ASN A N 1
ATOM 2320 C CA . ASN A 1 291 ? -8.009 -18.960 15.642 1.00 96.12 291 ASN A CA 1
ATOM 2321 C C . ASN A 1 291 ? -6.613 -19.252 15.076 1.00 96.12 291 ASN A C 1
ATOM 2323 O O . ASN A 1 291 ? -6.048 -20.313 15.340 1.00 96.12 291 ASN A O 1
ATOM 2327 N N . GLY A 1 292 ? -6.083 -18.323 14.287 1.00 95.19 292 GLY A N 1
ATOM 2328 C CA . GLY A 1 292 ? -4.798 -18.481 13.618 1.00 95.19 292 GLY A CA 1
ATOM 2329 C C . GLY A 1 292 ? -4.698 -17.729 12.296 1.00 95.19 292 GLY A C 1
ATOM 2330 O O . GLY A 1 292 ? -5.631 -17.036 11.868 1.00 95.19 292 GLY A O 1
ATOM 2331 N N . ASP A 1 293 ? -3.545 -17.914 11.661 1.00 95.31 293 ASP A N 1
ATOM 2332 C CA . ASP A 1 293 ? -3.166 -17.302 10.394 1.00 95.31 293 ASP A CA 1
ATOM 2333 C C . ASP A 1 293 ? -3.154 -18.347 9.282 1.00 95.31 293 ASP A C 1
ATOM 2335 O O . ASP A 1 293 ? -2.658 -19.460 9.448 1.00 95.31 293 ASP A O 1
ATOM 2339 N N . TYR A 1 294 ? -3.698 -17.976 8.129 1.00 95.62 294 TYR A N 1
ATOM 2340 C CA . TYR A 1 294 ? -3.939 -18.876 7.012 1.00 95.62 294 TYR A CA 1
ATOM 2341 C C . TYR A 1 294 ? -3.532 -18.228 5.695 1.00 95.62 294 TYR A C 1
ATOM 2343 O O . TYR A 1 294 ? -3.620 -17.013 5.525 1.00 95.62 294 TYR A O 1
ATOM 2351 N N . VAL A 1 295 ? -3.154 -19.055 4.723 1.00 93.75 295 VAL A N 1
ATOM 2352 C CA . VAL A 1 295 ? -2.938 -18.636 3.336 1.00 93.75 295 VAL A CA 1
ATOM 2353 C C . VAL A 1 295 ? -3.969 -19.331 2.464 1.00 93.75 295 VAL A C 1
ATOM 2355 O O . VAL A 1 295 ? -4.040 -20.558 2.426 1.00 93.75 295 VAL A O 1
ATOM 2358 N N . VAL A 1 296 ? -4.775 -18.545 1.756 1.00 94.31 296 VAL A N 1
ATOM 2359 C CA . VAL A 1 296 ? -5.898 -19.041 0.962 1.00 94.31 296 VAL A CA 1
ATOM 2360 C C . VAL A 1 296 ? -5.600 -18.844 -0.528 1.00 94.31 296 VAL A C 1
ATOM 2362 O O . VAL A 1 296 ? -5.256 -17.732 -0.943 1.00 94.31 296 VAL A O 1
ATOM 2365 N N . PRO A 1 297 ? -5.704 -19.898 -1.361 1.00 92.31 297 PRO A N 1
ATOM 2366 C CA . PRO A 1 297 ? -5.425 -19.796 -2.786 1.00 92.31 297 PRO A CA 1
ATOM 2367 C C . PRO A 1 297 ? -6.586 -19.156 -3.558 1.00 92.31 297 PRO A C 1
ATOM 2369 O O . PRO A 1 297 ? -7.763 -19.434 -3.318 1.00 92.31 297 PRO A O 1
ATOM 2372 N N . LEU A 1 298 ? -6.224 -18.370 -4.567 1.00 92.25 298 LEU A N 1
ATOM 2373 C CA . LEU A 1 298 ? -7.117 -17.916 -5.625 1.00 92.25 298 LEU A CA 1
ATOM 2374 C C . LEU A 1 298 ? -6.874 -18.773 -6.869 1.00 92.25 298 LEU A C 1
ATOM 2376 O O . LEU A 1 298 ? -5.717 -18.975 -7.257 1.00 92.25 298 LEU A O 1
ATOM 2380 N N . LYS A 1 299 ? -7.943 -19.289 -7.482 1.00 92.19 299 LYS A N 1
ATOM 2381 C CA . LYS A 1 299 ? -7.843 -20.223 -8.608 1.00 92.19 299 LYS A CA 1
ATOM 2382 C C . LYS A 1 299 ? -8.642 -19.762 -9.826 1.00 92.19 299 LYS A C 1
ATOM 2384 O O . LYS A 1 299 ? -9.711 -19.168 -9.694 1.00 92.19 299 LYS A O 1
ATOM 2389 N N . ILE A 1 300 ? -8.127 -20.120 -10.998 1.00 89.50 300 ILE A N 1
ATOM 2390 C CA . ILE A 1 300 ? -8.802 -20.067 -12.300 1.00 89.50 300 ILE A CA 1
ATOM 2391 C C . ILE A 1 300 ? -8.708 -21.476 -12.887 1.00 89.50 300 ILE A C 1
ATOM 2393 O O . ILE A 1 300 ? -7.623 -22.054 -12.888 1.00 89.50 300 ILE A O 1
ATOM 2397 N N . HIS A 1 301 ? -9.834 -22.077 -13.283 1.00 86.31 301 HIS A N 1
ATOM 2398 C CA . HIS A 1 301 ? -9.889 -23.475 -13.753 1.00 86.31 301 HIS A CA 1
ATOM 2399 C C . HIS A 1 301 ? -9.121 -24.490 -12.871 1.00 86.31 301 HIS A C 1
ATOM 2401 O O . HIS A 1 301 ? -8.465 -25.405 -13.355 1.00 86.31 301 HIS A O 1
ATOM 2407 N N . GLY A 1 302 ? -9.160 -24.318 -11.544 1.00 85.62 302 GLY A N 1
ATOM 2408 C CA . GLY A 1 302 ? -8.460 -25.197 -10.592 1.00 85.62 302 GLY A CA 1
ATOM 2409 C C . GLY A 1 302 ? -6.957 -24.926 -10.436 1.00 85.62 302 GLY A C 1
ATOM 2410 O O . GLY A 1 302 ? -6.359 -25.387 -9.463 1.00 85.62 302 GLY A O 1
ATOM 2411 N N . ILE A 1 303 ? -6.362 -24.109 -11.307 1.00 88.75 303 ILE A N 1
ATOM 2412 C CA . ILE A 1 303 ? -4.962 -23.691 -11.236 1.00 88.75 303 ILE A CA 1
ATOM 2413 C C . ILE A 1 303 ? -4.844 -22.503 -10.283 1.00 88.75 303 ILE A C 1
ATOM 2415 O O . ILE A 1 303 ? -5.585 -21.527 -10.388 1.00 88.75 303 ILE A O 1
ATOM 2419 N N . LYS A 1 304 ? -3.902 -22.574 -9.340 1.00 91.62 304 LYS A N 1
ATOM 2420 C CA . LYS A 1 304 ? -3.592 -21.469 -8.427 1.00 91.62 304 LYS A CA 1
ATOM 2421 C C . LYS A 1 304 ? -2.940 -20.323 -9.202 1.00 91.62 304 LYS A C 1
ATOM 2423 O O . LYS A 1 304 ? -1.858 -20.497 -9.750 1.00 91.62 304 LYS A O 1
ATOM 2428 N N . VAL A 1 305 ? -3.576 -19.154 -9.193 1.00 90.25 305 VAL A N 1
ATOM 2429 C CA . VAL A 1 305 ? -3.087 -17.944 -9.883 1.00 90.25 305 VAL A CA 1
ATOM 2430 C C . VAL A 1 305 ? -2.606 -16.859 -8.924 1.00 90.25 305 VAL A C 1
ATOM 2432 O O . VAL A 1 305 ? -1.786 -16.030 -9.301 1.00 90.25 305 VAL A O 1
ATOM 2435 N N . ALA A 1 306 ? -3.089 -16.874 -7.681 1.00 90.81 306 ALA A N 1
ATOM 2436 C CA . ALA A 1 306 ? -2.642 -15.990 -6.611 1.00 90.81 306 ALA A CA 1
ATOM 2437 C C . ALA A 1 306 ? -2.967 -16.605 -5.239 1.00 90.81 306 ALA A C 1
ATOM 2439 O O . ALA A 1 306 ? -3.485 -17.722 -5.140 1.00 90.81 306 ALA A O 1
ATOM 2440 N N . GLN A 1 307 ? -2.660 -15.881 -4.167 1.00 92.12 307 GLN A N 1
ATOM 2441 C CA . GLN A 1 307 ? -3.061 -16.224 -2.804 1.00 92.12 307 GLN A CA 1
ATOM 2442 C C . GLN A 1 307 ? -3.206 -14.960 -1.958 1.00 92.12 307 GLN A C 1
ATOM 2444 O O . GLN A 1 307 ? -2.656 -13.916 -2.304 1.00 92.12 307 GLN A O 1
ATOM 2449 N N . PHE A 1 308 ? -3.917 -15.072 -0.843 1.00 93.19 308 PHE A N 1
ATOM 2450 C CA . PHE A 1 308 ? -4.060 -14.007 0.146 1.00 93.19 308 PHE A CA 1
ATOM 2451 C C . PHE A 1 308 ? -3.964 -14.579 1.560 1.00 93.19 308 PHE A C 1
ATOM 2453 O O . PHE A 1 308 ? -4.222 -15.764 1.777 1.00 93.19 308 PHE A O 1
ATOM 2460 N N . ALA A 1 309 ? -3.577 -13.744 2.518 1.00 94.44 309 ALA A N 1
ATOM 2461 C CA . ALA A 1 309 ? -3.552 -14.105 3.925 1.00 94.44 309 ALA A CA 1
ATOM 2462 C C . ALA A 1 309 ? -4.940 -13.925 4.555 1.00 94.44 309 ALA A C 1
ATOM 2464 O O . ALA A 1 309 ? -5.705 -13.025 4.206 1.00 94.44 309 ALA A O 1
ATOM 2465 N N . ALA A 1 310 ? -5.271 -14.762 5.523 1.00 95.62 310 ALA A N 1
ATOM 2466 C CA . ALA A 1 310 ? -6.498 -14.658 6.285 1.00 95.62 310 ALA A CA 1
ATOM 2467 C C . ALA A 1 310 ? -6.212 -14.908 7.758 1.00 95.62 310 ALA A C 1
ATOM 2469 O O . ALA A 1 310 ? -5.444 -15.802 8.095 1.00 95.62 310 ALA A O 1
ATOM 2470 N N . ARG A 1 311 ? -6.833 -14.122 8.634 1.00 96.38 311 ARG A N 1
ATOM 2471 C CA . ARG A 1 311 ? -6.594 -14.207 10.074 1.00 96.38 311 ARG A CA 1
ATOM 2472 C C . ARG A 1 311 ? -7.899 -14.346 10.843 1.00 96.38 311 ARG A C 1
ATOM 2474 O O . ARG A 1 311 ? -8.839 -13.569 10.637 1.00 96.38 311 ARG A O 1
ATOM 2481 N N . LYS A 1 312 ? -7.949 -15.328 11.743 1.00 97.00 312 LYS A N 1
ATOM 2482 C CA . LYS A 1 312 ? -9.063 -15.582 12.661 1.00 97.00 312 LYS A CA 1
ATOM 2483 C C . LYS A 1 312 ? -8.614 -15.330 14.098 1.00 97.00 312 LYS A C 1
ATOM 2485 O O . LYS A 1 312 ? -7.600 -15.862 14.534 1.00 97.00 312 LYS A O 1
ATOM 2490 N N . PHE A 1 313 ? -9.391 -14.536 14.824 1.00 96.75 313 PHE A N 1
ATOM 2491 C CA . PHE A 1 313 ? -9.264 -14.346 16.267 1.00 96.75 313 PHE A CA 1
ATOM 2492 C C . PHE A 1 313 ? -10.611 -13.952 16.865 1.00 96.75 313 PHE A C 1
ATOM 2494 O O . PHE A 1 313 ? -11.465 -13.356 16.184 1.00 96.75 313 PHE A O 1
ATOM 2501 N N . ASP A 1 314 ? -10.747 -14.228 18.158 1.00 95.69 314 ASP A N 1
ATOM 2502 C CA . ASP A 1 314 ? -11.885 -13.798 18.958 1.00 95.69 314 ASP A CA 1
ATOM 2503 C C . ASP A 1 314 ? -11.843 -12.296 19.201 1.00 95.69 314 ASP A C 1
ATOM 2505 O O . ASP A 1 314 ? -10.805 -11.721 19.558 1.00 95.69 314 ASP A O 1
ATOM 2509 N N . LEU A 1 315 ? -12.998 -11.677 18.986 1.00 97.12 315 LEU A N 1
ATOM 2510 C CA . LEU A 1 315 ? -13.218 -10.256 19.163 1.00 97.12 315 LEU A CA 1
ATOM 2511 C C . LEU A 1 315 ? -14.663 -10.031 19.580 1.00 97.12 315 LEU A C 1
ATOM 2513 O O . LEU A 1 315 ? -15.580 -10.359 18.825 1.00 97.12 315 LEU A O 1
ATOM 2517 N N . GLN A 1 316 ? -14.836 -9.413 20.735 1.00 97.38 316 GLN A N 1
ATOM 2518 C CA . GLN A 1 316 ? -16.098 -8.841 21.168 1.00 97.38 316 GLN A CA 1
ATOM 2519 C C . GLN A 1 316 ? -16.109 -7.357 20.805 1.00 97.38 316 GLN A C 1
ATOM 2521 O O . GLN A 1 316 ? -15.135 -6.642 21.043 1.00 97.38 316 GLN A O 1
ATOM 2526 N N . ALA A 1 317 ? -17.191 -6.891 20.195 1.00 95.94 317 ALA A N 1
ATOM 2527 C CA . ALA A 1 317 ? -17.372 -5.494 19.831 1.00 95.94 317 ALA A CA 1
ATOM 2528 C C . ALA A 1 317 ? -18.797 -5.071 20.184 1.00 95.94 317 ALA A C 1
ATOM 2530 O O . ALA A 1 317 ? -19.748 -5.792 19.879 1.00 95.94 317 ALA A O 1
ATOM 2531 N N . ASP A 1 318 ? -18.941 -3.904 20.808 1.00 95.44 318 ASP A N 1
ATOM 2532 C CA . ASP A 1 318 ? -20.250 -3.311 21.061 1.00 95.44 318 ASP A CA 1
ATOM 2533 C C . ASP A 1 318 ? -20.788 -2.705 19.757 1.00 95.44 318 ASP A C 1
ATOM 2535 O O . ASP A 1 318 ? -20.410 -1.609 19.342 1.00 95.44 318 ASP A O 1
ATOM 2539 N N . THR A 1 319 ? -21.642 -3.467 19.074 1.00 95.12 319 THR A N 1
ATOM 2540 C CA . THR A 1 319 ? -22.237 -3.072 17.787 1.00 95.12 319 THR A CA 1
ATOM 2541 C C . THR A 1 319 ? -23.446 -2.147 17.940 1.00 95.12 319 THR A C 1
ATOM 2543 O O . THR A 1 319 ? -23.982 -1.683 16.932 1.00 95.12 319 THR A O 1
ATOM 2546 N N . THR A 1 320 ? -23.867 -1.859 19.178 1.00 95.38 320 THR A N 1
ATOM 2547 C CA . THR A 1 320 ? -24.984 -0.947 19.461 1.00 95.38 320 THR A CA 1
ATOM 2548 C C . THR A 1 320 ? -24.559 0.520 19.430 1.00 95.38 320 THR A C 1
ATOM 2550 O O . THR A 1 320 ? -25.393 1.387 19.167 1.00 95.38 320 THR A O 1
ATOM 2553 N N . ARG A 1 321 ? -23.259 0.794 19.619 1.00 94.25 321 ARG A N 1
ATOM 2554 C CA . ARG A 1 321 ? -22.704 2.150 19.601 1.00 94.25 321 ARG A CA 1
ATOM 2555 C C . ARG A 1 321 ? -22.845 2.812 18.241 1.00 94.25 321 ARG A C 1
ATOM 2557 O O . ARG A 1 321 ? -22.469 2.256 17.206 1.00 94.25 321 ARG A O 1
ATOM 2564 N N . LYS A 1 322 ? -23.307 4.057 18.262 1.00 96.62 322 LYS A N 1
ATOM 2565 C CA . LYS A 1 322 ? -23.343 4.950 17.106 1.00 96.62 322 LYS A CA 1
ATOM 2566 C C . LYS A 1 322 ? -22.026 5.710 17.018 1.00 96.62 322 LYS A C 1
ATOM 2568 O O . LYS A 1 322 ? -21.725 6.551 17.866 1.00 96.62 322 LYS A O 1
ATOM 2573 N N . VAL A 1 323 ? -21.239 5.400 15.989 1.00 98.31 323 VAL A N 1
ATOM 2574 C CA . VAL A 1 323 ? -19.880 5.930 15.823 1.00 98.31 323 VAL A CA 1
ATOM 2575 C C . VAL A 1 323 ? -19.815 6.931 14.671 1.00 98.31 323 VAL A C 1
ATOM 2577 O O . VAL A 1 323 ? -20.126 6.599 13.532 1.00 98.31 323 VAL A O 1
ATOM 2580 N N . GLY A 1 324 ? -19.339 8.144 14.937 1.00 98.00 324 GLY A N 1
ATOM 2581 C CA . GLY A 1 324 ? -18.940 9.102 13.903 1.00 98.00 324 GLY A CA 1
ATOM 2582 C C . GLY A 1 324 ? -17.440 9.050 13.648 1.00 98.00 324 GLY A C 1
ATOM 2583 O O . GLY A 1 324 ? -16.657 8.878 14.580 1.00 98.00 324 GLY A O 1
ATOM 2584 N N . ILE A 1 325 ? -17.013 9.243 12.401 1.00 98.06 325 ILE A N 1
ATOM 2585 C CA . ILE A 1 325 ? -15.593 9.333 12.036 1.00 98.06 325 ILE A CA 1
ATOM 2586 C C . ILE A 1 325 ? -15.309 10.631 11.287 1.00 98.06 325 ILE A C 1
ATOM 2588 O O . ILE A 1 325 ? -15.879 10.894 10.227 1.00 98.06 325 ILE A O 1
ATOM 2592 N N . ILE A 1 326 ? -14.332 11.388 11.779 1.00 97.88 326 ILE A N 1
ATOM 2593 C CA . ILE A 1 326 ? -13.709 12.509 11.076 1.00 97.88 326 ILE A CA 1
ATOM 2594 C C . ILE A 1 326 ? -12.386 12.012 10.486 1.00 97.88 326 ILE A C 1
ATOM 2596 O O . ILE A 1 326 ? -11.415 11.802 11.212 1.00 97.88 326 ILE A O 1
ATOM 2600 N N . SER A 1 327 ? -12.329 11.836 9.163 1.00 95.94 327 SER A N 1
ATOM 2601 C CA . SER A 1 327 ? -11.111 11.406 8.464 1.00 95.94 327 SER A CA 1
ATOM 2602 C C . SER A 1 327 ? -10.863 12.223 7.201 1.00 95.94 327 SER A C 1
ATOM 2604 O O . SER A 1 327 ? -11.755 12.390 6.367 1.00 95.94 327 SER A O 1
ATOM 2606 N N . GLY A 1 328 ? -9.627 12.707 7.054 1.00 88.94 328 GLY A N 1
ATOM 2607 C CA . GLY A 1 328 ? -9.130 13.342 5.830 1.00 88.94 328 GLY A CA 1
ATOM 2608 C C . GLY A 1 328 ? -8.446 12.379 4.865 1.00 88.94 328 GLY A C 1
ATOM 2609 O O . GLY A 1 328 ? -7.975 12.806 3.817 1.00 88.94 328 GLY A O 1
ATOM 2610 N N . VAL A 1 329 ? -8.365 11.092 5.214 1.00 84.38 329 VAL A N 1
ATOM 2611 C CA . VAL A 1 329 ? -7.688 10.072 4.413 1.00 84.38 329 VAL A CA 1
ATOM 2612 C C . VAL A 1 329 ? -8.721 9.383 3.516 1.00 84.38 329 VAL A C 1
ATOM 2614 O O . VAL A 1 329 ? -9.634 8.727 4.034 1.00 84.38 329 VAL A O 1
ATOM 2617 N N . PRO A 1 330 ? -8.607 9.487 2.179 1.00 76.94 330 PRO A N 1
ATOM 2618 C CA . PRO A 1 330 ? -9.416 8.680 1.273 1.00 76.94 330 PRO A CA 1
ATOM 2619 C C . PRO A 1 330 ? -9.206 7.193 1.575 1.00 76.94 330 PRO A C 1
ATOM 2621 O O . PRO A 1 330 ? -8.069 6.750 1.721 1.00 76.94 330 PRO A O 1
ATOM 2624 N N . HIS A 1 331 ? -10.295 6.430 1.688 1.00 78.81 331 HIS A N 1
ATOM 2625 C CA . HIS A 1 331 ? -10.254 4.995 2.000 1.00 78.81 331 HIS A CA 1
ATOM 2626 C C . HIS A 1 331 ? -9.459 4.650 3.275 1.00 78.81 331 HIS A C 1
ATOM 2628 O O . HIS A 1 331 ? -8.686 3.692 3.288 1.00 78.81 331 HIS A O 1
ATOM 2634 N N . SER A 1 332 ? -9.634 5.427 4.354 1.00 90.88 332 SER A N 1
ATOM 2635 C CA . SER A 1 332 ? -9.019 5.102 5.648 1.00 90.88 332 SER A CA 1
ATOM 2636 C C . SER A 1 332 ? -9.306 3.658 6.065 1.00 90.88 332 SER A C 1
ATOM 2638 O O . SER A 1 332 ? -10.450 3.198 6.024 1.00 90.88 332 SER A O 1
ATOM 2640 N N . ILE A 1 333 ? -8.264 2.963 6.528 1.00 92.50 333 ILE A N 1
ATOM 2641 C CA . ILE A 1 333 ? -8.369 1.594 7.041 1.00 92.50 333 ILE A CA 1
ATOM 2642 C C . ILE A 1 333 ? -9.347 1.496 8.216 1.00 92.50 333 ILE A C 1
ATOM 2644 O O . ILE A 1 333 ? -9.956 0.450 8.401 1.00 92.50 333 ILE A O 1
ATOM 2648 N N . LEU A 1 334 ? -9.562 2.586 8.964 1.00 95.81 334 LEU A N 1
ATOM 2649 C CA . LEU A 1 334 ? -10.503 2.626 10.083 1.00 95.81 334 LEU A CA 1
ATOM 2650 C C . LEU A 1 334 ? -11.932 2.258 9.650 1.00 95.81 334 LEU A C 1
ATOM 2652 O O . LEU A 1 334 ? -12.593 1.485 10.338 1.00 95.81 334 LEU A O 1
ATOM 2656 N N . PHE A 1 335 ? -12.381 2.736 8.485 1.00 94.44 335 PHE A N 1
ATOM 2657 C CA . PHE A 1 335 ? -13.707 2.423 7.940 1.00 94.44 335 PHE A CA 1
ATOM 2658 C C . PHE A 1 335 ? -13.882 0.922 7.679 1.00 94.44 335 PHE A C 1
ATOM 2660 O O . PHE A 1 335 ? -14.905 0.326 8.021 1.00 94.44 335 PHE A O 1
ATOM 2667 N N . GLU A 1 336 ? -12.869 0.294 7.084 1.00 92.06 336 GLU A N 1
ATOM 2668 C CA . GLU A 1 336 ? -12.884 -1.142 6.814 1.00 92.06 336 GLU A CA 1
ATOM 2669 C C . GLU A 1 336 ? -12.710 -1.953 8.108 1.00 92.06 336 GLU A C 1
ATOM 2671 O O . GLU A 1 336 ? -13.340 -2.996 8.263 1.00 92.06 336 GLU A O 1
ATOM 2676 N N . THR A 1 337 ? -11.935 -1.461 9.077 1.00 95.88 337 THR A N 1
ATOM 2677 C CA . THR A 1 337 ? -11.808 -2.067 10.408 1.00 95.88 337 THR A CA 1
ATOM 2678 C C . THR A 1 337 ? -13.145 -2.098 11.139 1.00 95.88 337 THR A C 1
ATOM 2680 O O . THR A 1 337 ? -13.570 -3.181 11.529 1.00 95.88 337 THR A O 1
ATOM 2683 N N . LEU A 1 338 ? -13.857 -0.972 11.267 1.00 95.81 338 LEU A N 1
ATOM 2684 C CA . LEU A 1 338 ? -15.167 -0.953 11.935 1.00 95.81 338 LEU A CA 1
ATOM 2685 C C . LEU A 1 338 ? -16.175 -1.868 11.235 1.00 95.81 338 LEU A C 1
ATOM 2687 O O . LEU A 1 338 ? -16.875 -2.637 11.893 1.00 95.81 338 LEU A O 1
ATOM 2691 N N . ARG A 1 339 ? -16.169 -1.886 9.895 1.00 92.81 339 ARG A N 1
ATOM 2692 C CA . ARG A 1 339 ? -16.977 -2.830 9.113 1.00 92.81 339 ARG A CA 1
ATOM 2693 C C . ARG A 1 339 ? -16.635 -4.286 9.446 1.00 92.81 339 ARG A C 1
ATOM 2695 O O . ARG A 1 339 ? -17.541 -5.086 9.657 1.00 92.81 339 ARG A O 1
ATOM 2702 N N . ARG A 1 340 ? -15.348 -4.640 9.529 1.00 93.25 340 ARG A N 1
ATOM 2703 C CA . ARG A 1 340 ? -14.879 -5.985 9.926 1.00 93.25 340 ARG A CA 1
ATOM 2704 C C . ARG A 1 340 ? -15.241 -6.341 11.367 1.00 93.25 340 ARG A C 1
ATOM 2706 O O . ARG A 1 340 ? -15.255 -7.526 11.694 1.00 93.25 340 ARG A O 1
ATOM 2713 N N . MET A 1 341 ? -15.493 -5.350 12.218 1.00 95.19 341 MET A N 1
ATOM 2714 C CA . MET A 1 341 ? -15.963 -5.519 13.597 1.00 95.19 341 MET A CA 1
ATOM 2715 C C . MET A 1 341 ? -17.493 -5.593 13.700 1.00 95.19 341 MET A C 1
ATOM 2717 O O . MET A 1 341 ? -18.000 -5.921 14.765 1.00 95.19 341 MET A O 1
ATOM 2721 N N . GLY A 1 342 ? -18.225 -5.303 12.618 1.00 94.00 342 GLY A N 1
ATOM 2722 C CA . GLY A 1 342 ? -19.687 -5.200 12.635 1.00 94.00 342 GLY A CA 1
ATOM 2723 C C . GLY A 1 342 ? -20.215 -3.897 13.247 1.00 94.00 342 GLY A C 1
ATOM 2724 O O . GLY A 1 342 ? -21.411 -3.791 13.498 1.00 94.00 342 GLY A O 1
ATOM 2725 N N . ILE A 1 343 ? -19.352 -2.904 13.480 1.00 95.31 343 ILE A N 1
ATOM 2726 C CA . ILE A 1 343 ? -19.731 -1.607 14.049 1.00 95.31 343 ILE A CA 1
ATOM 2727 C C . ILE A 1 343 ? -20.245 -0.702 12.928 1.00 95.31 343 ILE A C 1
ATOM 2729 O O . ILE A 1 343 ? -19.560 -0.484 11.922 1.00 95.31 343 ILE A O 1
ATOM 2733 N N . LYS A 1 344 ? -21.452 -0.160 13.109 1.00 93.62 344 LYS A N 1
ATOM 2734 C CA . LYS A 1 344 ? -22.017 0.851 12.210 1.00 93.62 344 LYS A CA 1
ATOM 2735 C C . LYS A 1 344 ? -21.338 2.191 12.463 1.00 93.62 344 LYS A C 1
ATOM 2737 O O . LYS A 1 344 ? -21.093 2.564 13.607 1.00 93.62 344 LYS A O 1
ATOM 2742 N N . TYR A 1 345 ? -21.050 2.917 11.391 1.00 95.88 345 TYR A N 1
ATOM 2743 C CA . TYR A 1 345 ? -20.423 4.224 11.491 1.00 95.88 345 TYR A CA 1
ATOM 2744 C C . TYR A 1 345 ? -20.962 5.195 10.451 1.00 95.88 345 TYR A C 1
ATOM 2746 O O . TYR A 1 345 ? -21.417 4.797 9.378 1.00 95.88 345 TYR A O 1
ATOM 2754 N N . GLU A 1 346 ? -20.812 6.478 10.754 1.00 95.81 346 GLU A N 1
ATOM 2755 C CA . GLU A 1 346 ? -21.102 7.582 9.854 1.00 95.81 346 GLU A CA 1
ATOM 2756 C C . GLU A 1 346 ? -19.843 8.415 9.620 1.00 95.81 346 GLU A C 1
ATOM 2758 O O . GLU A 1 346 ? -19.055 8.678 10.532 1.00 95.81 346 GLU A O 1
ATOM 2763 N N . LYS A 1 347 ? -19.626 8.837 8.372 1.00 95.75 347 LYS A N 1
ATOM 2764 C CA . LYS A 1 347 ? -18.544 9.769 8.054 1.00 95.75 347 LYS A CA 1
ATOM 2765 C C . LYS A 1 347 ? -19.031 11.195 8.298 1.00 95.75 347 LYS A C 1
ATOM 2767 O O . LYS A 1 347 ? -19.993 11.634 7.674 1.00 95.75 347 LYS A O 1
ATOM 2772 N N . ILE A 1 348 ? -18.321 11.924 9.151 1.00 96.75 348 ILE A N 1
ATOM 2773 C CA . ILE A 1 348 ? -18.604 13.327 9.444 1.00 96.75 348 ILE A CA 1
ATOM 2774 C C . ILE A 1 348 ? -18.023 14.204 8.338 1.00 96.75 348 ILE A C 1
ATOM 2776 O O . ILE A 1 348 ? -16.869 14.041 7.929 1.00 96.75 348 ILE A O 1
ATOM 2780 N N . ASP A 1 349 ? -18.835 15.142 7.861 1.00 94.88 349 ASP A N 1
ATOM 2781 C CA . ASP A 1 349 ? -18.484 16.063 6.789 1.00 94.88 349 ASP A CA 1
ATOM 2782 C C . ASP A 1 349 ? -18.413 17.474 7.366 1.00 94.88 349 ASP A C 1
ATOM 2784 O O . ASP A 1 349 ? -19.428 18.094 7.657 1.00 94.88 349 ASP A O 1
ATOM 2788 N N . LEU A 1 350 ? -17.198 18.002 7.508 1.00 94.94 350 LEU A N 1
ATOM 2789 C CA . LEU A 1 350 ? -16.958 19.312 8.120 1.00 94.94 350 LEU A CA 1
ATOM 2790 C C . LEU A 1 350 ? -17.518 20.498 7.306 1.00 94.94 350 LEU A C 1
ATOM 2792 O O . LEU A 1 350 ? -17.313 21.648 7.695 1.00 94.94 350 LEU A O 1
ATOM 2796 N N . GLN A 1 351 ? -18.149 20.254 6.152 1.00 93.75 351 GLN A N 1
ATOM 2797 C CA . GLN A 1 351 ? -18.902 21.261 5.399 1.00 93.75 351 GLN A CA 1
ATOM 2798 C C . GLN A 1 351 ? -20.389 21.320 5.773 1.00 93.75 351 GLN A C 1
ATOM 2800 O O . GLN A 1 351 ? -21.055 22.286 5.404 1.00 93.75 351 GLN A O 1
ATOM 2805 N N . ARG A 1 352 ? -20.910 20.313 6.479 1.00 94.44 352 ARG A N 1
ATOM 2806 C CA . ARG A 1 352 ? -22.305 20.241 6.927 1.00 94.44 352 ARG A CA 1
ATOM 2807 C C . ARG A 1 352 ? -22.431 20.696 8.380 1.00 94.44 352 ARG A C 1
ATOM 2809 O O . ARG A 1 352 ? -21.436 20.993 9.044 1.00 94.44 352 ARG A O 1
ATOM 2816 N N . ASP A 1 353 ? -23.667 20.771 8.867 1.00 94.94 353 ASP A N 1
ATOM 2817 C CA . ASP A 1 353 ? -23.934 21.089 10.267 1.00 94.94 353 ASP A CA 1
ATOM 2818 C C . ASP A 1 353 ? -23.381 19.986 11.183 1.00 94.94 353 ASP A C 1
ATOM 2820 O O . ASP A 1 353 ? -23.910 18.876 11.277 1.00 94.94 353 ASP A O 1
ATOM 2824 N N . PHE A 1 354 ? -22.298 20.319 11.879 1.00 94.94 354 PHE A N 1
ATOM 2825 C CA . PHE A 1 354 ? -21.607 19.409 12.779 1.00 94.94 354 PHE A CA 1
ATOM 2826 C C . PHE A 1 354 ? -22.459 18.993 13.981 1.00 94.94 354 PHE A C 1
ATOM 2828 O O . PHE A 1 354 ? -22.368 17.850 14.425 1.00 94.94 354 PHE A O 1
ATOM 2835 N N . GLN A 1 355 ? -23.286 19.893 14.519 1.00 93.25 355 GLN A N 1
ATOM 2836 C CA . GLN A 1 355 ? -24.143 19.580 15.663 1.00 93.25 355 GLN A CA 1
ATOM 2837 C C . GLN A 1 355 ? -25.230 18.593 15.259 1.00 93.25 355 GLN A C 1
ATOM 2839 O O . GLN A 1 355 ? -25.476 17.627 15.977 1.00 93.25 355 GLN A O 1
ATOM 2844 N N . GLN A 1 356 ? -25.820 18.786 14.079 1.00 94.81 356 GLN A N 1
ATOM 2845 C CA . GLN A 1 356 ? -26.802 17.854 13.540 1.00 94.81 356 GLN A CA 1
ATOM 2846 C C . GLN A 1 356 ? -26.189 16.470 13.290 1.00 94.81 356 GLN A C 1
ATOM 2848 O O . GLN A 1 356 ? -26.767 15.470 13.702 1.00 94.81 356 GLN A O 1
ATOM 2853 N N . GLN A 1 357 ? -25.005 16.403 12.668 1.00 96.31 357 GLN A N 1
ATOM 2854 C CA . GLN A 1 357 ? -24.330 15.132 12.371 1.00 96.31 357 GLN A CA 1
ATOM 2855 C C . GLN A 1 357 ? -23.835 14.383 13.611 1.00 96.31 357 GLN A C 1
ATOM 2857 O O . GLN A 1 357 ? -23.701 13.165 13.575 1.00 96.31 357 GLN A O 1
ATOM 2862 N N . THR A 1 358 ? -23.505 15.100 14.686 1.00 96.06 358 THR A N 1
ATOM 2863 C CA . THR A 1 358 ? -23.015 14.485 15.930 1.00 96.06 358 THR A CA 1
ATOM 2864 C C . THR A 1 358 ? -24.115 14.224 16.951 1.00 96.06 358 THR A C 1
ATOM 2866 O O . THR A 1 358 ? -23.867 13.581 17.972 1.00 96.06 358 THR A O 1
ATOM 2869 N N . SER A 1 359 ? -25.338 14.678 16.669 1.00 93.44 359 SER A N 1
ATOM 2870 C CA . SER A 1 359 ? -26.499 14.432 17.513 1.00 93.44 359 SER A CA 1
ATOM 2871 C C . SER A 1 359 ? -26.808 12.936 17.582 1.00 93.44 359 SER A C 1
ATOM 2873 O O . SER A 1 359 ? -27.027 12.279 16.567 1.00 93.44 359 SER A O 1
ATOM 2875 N N . GLY A 1 360 ? -26.821 12.389 18.798 1.00 91.94 360 GLY A N 1
ATOM 2876 C CA . GLY A 1 360 ? -27.122 10.979 19.043 1.00 91.94 360 GLY A CA 1
ATOM 2877 C C . GLY A 1 360 ? -25.984 10.005 18.734 1.00 91.94 360 GLY A C 1
ATOM 2878 O O . GLY A 1 360 ? -26.230 8.802 18.766 1.00 91.94 360 GLY A O 1
ATOM 2879 N N . LEU A 1 361 ? -24.770 10.485 18.443 1.00 97.19 361 LEU A N 1
ATOM 2880 C CA . LEU A 1 361 ? -23.578 9.636 18.427 1.00 97.19 361 LEU A CA 1
ATOM 2881 C C . LEU A 1 361 ? -23.085 9.378 19.853 1.00 97.19 361 LEU A C 1
ATOM 2883 O O . LEU A 1 361 ? -23.013 10.301 20.662 1.00 97.19 361 LEU A O 1
ATOM 2887 N N . ASP A 1 362 ? -22.667 8.144 20.121 1.00 97.31 362 ASP A N 1
ATOM 2888 C CA . ASP A 1 362 ? -22.033 7.769 21.388 1.00 97.31 362 ASP A CA 1
ATOM 2889 C C . ASP A 1 362 ? -20.531 8.065 21.353 1.00 97.31 362 ASP 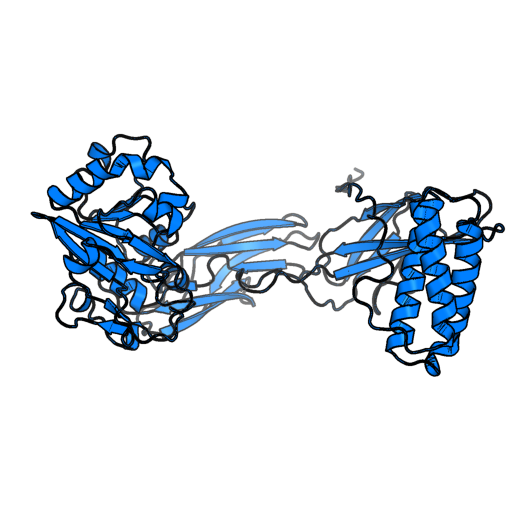A C 1
ATOM 2891 O O . ASP A 1 362 ? -19.942 8.535 22.327 1.00 97.31 362 ASP A O 1
ATOM 2895 N N . VAL A 1 363 ? -19.906 7.802 20.201 1.00 98.44 363 VAL A N 1
ATOM 2896 C CA . VAL A 1 363 ? -18.457 7.901 20.011 1.00 98.44 363 VAL A CA 1
ATOM 2897 C C . VAL A 1 363 ? -18.157 8.716 18.766 1.00 98.44 363 VAL A C 1
ATOM 2899 O O . VAL A 1 363 ? -18.710 8.473 17.694 1.00 98.44 363 VAL A O 1
ATOM 2902 N N . LEU A 1 364 ? -17.225 9.654 18.886 1.00 98.62 364 LEU A N 1
ATOM 2903 C CA . LEU A 1 364 ? -16.693 10.411 17.762 1.00 98.62 364 LEU A CA 1
ATOM 2904 C C . LEU A 1 364 ? -15.193 10.157 17.647 1.00 98.62 364 LEU A C 1
ATOM 2906 O O . LEU A 1 364 ? -14.428 10.499 18.546 1.00 98.62 364 LEU A O 1
ATOM 2910 N N . ILE A 1 365 ? -14.769 9.573 16.528 1.00 98.62 365 ILE A N 1
ATOM 2911 C CA . ILE A 1 365 ? -13.370 9.242 16.269 1.00 98.62 365 ILE A CA 1
ATOM 2912 C C . ILE A 1 365 ? -12.748 10.289 15.345 1.00 98.62 365 ILE A C 1
ATOM 2914 O O . ILE A 1 365 ? -13.177 10.471 14.204 1.00 98.62 365 ILE A O 1
ATOM 2918 N N . VAL A 1 366 ? -11.689 10.943 15.813 1.00 98.44 366 VAL A N 1
ATOM 2919 C CA . VAL A 1 366 ? -10.785 11.736 14.976 1.00 98.44 366 VAL A CA 1
ATOM 2920 C C . VAL A 1 366 ? -9.674 10.814 14.489 1.00 98.44 366 VAL A C 1
ATOM 2922 O O . VAL A 1 366 ? -8.845 10.349 15.271 1.00 98.44 366 VAL A O 1
ATOM 2925 N N . ASP A 1 367 ? -9.676 10.526 13.191 1.00 97.94 367 ASP A N 1
ATOM 2926 C CA . ASP A 1 367 ? -8.774 9.552 12.582 1.00 97.94 367 ASP A CA 1
ATOM 2927 C C . ASP A 1 367 ? -7.306 10.021 12.594 1.00 97.94 367 ASP A C 1
ATOM 2929 O O . ASP A 1 367 ? -6.989 11.204 12.757 1.00 97.94 367 ASP A O 1
ATOM 2933 N N . HIS A 1 368 ? -6.388 9.080 12.395 1.00 95.75 368 HIS A N 1
ATOM 2934 C CA . HIS A 1 368 ? -4.952 9.311 12.406 1.00 95.75 368 HIS A CA 1
ATOM 2935 C C . HIS A 1 368 ? -4.550 10.398 11.399 1.00 95.75 368 HIS A C 1
ATOM 2937 O O . HIS A 1 368 ? -4.826 10.286 10.199 1.00 95.75 368 HIS A O 1
ATOM 2943 N N . ARG A 1 369 ? -3.839 11.426 11.882 1.00 95.81 369 ARG A N 1
ATOM 2944 C CA . ARG A 1 369 ? -3.415 12.618 11.118 1.00 95.81 369 ARG A CA 1
ATOM 2945 C C . ARG A 1 369 ? -4.563 13.410 10.473 1.00 95.81 369 ARG A C 1
ATOM 2947 O O . ARG A 1 369 ? -4.331 14.176 9.537 1.00 95.81 369 ARG A O 1
ATOM 2954 N N . ALA A 1 370 ? -5.800 13.265 10.951 1.00 96.62 370 ALA A N 1
ATOM 2955 C CA . ALA A 1 370 ? -6.939 14.029 10.446 1.00 96.62 370 ALA A CA 1
ATOM 2956 C C . ALA A 1 370 ? -6.707 15.550 10.492 1.00 96.62 370 ALA A C 1
ATOM 2958 O O . ALA A 1 370 ? -7.125 16.232 9.563 1.00 96.62 370 ALA A O 1
ATOM 2959 N N . LEU A 1 371 ? -5.998 16.087 11.495 1.00 95.75 371 LEU A N 1
ATOM 2960 C CA . LEU A 1 371 ? -5.666 17.519 11.551 1.00 95.75 371 LEU A CA 1
ATOM 2961 C C . LEU A 1 371 ? -4.804 17.980 10.369 1.00 95.75 371 LEU A C 1
ATOM 2963 O O . LEU A 1 371 ? -5.006 19.082 9.861 1.00 95.75 371 LEU A O 1
ATOM 2967 N N . SER A 1 372 ? -3.868 17.141 9.923 1.00 95.56 372 SER A N 1
ATOM 2968 C CA . SER A 1 372 ? -2.969 17.447 8.807 1.00 95.56 372 SER A CA 1
ATOM 2969 C C . SER A 1 372 ? -3.711 17.442 7.472 1.00 95.56 372 SER A C 1
ATOM 2971 O O . SER A 1 372 ? -3.473 18.297 6.624 1.00 95.56 372 SER A O 1
ATOM 2973 N N . PHE A 1 373 ? -4.638 16.497 7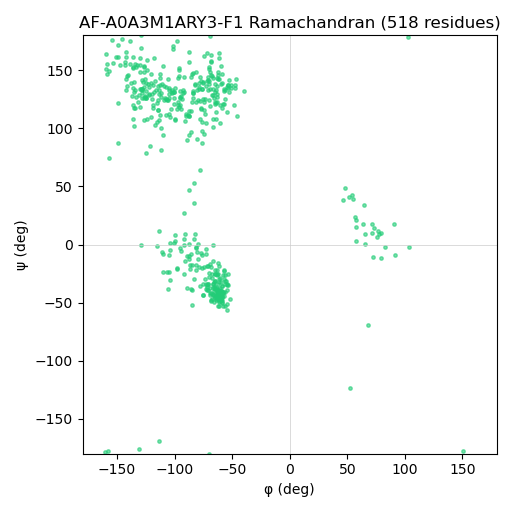.293 1.00 95.25 373 PHE A N 1
ATOM 2974 C CA . PHE A 1 373 ? -5.404 16.352 6.053 1.00 95.25 373 PHE A CA 1
ATOM 2975 C C . PHE A 1 373 ? -6.666 17.225 5.999 1.00 95.25 373 PHE A C 1
ATOM 2977 O O . PHE A 1 373 ? -7.155 17.527 4.914 1.00 95.25 373 PHE A O 1
ATOM 2984 N N . LEU A 1 374 ? -7.188 17.662 7.149 1.00 95.12 374 LEU A N 1
ATOM 2985 C CA . LEU A 1 374 ? -8.362 18.528 7.261 1.00 95.12 374 LEU A CA 1
ATOM 2986 C C . LEU A 1 374 ? -8.034 19.789 8.075 1.00 95.12 374 LEU A C 1
ATOM 2988 O O . LEU A 1 374 ? -8.471 19.912 9.221 1.00 95.12 374 LEU A O 1
ATOM 2992 N N . PRO A 1 375 ? -7.365 20.801 7.489 1.00 90.69 375 PRO A N 1
ATOM 2993 C CA . PRO A 1 375 ? -7.008 22.027 8.208 1.00 90.69 375 PRO A CA 1
ATOM 2994 C C . PRO A 1 375 ? -8.197 22.779 8.829 1.00 90.69 375 PRO A C 1
ATOM 2996 O O . PRO A 1 375 ? -8.010 23.568 9.753 1.00 90.69 375 PRO A O 1
ATOM 2999 N N . LYS A 1 376 ? -9.427 22.559 8.336 1.00 94.25 376 LYS A N 1
ATOM 3000 C CA . LYS A 1 376 ? -10.661 23.130 8.906 1.00 94.25 376 LYS A CA 1
ATOM 3001 C C . LYS A 1 376 ? -11.029 22.533 10.269 1.00 94.25 376 LYS A C 1
ATOM 3003 O O . LYS A 1 376 ? -11.678 23.227 11.046 1.00 94.25 376 LYS A O 1
ATOM 3008 N N . LEU A 1 377 ? -10.590 21.311 10.586 1.00 96.44 377 LEU A N 1
ATOM 3009 C CA . LEU A 1 377 ? -10.933 20.596 11.822 1.00 96.44 377 LEU A CA 1
ATOM 3010 C C . LEU A 1 377 ? -10.574 21.390 13.085 1.00 96.44 377 LEU A C 1
ATOM 3012 O O . LEU A 1 377 ? -11.334 21.381 14.048 1.00 96.44 377 LEU A O 1
ATOM 3016 N N . LYS A 1 378 ? -9.486 22.169 13.059 1.00 94.94 378 LYS A N 1
ATOM 3017 C CA . LYS A 1 378 ? -9.087 23.025 14.189 1.00 94.94 378 LYS A CA 1
ATOM 3018 C C . LYS A 1 378 ? -10.170 24.017 14.635 1.00 94.94 378 LYS A C 1
ATOM 3020 O O . LYS A 1 378 ? -10.197 24.408 15.797 1.00 94.94 378 LYS A O 1
ATOM 3025 N N . LYS A 1 379 ? -11.080 24.410 13.732 1.00 95.69 379 LYS A N 1
ATOM 3026 C CA . LYS A 1 379 ? -12.195 25.324 14.030 1.00 95.69 379 LYS A CA 1
ATOM 3027 C C . LYS A 1 379 ? -13.315 24.655 14.838 1.00 95.69 379 LYS A C 1
ATOM 3029 O O . LYS A 1 379 ? -14.085 25.356 15.480 1.00 95.69 379 LYS A O 1
ATOM 3034 N N . PHE A 1 380 ? -13.383 23.323 14.843 1.00 96.44 380 PHE A N 1
ATOM 3035 C CA . PHE A 1 380 ? -14.437 22.548 15.506 1.00 96.44 380 PHE A CA 1
ATOM 3036 C C . PHE A 1 380 ? -14.089 22.152 16.943 1.00 96.44 380 PHE A C 1
ATOM 3038 O O . PHE A 1 380 ? -14.866 21.448 17.577 1.00 96.44 380 PHE A O 1
ATOM 3045 N N . ARG A 1 381 ? -12.956 22.611 17.496 1.00 95.62 381 ARG A N 1
ATOM 3046 C CA . ARG A 1 381 ? -12.541 22.265 18.864 1.00 95.62 381 ARG A CA 1
ATOM 3047 C C . ARG A 1 381 ? -13.639 22.523 19.900 1.00 95.62 381 ARG A C 1
ATOM 3049 O O . ARG A 1 381 ? -13.918 21.645 20.702 1.00 95.62 381 ARG A O 1
ATOM 3056 N N . LYS A 1 382 ? -14.293 23.688 19.854 1.00 95.44 382 LYS A N 1
ATOM 3057 C CA . LYS A 1 382 ? -15.385 24.007 20.787 1.00 95.44 382 LYS A CA 1
ATOM 3058 C C . LYS A 1 382 ? -16.546 23.010 20.658 1.00 95.44 382 LYS A C 1
ATOM 3060 O O . LYS A 1 382 ? -17.041 22.525 21.665 1.00 95.44 382 LYS A O 1
ATOM 3065 N N . SER A 1 383 ? -16.926 22.650 19.434 1.00 96.75 383 SER A N 1
ATOM 3066 C CA . SER A 1 383 ? -17.985 21.665 19.178 1.00 96.75 383 SER A CA 1
ATOM 3067 C C . SER A 1 383 ? -17.601 20.249 19.624 1.00 96.75 383 SER A C 1
ATOM 3069 O O . SER A 1 383 ? -18.452 19.504 20.101 1.00 96.75 383 SER A O 1
ATOM 3071 N N . LEU A 1 384 ? -16.321 19.881 19.512 1.00 97.31 384 LEU A N 1
ATOM 3072 C CA . LEU A 1 384 ? -15.784 18.628 20.049 1.00 97.31 384 LEU A CA 1
ATOM 3073 C C . LEU A 1 384 ? -15.829 18.615 21.585 1.00 97.31 384 LEU A C 1
ATOM 3075 O O . LEU A 1 384 ? -16.275 17.633 22.173 1.00 97.31 384 LEU A O 1
ATOM 3079 N N . ASP A 1 385 ? -15.445 19.718 22.233 1.00 95.56 385 ASP A N 1
ATOM 3080 C CA . ASP A 1 385 ? -15.551 19.877 23.688 1.00 95.56 385 ASP A CA 1
ATOM 3081 C C . ASP A 1 385 ? -17.022 19.786 24.149 1.00 95.56 385 ASP A C 1
ATOM 3083 O O . ASP A 1 385 ? -17.326 19.139 25.151 1.00 95.56 385 ASP A O 1
ATOM 3087 N N . GLU A 1 386 ? -17.956 20.397 23.413 1.00 95.50 386 GLU A N 1
ATOM 3088 C CA . GLU A 1 386 ? -19.404 20.318 23.664 1.00 95.50 386 GLU A CA 1
ATOM 3089 C C . GLU A 1 386 ? -19.964 18.899 23.471 1.00 95.50 386 GLU A C 1
ATOM 3091 O O . GLU A 1 386 ? -20.839 18.474 24.226 1.00 95.50 386 GLU A O 1
ATOM 3096 N N . PHE A 1 387 ? -19.468 18.144 22.487 1.00 97.12 387 PHE A N 1
ATOM 3097 C CA . PHE A 1 387 ? -19.815 16.731 22.306 1.00 97.12 387 PHE A CA 1
ATOM 3098 C C . PHE A 1 387 ? -19.425 15.901 23.536 1.00 97.12 387 PHE A C 1
ATOM 3100 O O . PHE A 1 387 ? -20.267 15.190 24.084 1.00 97.12 387 PHE A O 1
ATOM 3107 N N . VAL A 1 388 ? -18.196 16.072 24.038 1.00 97.00 388 VAL A N 1
ATOM 3108 C CA . VAL A 1 388 ? -17.733 15.396 25.261 1.00 97.00 388 VAL A CA 1
ATOM 3109 C C . VAL A 1 388 ? -18.577 15.803 26.470 1.00 97.00 388 VAL A C 1
ATOM 3111 O O . VAL A 1 388 ? -19.023 14.958 27.239 1.00 97.00 388 VAL A O 1
ATOM 3114 N N . GLN A 1 389 ? -18.861 17.096 26.637 1.00 95.06 389 GLN A N 1
ATOM 3115 C CA . GLN A 1 389 ? -19.644 17.575 27.781 1.00 95.06 389 GLN A CA 1
ATOM 3116 C C . GLN A 1 389 ? -21.079 17.032 27.828 1.00 95.06 389 GLN A C 1
ATOM 3118 O O . GLN A 1 389 ? -21.642 16.951 28.919 1.00 95.06 389 GLN A O 1
ATOM 3123 N N . ARG A 1 390 ? -21.658 16.655 26.680 1.00 94.06 390 ARG A N 1
ATOM 3124 C CA . ARG A 1 390 ? -22.995 16.046 26.572 1.00 94.06 390 ARG A CA 1
ATOM 3125 C C . ARG A 1 390 ? -23.014 14.532 26.814 1.00 94.06 390 ARG A C 1
ATOM 3127 O O . ARG A 1 390 ? -24.068 13.926 26.677 1.00 94.06 390 ARG A O 1
ATOM 3134 N N . GLY A 1 391 ? -21.883 13.929 27.181 1.00 95.81 391 GLY A N 1
ATOM 3135 C CA . GLY A 1 391 ? -21.784 12.489 27.438 1.00 95.81 391 GLY A CA 1
ATOM 3136 C C . GLY A 1 391 ? -21.116 11.688 26.324 1.00 95.81 391 GLY A C 1
ATOM 3137 O O . GLY A 1 391 ? -20.935 10.486 26.477 1.00 95.81 391 GLY A O 1
ATOM 3138 N N . GLY A 1 392 ? -20.719 12.332 25.223 1.00 97.50 392 GLY A N 1
ATOM 3139 C CA . GLY A 1 392 ? -20.030 11.658 24.130 1.00 97.50 392 GLY A CA 1
ATOM 3140 C C . GLY A 1 392 ? -18.603 11.238 24.493 1.00 97.50 392 GLY A C 1
ATOM 3141 O O . GLY A 1 392 ? -17.923 11.876 25.308 1.00 97.50 392 GLY A O 1
ATOM 3142 N N . HIS A 1 393 ? -18.117 10.186 23.838 1.00 98.25 393 HIS A N 1
ATOM 3143 C CA . HIS A 1 393 ? -16.719 9.768 23.903 1.00 98.25 393 HIS A CA 1
ATOM 3144 C C . HIS A 1 393 ? -15.946 10.256 22.678 1.00 98.25 393 HIS A C 1
ATOM 3146 O O . HIS A 1 393 ? -16.118 9.760 21.565 1.00 98.25 393 HIS A O 1
ATOM 3152 N N . LEU A 1 394 ? -15.075 11.245 22.873 1.00 98.56 394 LEU A N 1
ATOM 3153 C CA . LEU A 1 394 ? -14.171 11.730 21.835 1.00 98.56 394 LEU A CA 1
ATOM 3154 C C . LEU A 1 394 ? -12.875 10.912 21.830 1.00 98.56 394 LEU A C 1
ATOM 3156 O O . LEU A 1 394 ? -12.046 11.043 22.733 1.00 98.56 394 LEU A O 1
ATOM 3160 N N . LEU A 1 395 ? -12.682 10.107 20.787 1.00 98.62 395 LEU A N 1
ATOM 3161 C CA . LEU A 1 395 ? -11.497 9.278 20.582 1.00 98.62 395 LEU A CA 1
ATOM 3162 C C . LEU A 1 395 ? -10.596 9.894 19.507 1.00 98.62 395 LEU A C 1
ATOM 3164 O O . LEU A 1 395 ? -10.943 9.932 18.332 1.00 98.62 395 LEU A O 1
ATOM 3168 N N . ILE A 1 396 ? -9.413 10.363 19.886 1.00 98.62 396 ILE A N 1
ATOM 3169 C CA . ILE A 1 396 ? -8.466 11.007 18.973 1.00 98.62 396 ILE A CA 1
ATOM 3170 C C . ILE A 1 396 ? -7.300 10.056 18.725 1.00 98.62 396 ILE A C 1
ATOM 3172 O O . ILE A 1 396 ? -6.498 9.803 19.622 1.00 98.62 396 ILE A O 1
ATOM 3176 N N . LEU A 1 397 ? -7.187 9.539 17.502 1.00 98.50 397 LEU A N 1
ATOM 3177 C CA . LEU A 1 397 ? -6.031 8.748 17.081 1.00 98.50 397 LEU A CA 1
ATOM 3178 C C . LEU A 1 397 ? -4.818 9.656 16.837 1.00 98.50 397 LEU A C 1
ATOM 3180 O O . LEU A 1 397 ? -4.969 10.865 16.666 1.00 98.50 397 LEU A O 1
ATOM 3184 N N . ALA A 1 398 ? -3.615 9.081 16.803 1.00 97.38 398 ALA A N 1
ATOM 3185 C CA . ALA A 1 398 ? -2.368 9.841 16.743 1.00 97.38 398 ALA A CA 1
ATOM 3186 C C . ALA A 1 398 ? -2.329 10.899 15.619 1.00 97.38 398 ALA A C 1
ATOM 3188 O O . ALA A 1 398 ? -2.752 10.659 14.482 1.00 97.38 398 ALA A O 1
ATOM 3189 N N . GLN A 1 399 ? -1.810 12.083 15.950 1.00 97.69 399 GLN A N 1
ATOM 3190 C CA . GLN A 1 399 ? -1.706 13.244 15.059 1.00 97.69 399 GLN A CA 1
ATOM 3191 C C . GLN A 1 399 ? -0.239 13.643 14.841 1.00 97.69 399 GLN A C 1
ATOM 3193 O O . GLN A 1 399 ? 0.622 13.309 15.652 1.00 97.69 399 GLN A O 1
ATOM 3198 N N . ASP A 1 400 ? 0.040 14.394 13.770 1.00 96.81 400 ASP A N 1
ATOM 3199 C CA . ASP A 1 400 ? 1.378 14.956 13.536 1.00 96.81 400 ASP A CA 1
ATOM 3200 C C . ASP A 1 400 ? 1.696 16.013 14.606 1.00 96.81 400 ASP A C 1
ATOM 3202 O O . ASP A 1 400 ? 0.910 16.943 14.824 1.00 96.81 400 ASP A O 1
ATOM 3206 N N . ALA A 1 401 ? 2.859 15.899 15.255 1.00 97.62 401 ALA A N 1
ATOM 3207 C CA . ALA A 1 401 ? 3.200 16.694 16.435 1.00 97.62 401 ALA A CA 1
ATOM 3208 C C . ALA A 1 401 ? 3.186 18.208 16.173 1.00 97.62 401 ALA A C 1
ATOM 3210 O O . ALA A 1 401 ? 2.595 18.969 16.941 1.00 97.62 401 ALA A O 1
ATOM 3211 N N . ALA A 1 402 ? 3.786 18.645 15.061 1.00 97.31 402 ALA A N 1
ATOM 3212 C CA . ALA A 1 402 ? 3.836 20.057 14.685 1.00 97.31 402 ALA A CA 1
ATOM 3213 C C . ALA A 1 402 ? 2.430 20.648 14.469 1.00 97.31 402 ALA A C 1
ATOM 3215 O O . ALA A 1 402 ? 2.117 21.724 14.981 1.00 97.31 402 ALA A O 1
ATOM 3216 N N . VAL A 1 403 ? 1.561 19.917 13.761 1.00 96.75 403 VAL A N 1
ATOM 3217 C CA . VAL A 1 403 ? 0.192 20.360 13.455 1.00 96.75 403 VAL A CA 1
ATOM 3218 C C . VAL A 1 403 ? -0.664 20.388 14.720 1.00 96.75 403 VAL A C 1
ATOM 3220 O O . VAL A 1 403 ? -1.372 21.366 14.963 1.00 96.75 403 VAL A O 1
ATOM 3223 N N . TRP A 1 404 ? -0.562 19.353 15.558 1.00 97.81 404 TRP A N 1
ATOM 3224 C CA . TRP A 1 404 ? -1.245 19.305 16.847 1.00 97.81 404 TRP A CA 1
ATOM 3225 C C . TRP A 1 404 ? -0.838 20.470 17.747 1.00 97.81 404 TRP A C 1
ATOM 3227 O O . TRP A 1 404 ? -1.695 21.179 18.259 1.00 97.81 404 TRP A O 1
ATOM 3237 N N . ASN A 1 405 ? 0.463 20.710 17.926 1.00 97.69 405 ASN A N 1
ATOM 3238 C CA . ASN A 1 405 ? 0.944 21.745 18.839 1.00 97.69 405 ASN A CA 1
ATOM 3239 C C . ASN A 1 405 ? 0.553 23.164 18.398 1.00 97.69 405 ASN A C 1
ATOM 3241 O O . ASN A 1 405 ? 0.434 24.049 19.248 1.00 97.69 405 ASN A O 1
ATOM 3245 N N . ALA A 1 406 ? 0.322 23.386 17.104 1.00 96.75 406 ALA A N 1
ATOM 3246 C CA . ALA A 1 406 ? -0.190 24.655 16.600 1.00 96.75 406 ALA A CA 1
ATOM 3247 C C . ALA A 1 406 ? -1.682 24.869 16.921 1.00 96.75 406 ALA A C 1
ATOM 3249 O O . ALA A 1 406 ? -2.134 26.007 17.040 1.00 96.75 406 ALA A O 1
ATOM 3250 N N . SER A 1 407 ? -2.482 23.804 17.026 1.00 95.31 407 SER A N 1
ATOM 3251 C CA . SER A 1 407 ? -3.928 23.882 17.284 1.00 95.31 407 SER A CA 1
ATOM 3252 C C . SER A 1 407 ? -4.457 22.575 17.901 1.00 95.31 407 SER A C 1
ATOM 3254 O O . SER A 1 407 ? -5.110 21.792 17.206 1.00 95.31 407 SER A O 1
ATOM 3256 N N . PRO A 1 408 ? -4.176 22.312 19.191 1.00 95.94 408 PRO A N 1
ATOM 3257 C CA . PRO A 1 408 ? -4.484 21.027 19.810 1.00 95.94 408 PRO A CA 1
ATOM 3258 C C . PRO A 1 408 ? -5.991 20.858 19.981 1.00 95.94 408 PRO A C 1
ATOM 3260 O O . PRO A 1 408 ? -6.677 21.809 20.353 1.00 95.94 408 PRO A O 1
ATOM 3263 N N . LEU A 1 409 ? -6.508 19.646 19.756 1.00 96.75 409 LEU A N 1
ATOM 3264 C CA . LEU A 1 409 ? -7.920 19.330 20.020 1.00 96.75 409 LEU A CA 1
ATOM 3265 C C . LEU A 1 409 ? -8.181 19.019 21.498 1.00 96.75 409 LEU A C 1
ATOM 3267 O O . LEU A 1 409 ? -9.317 19.101 21.942 1.00 96.75 409 LEU A O 1
ATOM 3271 N N . TRP A 1 410 ? -7.129 18.711 22.261 1.00 96.75 410 TRP A N 1
ATOM 3272 C CA . TRP A 1 410 ? -7.168 18.579 23.714 1.00 96.75 410 TRP A CA 1
ATOM 3273 C C . TRP A 1 410 ? -6.195 19.582 24.335 1.00 96.75 410 TRP A C 1
ATOM 3275 O O . TRP A 1 410 ? -4.974 19.453 24.227 1.00 96.75 410 TRP A O 1
ATOM 3285 N N . ASN A 1 411 ? -6.748 20.598 24.994 1.00 94.56 411 ASN A N 1
ATOM 3286 C CA . ASN A 1 411 ? -5.973 21.609 25.704 1.00 94.56 411 ASN A CA 1
ATOM 3287 C C . ASN A 1 411 ? -5.000 21.022 26.720 1.00 94.56 411 ASN A C 1
ATOM 3289 O O . ASN A 1 411 ? -5.385 20.192 27.537 1.00 94.56 411 ASN A O 1
ATOM 3293 N N . GLY A 1 412 ? -3.776 21.548 26.726 1.00 95.56 412 GLY A N 1
ATOM 3294 C CA . GLY A 1 412 ? -2.746 21.154 27.684 1.00 95.56 412 GLY A CA 1
ATOM 3295 C C . GLY A 1 412 ? -1.989 19.884 27.301 1.00 95.56 412 GLY A C 1
ATOM 3296 O O . GLY A 1 412 ? -1.060 19.532 28.017 1.00 95.56 412 GLY A O 1
ATOM 3297 N N . LEU A 1 413 ? -2.339 19.220 26.191 1.00 98.06 413 LEU A N 1
ATOM 3298 C CA . LEU A 1 413 ? -1.575 18.101 25.644 1.00 98.06 413 LEU A CA 1
ATOM 3299 C C . LEU A 1 413 ? -0.593 18.605 24.580 1.00 98.06 413 LEU A C 1
ATOM 3301 O O . LEU A 1 413 ? -0.991 19.252 23.608 1.00 98.06 413 LEU A O 1
ATOM 3305 N N . ARG A 1 414 ? 0.689 18.286 24.748 1.00 98.31 414 ARG A N 1
ATOM 3306 C CA . ARG A 1 414 ? 1.776 18.583 23.807 1.00 98.31 414 ARG A CA 1
ATOM 3307 C C . ARG A 1 414 ? 2.388 17.290 23.285 1.00 98.31 414 ARG A C 1
ATOM 3309 O O . ARG A 1 414 ? 2.565 16.340 24.046 1.00 98.31 414 ARG A O 1
ATOM 3316 N N . LEU A 1 415 ? 2.716 17.275 21.995 1.00 98.50 415 LEU A N 1
ATOM 3317 C CA . LEU A 1 415 ? 3.320 16.129 21.316 1.00 98.50 415 LEU A CA 1
ATOM 3318 C C . LEU A 1 415 ? 4.754 16.452 20.902 1.00 98.50 415 LEU A C 1
ATOM 3320 O O . LEU A 1 415 ? 5.001 17.508 20.325 1.00 98.50 415 LEU A O 1
ATOM 3324 N N . THR A 1 416 ? 5.670 15.514 21.102 1.00 98.31 416 THR A N 1
ATOM 3325 C CA . THR A 1 416 ? 7.021 15.569 20.528 1.00 98.31 416 THR A CA 1
ATOM 3326 C C . THR A 1 416 ? 7.270 14.270 19.783 1.00 98.31 416 THR A C 1
ATOM 3328 O O . THR A 1 416 ? 7.079 13.205 20.363 1.00 98.31 416 THR A O 1
ATOM 3331 N N . GLU A 1 417 ? 7.661 14.319 18.508 1.00 97.19 417 GLU A N 1
ATOM 3332 C CA . GLU A 1 417 ? 8.012 13.102 17.765 1.00 97.19 417 GLU A CA 1
ATOM 3333 C C . GLU A 1 417 ? 9.110 12.325 18.494 1.00 97.19 417 GLU A C 1
ATOM 3335 O O . GLU A 1 417 ? 10.108 12.899 18.925 1.00 97.19 417 GLU A O 1
ATOM 3340 N N . ASN A 1 418 ? 8.925 11.015 18.642 1.00 95.12 418 ASN A N 1
ATOM 3341 C CA . ASN A 1 418 ? 9.880 10.172 19.349 1.00 95.12 418 ASN A CA 1
ATOM 3342 C C . ASN A 1 418 ? 10.120 8.897 18.557 1.00 95.12 418 ASN A C 1
ATOM 3344 O O . ASN A 1 418 ? 9.299 7.997 18.609 1.00 95.12 418 ASN A O 1
ATOM 3348 N N . GLN A 1 419 ? 11.234 8.793 17.839 1.00 92.06 419 GLN A N 1
ATOM 3349 C CA . GLN A 1 419 ? 11.532 7.636 16.988 1.00 92.06 419 GLN A CA 1
ATOM 3350 C C . GLN A 1 419 ? 11.909 6.358 17.756 1.00 92.06 419 GLN A C 1
ATOM 3352 O O . GLN A 1 419 ? 11.969 5.304 17.137 1.00 92.06 419 GLN A O 1
ATOM 3357 N N . ARG A 1 420 ? 12.109 6.423 19.081 1.00 93.19 420 ARG A N 1
ATOM 3358 C CA . ARG A 1 420 ? 12.509 5.274 19.917 1.00 93.19 420 ARG A CA 1
ATOM 3359 C C . ARG A 1 420 ? 11.353 4.346 20.291 1.00 93.19 420 ARG A C 1
ATOM 3361 O O . ARG A 1 420 ? 11.575 3.309 20.888 1.00 93.19 420 ARG A O 1
ATOM 3368 N N . LEU A 1 421 ? 10.117 4.718 19.958 1.00 94.00 421 LEU A N 1
ATOM 3369 C CA . LEU A 1 421 ? 8.916 3.918 20.213 1.00 94.00 421 LEU A CA 1
ATOM 3370 C C . LEU A 1 421 ? 8.702 2.857 19.119 1.00 94.00 421 LEU A C 1
ATOM 3372 O O . LEU A 1 421 ? 7.639 2.837 18.490 1.00 94.00 421 LEU A O 1
ATOM 3376 N N . ASP A 1 422 ? 9.716 2.039 18.839 1.00 94.38 422 ASP A N 1
ATOM 3377 C CA . ASP A 1 422 ? 9.636 0.931 17.876 1.00 94.38 422 ASP A CA 1
ATOM 3378 C C . ASP A 1 422 ? 8.751 -0.223 18.391 1.00 94.38 422 ASP A C 1
ATOM 3380 O O . ASP A 1 422 ? 8.117 -0.105 19.438 1.00 94.38 422 ASP A O 1
ATOM 3384 N N . GLU A 1 423 ? 8.593 -1.297 17.618 1.00 91.75 423 GLU A N 1
ATOM 3385 C CA . GLU A 1 423 ? 7.757 -2.454 17.958 1.00 91.75 423 GLU A CA 1
ATOM 3386 C C . GLU A 1 423 ? 8.274 -3.299 19.134 1.00 91.75 423 GLU A C 1
ATOM 3388 O O . GLU A 1 423 ? 7.497 -4.047 19.735 1.00 91.75 423 GLU A O 1
ATOM 3393 N N . THR A 1 424 ? 9.554 -3.182 19.485 1.00 92.94 424 THR A N 1
ATOM 3394 C CA . THR A 1 424 ? 10.190 -3.973 20.548 1.00 92.94 424 THR A CA 1
ATOM 3395 C C . THR A 1 424 ? 9.983 -3.366 21.931 1.00 92.94 424 THR A C 1
ATOM 3397 O O . THR A 1 424 ? 10.092 -4.079 22.927 1.00 92.94 424 THR A O 1
ATOM 3400 N N . VAL A 1 425 ? 9.602 -2.084 22.000 1.00 94.94 425 VAL A N 1
ATOM 3401 C CA . VAL A 1 425 ? 9.373 -1.379 23.266 1.00 94.94 425 VAL A CA 1
ATOM 3402 C C . VAL A 1 425 ? 8.316 -2.103 24.114 1.00 94.94 425 VAL A C 1
ATOM 3404 O O . VAL A 1 425 ? 7.166 -2.251 23.669 1.00 94.94 425 VAL A O 1
ATOM 3407 N N . PRO A 1 426 ? 8.664 -2.534 25.343 1.00 94.88 426 PRO A N 1
ATOM 3408 C CA . PRO A 1 426 ? 7.727 -3.208 26.227 1.00 94.88 426 PRO A CA 1
ATOM 3409 C C . PRO A 1 426 ? 6.615 -2.273 26.704 1.00 94.88 426 PRO A C 1
ATOM 3411 O O . PRO A 1 426 ? 6.830 -1.090 26.984 1.00 94.88 426 PRO A O 1
ATOM 3414 N N . VAL A 1 427 ? 5.416 -2.829 26.857 1.00 96.75 427 VAL A N 1
ATOM 3415 C CA . VAL A 1 427 ? 4.225 -2.099 27.301 1.00 96.75 427 VAL A CA 1
ATOM 3416 C C . VAL A 1 427 ? 3.888 -2.471 28.746 1.00 96.75 427 VAL A C 1
ATOM 3418 O O . VAL A 1 427 ? 4.050 -3.616 29.178 1.00 96.75 427 VAL A O 1
ATOM 3421 N N . ALA A 1 428 ? 3.434 -1.480 29.505 1.00 97.25 428 ALA A N 1
ATOM 3422 C CA . ALA A 1 428 ? 2.816 -1.633 30.811 1.00 97.25 428 ALA A CA 1
ATOM 3423 C C . ALA A 1 428 ? 1.346 -1.200 30.729 1.00 97.25 428 ALA A C 1
ATOM 3425 O O . ALA A 1 428 ? 1.012 -0.178 30.118 1.00 97.25 428 ALA A O 1
ATOM 3426 N N . MET A 1 429 ? 0.472 -1.991 31.346 1.00 97.00 429 MET A N 1
ATOM 3427 C CA . MET A 1 429 ? -0.976 -1.810 31.324 1.00 97.00 429 MET A CA 1
ATOM 3428 C C . MET A 1 429 ? -1.498 -1.623 32.745 1.00 97.00 429 MET A C 1
ATOM 3430 O O . MET A 1 429 ? -0.958 -2.177 33.700 1.00 97.00 429 MET A O 1
ATOM 3434 N N . GLN A 1 430 ? -2.550 -0.824 32.888 1.00 95.62 430 GLN A N 1
ATOM 3435 C CA . GLN A 1 430 ? -3.328 -0.765 34.116 1.00 95.62 430 GLN A CA 1
ATOM 3436 C C . GLN A 1 430 ? -4.438 -1.815 34.023 1.00 95.62 430 GLN A C 1
ATOM 3438 O O . GLN A 1 430 ? -5.525 -1.525 33.527 1.00 95.62 430 GLN A O 1
ATOM 3443 N N . ASP A 1 431 ? -4.157 -3.034 34.482 1.00 90.25 431 ASP A N 1
ATOM 3444 C CA . ASP A 1 431 ? -4.998 -4.222 34.254 1.00 90.25 431 ASP A CA 1
ATOM 3445 C C . ASP A 1 431 ? -6.448 -4.097 34.745 1.00 90.25 431 ASP A C 1
ATOM 3447 O O . ASP A 1 431 ? -7.330 -4.790 34.247 1.00 90.25 431 ASP A O 1
ATOM 3451 N N . THR A 1 432 ? -6.715 -3.208 35.704 1.00 93.12 432 THR A N 1
ATOM 3452 C CA . THR A 1 432 ? -8.061 -2.947 36.242 1.00 93.12 432 THR A CA 1
ATOM 3453 C C . THR A 1 432 ? -8.827 -1.865 35.482 1.00 93.12 432 THR A C 1
ATOM 3455 O O . THR A 1 432 ? -10.018 -1.667 35.719 1.00 93.12 432 THR A O 1
ATOM 3458 N N . HIS A 1 433 ? -8.172 -1.137 34.577 1.00 95.81 433 HIS A N 1
ATOM 3459 C CA . HIS A 1 433 ? -8.807 -0.055 33.839 1.00 95.81 433 HIS A CA 1
ATOM 3460 C C . HIS A 1 433 ? -9.789 -0.617 32.799 1.00 95.81 433 HIS A C 1
ATOM 3462 O O . HIS A 1 433 ? -9.503 -1.599 32.118 1.00 95.81 433 HIS A O 1
ATOM 3468 N N . THR A 1 434 ? -10.942 0.034 32.616 1.00 93.75 434 THR A N 1
ATOM 3469 C CA . THR A 1 434 ? -12.057 -0.478 31.793 1.00 93.75 434 THR A CA 1
ATOM 3470 C C . THR A 1 434 ? -11.635 -0.845 30.365 1.00 93.75 434 THR A C 1
ATOM 3472 O O . THR A 1 434 ? -12.027 -1.890 29.861 1.00 93.75 434 THR A O 1
ATOM 3475 N N . PHE A 1 435 ? -10.754 -0.046 29.749 1.00 96.19 435 PHE A N 1
ATOM 3476 C CA . PHE A 1 435 ? -10.188 -0.323 28.418 1.00 96.19 435 PHE A CA 1
ATOM 3477 C C . PHE A 1 435 ? -9.344 -1.607 28.311 1.00 96.19 435 PHE A C 1
ATOM 3479 O O . PHE A 1 435 ? -9.060 -2.038 27.196 1.00 96.19 435 PHE A O 1
ATOM 3486 N N . LEU A 1 436 ? -8.909 -2.193 29.427 1.00 96.69 436 LEU A N 1
ATOM 3487 C CA . LEU A 1 436 ? -8.089 -3.409 29.473 1.00 96.69 436 LEU A CA 1
ATOM 3488 C C . LEU A 1 436 ? -8.916 -4.624 29.906 1.00 96.69 436 LEU A C 1
ATOM 3490 O O . LEU A 1 436 ? -8.568 -5.752 29.567 1.00 96.69 436 LEU A O 1
ATOM 3494 N N . VAL A 1 437 ? -10.018 -4.394 30.625 1.00 95.31 437 VAL A N 1
ATOM 3495 C CA . VAL A 1 437 ? -10.878 -5.454 31.165 1.00 95.31 437 VAL A CA 1
ATOM 3496 C C . VAL A 1 437 ? -11.973 -5.869 30.185 1.00 95.31 437 VAL A C 1
ATOM 3498 O O . VAL A 1 437 ? -12.293 -7.054 30.120 1.00 95.31 437 VAL A O 1
ATOM 3501 N N . GLY A 1 438 ? -12.563 -4.940 29.423 1.00 90.75 438 GLY A N 1
ATOM 3502 C CA . GLY A 1 438 ? -13.741 -5.277 28.627 1.00 90.75 438 GLY A CA 1
ATOM 3503 C C . GLY A 1 438 ? -14.042 -4.352 27.444 1.00 90.75 438 GLY A C 1
ATOM 3504 O O . GLY A 1 438 ? -13.659 -3.182 27.455 1.00 90.75 438 GLY A O 1
ATOM 3505 N N . PRO A 1 439 ? -14.748 -4.870 26.417 1.00 95.81 439 PRO A N 1
ATOM 3506 C CA . PRO A 1 439 ? -15.300 -6.229 26.316 1.00 95.81 439 PRO A CA 1
ATOM 3507 C C . PRO A 1 439 ? -14.262 -7.319 25.989 1.00 95.81 439 PRO A C 1
ATOM 3509 O O . PRO A 1 439 ? -14.570 -8.501 26.073 1.00 95.81 439 PRO A O 1
ATOM 3512 N N . ASN A 1 440 ? -13.023 -6.958 25.653 1.00 97.62 440 ASN A N 1
ATOM 3513 C CA . ASN A 1 440 ? -11.935 -7.918 25.464 1.00 97.62 440 ASN A CA 1
ATOM 3514 C C . ASN A 1 440 ? -10.896 -7.740 26.569 1.00 97.62 440 ASN A C 1
ATOM 3516 O O . ASN A 1 440 ? -10.415 -6.630 26.772 1.00 97.62 440 ASN A O 1
ATOM 3520 N N . ARG A 1 441 ? -10.481 -8.814 27.238 1.00 96.81 441 ARG A N 1
ATOM 3521 C CA . ARG A 1 441 ? -9.334 -8.731 28.147 1.00 96.81 441 ARG A CA 1
ATOM 3522 C C . ARG A 1 441 ? -8.055 -8.533 27.332 1.00 96.81 441 ARG A C 1
ATOM 3524 O O . ARG A 1 441 ? -7.786 -9.343 26.448 1.00 96.81 441 ARG A O 1
ATOM 3531 N N . ILE A 1 442 ? -7.302 -7.474 27.620 1.00 97.56 442 ILE A N 1
ATOM 3532 C CA . ILE A 1 442 ? -6.026 -7.174 26.960 1.00 97.56 442 ILE A CA 1
ATOM 3533 C C . ILE A 1 442 ? -4.885 -7.727 27.815 1.00 97.56 442 ILE A C 1
ATOM 3535 O O . ILE A 1 442 ? -4.818 -7.445 29.010 1.00 97.56 442 ILE A O 1
ATOM 3539 N N . GLY A 1 443 ? -4.006 -8.522 27.210 1.00 94.81 443 GLY A N 1
ATOM 3540 C CA . GLY A 1 443 ? -2.848 -9.128 27.870 1.00 94.81 443 GLY A CA 1
ATOM 3541 C C . GLY A 1 443 ? -1.546 -8.931 27.096 1.00 94.81 443 GLY A C 1
ATOM 3542 O O . GLY A 1 443 ? -1.513 -8.272 26.060 1.00 94.81 443 GLY A O 1
ATOM 3543 N N . GLU A 1 444 ? -0.453 -9.519 27.588 1.00 93.81 444 GLU A N 1
ATOM 3544 C CA . GLU A 1 444 ? 0.866 -9.411 26.941 1.00 93.81 444 GLU A CA 1
ATOM 3545 C C . GLU A 1 444 ? 0.856 -9.950 25.497 1.00 93.81 444 GLU A C 1
ATOM 3547 O O . GLU A 1 444 ? 1.431 -9.327 24.604 1.00 93.81 444 GLU A O 1
ATOM 3552 N N . THR A 1 445 ? 0.091 -11.014 25.227 1.00 93.81 445 THR A N 1
ATOM 3553 C CA . THR A 1 445 ? -0.053 -11.610 23.886 1.00 93.81 445 THR A CA 1
ATOM 3554 C C . THR A 1 445 ? -0.691 -10.666 22.861 1.00 93.81 445 THR A C 1
ATOM 3556 O O . THR A 1 445 ? -0.509 -10.833 21.660 1.00 93.81 445 THR A O 1
ATOM 3559 N N . ASP A 1 446 ? -1.442 -9.646 23.298 1.00 96.25 446 ASP A N 1
ATOM 3560 C CA . ASP A 1 446 ? -2.037 -8.648 22.395 1.00 96.25 446 ASP A CA 1
ATOM 3561 C C . ASP A 1 446 ? -1.004 -7.667 21.815 1.00 96.25 446 ASP A C 1
ATOM 3563 O O . ASP A 1 446 ? -1.338 -6.848 20.954 1.00 96.25 446 ASP A O 1
ATOM 3567 N N . TRP A 1 447 ? 0.254 -7.767 22.246 1.00 95.88 447 TRP A N 1
ATOM 3568 C CA . TRP A 1 447 ? 1.369 -6.948 21.780 1.00 95.88 447 TRP A CA 1
ATOM 3569 C C . TRP A 1 447 ? 2.390 -7.730 20.942 1.00 95.88 447 TRP A C 1
ATOM 3571 O O . TRP A 1 447 ? 3.289 -7.108 20.363 1.00 95.88 447 TRP A O 1
ATOM 3581 N N . GLU A 1 448 ? 2.267 -9.055 20.854 1.00 93.12 448 GLU A N 1
ATOM 3582 C CA . GLU A 1 448 ? 3.134 -9.921 20.048 1.00 93.12 448 GLU A CA 1
ATOM 3583 C C . GLU A 1 448 ? 2.958 -9.665 18.548 1.00 93.12 448 GLU A C 1
ATOM 3585 O O . GLU A 1 448 ? 1.852 -9.420 18.083 1.00 93.12 448 GLU A O 1
ATOM 3590 N N . HIS A 1 449 ? 4.042 -9.743 17.769 1.00 90.88 449 HIS A N 1
ATOM 3591 C CA . HIS A 1 449 ? 4.035 -9.531 16.307 1.00 90.88 449 HIS A CA 1
ATOM 3592 C C . HIS A 1 449 ? 3.476 -8.177 15.838 1.00 90.88 449 HIS A C 1
ATOM 3594 O O . HIS A 1 449 ? 3.048 -8.016 14.688 1.00 90.88 449 HIS A O 1
ATOM 3600 N N . TRP A 1 450 ? 3.511 -7.181 16.717 1.00 94.12 450 TRP A N 1
ATOM 3601 C CA . TRP A 1 450 ? 3.210 -5.805 16.363 1.00 94.12 450 TRP A CA 1
ATOM 3602 C C . TRP A 1 450 ? 4.225 -5.289 15.352 1.00 94.12 450 TRP A C 1
ATOM 3604 O O . TRP A 1 450 ? 5.423 -5.516 15.483 1.00 94.12 450 TRP A O 1
ATOM 3614 N N . LEU A 1 451 ? 3.748 -4.589 14.332 1.00 91.50 451 LEU A N 1
ATOM 3615 C CA . LEU A 1 451 ? 4.603 -4.099 13.257 1.00 91.50 451 LEU A CA 1
ATOM 3616 C C . LEU A 1 451 ? 5.037 -2.655 13.493 1.00 91.50 451 LEU A C 1
ATOM 3618 O O . LEU A 1 451 ? 4.268 -1.849 14.019 1.00 91.50 451 LEU A O 1
ATOM 3622 N N . PHE A 1 452 ? 6.201 -2.294 12.962 1.00 90.00 452 PHE A N 1
ATOM 3623 C CA . PHE A 1 452 ? 6.680 -0.921 12.817 1.00 90.00 452 PHE A CA 1
ATOM 3624 C C . PHE A 1 452 ? 7.009 -0.196 14.127 1.00 90.00 452 PHE A C 1
ATOM 3626 O O . PHE A 1 452 ? 8.154 0.176 14.318 1.00 90.00 452 PHE A O 1
ATOM 3633 N N . ARG A 1 453 ? 6.019 0.140 14.966 1.00 94.31 453 ARG A N 1
ATOM 3634 C CA . ARG A 1 453 ? 6.190 1.029 16.133 1.00 94.31 453 ARG A CA 1
ATOM 3635 C C . ARG A 1 453 ? 5.111 0.801 17.187 1.00 94.31 453 ARG A C 1
ATOM 3637 O O . ARG A 1 453 ? 3.979 0.508 16.811 1.00 94.31 453 ARG A O 1
ATOM 3644 N N . ARG A 1 454 ? 5.387 1.009 18.483 1.00 95.62 454 ARG A N 1
ATOM 3645 C CA . ARG A 1 454 ? 4.348 1.047 19.541 1.00 95.62 454 ARG A CA 1
ATOM 3646 C C . ARG A 1 454 ? 3.551 2.342 19.531 1.00 95.62 454 ARG A C 1
ATOM 3648 O O . ARG A 1 454 ? 2.327 2.307 19.629 1.00 95.62 454 ARG A O 1
ATOM 3655 N N . GLY A 1 455 ? 4.221 3.477 19.370 1.00 96.44 455 GLY A N 1
ATOM 3656 C CA . GLY A 1 455 ? 3.603 4.802 19.365 1.00 96.44 455 GLY A CA 1
ATOM 3657 C C . GLY A 1 455 ? 4.425 5.810 18.576 1.00 96.44 455 GLY A C 1
ATOM 3658 O O . GLY A 1 455 ? 5.500 5.477 18.077 1.00 96.44 455 GLY A O 1
ATOM 3659 N N . TYR A 1 456 ? 3.925 7.038 18.435 1.00 96.69 456 TYR A N 1
ATOM 3660 C CA . TYR A 1 456 ? 4.550 8.051 17.571 1.00 96.69 456 TYR A CA 1
ATOM 3661 C C . TYR A 1 456 ? 5.286 9.155 18.333 1.00 96.69 456 TYR A C 1
ATOM 3663 O O . TYR A 1 456 ? 6.352 9.603 17.897 1.00 96.69 456 TYR A O 1
ATOM 3671 N N . CYS A 1 457 ? 4.730 9.584 19.465 1.00 97.75 457 CYS A N 1
ATOM 3672 C CA . CYS A 1 457 ? 5.179 10.778 20.171 1.00 97.75 457 CYS A CA 1
ATOM 3673 C C . CYS A 1 457 ? 5.425 10.532 21.662 1.00 97.75 457 CYS A C 1
ATOM 3675 O O . CYS A 1 457 ? 4.785 9.688 22.278 1.00 97.75 457 CYS A O 1
ATOM 3677 N N . THR A 1 458 ? 6.286 11.343 22.268 1.00 97.81 458 THR A N 1
ATOM 3678 C CA . THR A 1 458 ? 6.253 11.597 23.712 1.00 97.81 458 THR A CA 1
ATOM 3679 C C . THR A 1 458 ? 5.145 12.608 24.007 1.00 97.81 458 THR A C 1
ATOM 3681 O O . THR A 1 458 ? 5.004 13.599 23.284 1.00 97.81 458 THR A O 1
ATOM 3684 N N . LEU A 1 459 ? 4.353 12.358 25.054 1.00 97.94 459 LEU A N 1
ATOM 3685 C CA . LEU A 1 459 ? 3.229 13.209 25.459 1.00 97.94 459 LEU A CA 1
ATOM 3686 C C . LEU A 1 459 ? 3.598 14.014 26.709 1.00 97.94 459 LEU A C 1
ATOM 3688 O O . LEU A 1 459 ? 4.054 13.440 27.694 1.00 97.94 459 LEU A O 1
ATOM 3692 N N . THR A 1 460 ? 3.386 15.331 26.689 1.00 96.94 460 THR A N 1
ATOM 3693 C CA . THR A 1 460 ? 3.672 16.220 27.832 1.00 96.94 460 THR A CA 1
ATOM 3694 C C . THR A 1 460 ? 2.574 17.271 28.039 1.00 96.94 460 THR A C 1
ATOM 3696 O O . THR A 1 460 ? 1.640 17.381 27.243 1.00 96.94 460 THR A O 1
ATOM 3699 N N . GLY A 1 461 ? 2.688 18.056 29.116 1.00 96.00 461 GLY A N 1
ATOM 3700 C CA . GLY A 1 461 ? 1.784 19.162 29.449 1.00 96.00 461 GLY A CA 1
ATOM 3701 C C . GLY A 1 461 ? 0.767 18.830 30.548 1.00 96.00 461 GLY A C 1
ATOM 3702 O O . GLY A 1 461 ? 0.763 17.727 31.095 1.00 96.00 461 GLY A O 1
ATOM 3703 N N . SER A 1 462 ? -0.069 19.805 30.921 1.00 95.81 462 SER A N 1
ATOM 3704 C CA . SER A 1 462 ? -1.018 19.669 32.039 1.00 95.81 462 SER A CA 1
ATOM 3705 C C . SER A 1 462 ? -2.051 18.567 31.813 1.00 95.81 462 SER A C 1
ATOM 3707 O O . SER A 1 462 ? -2.378 17.847 32.748 1.00 95.81 462 SER A O 1
ATOM 3709 N N . ALA A 1 463 ? -2.477 18.346 30.566 1.00 94.38 463 ALA A N 1
ATOM 3710 C CA . ALA A 1 463 ? -3.451 17.303 30.245 1.00 94.38 463 ALA A CA 1
ATOM 3711 C C . ALA A 1 463 ? -2.973 15.894 30.609 1.00 94.38 463 ALA A C 1
ATOM 3713 O O . ALA A 1 463 ? -3.803 15.040 30.893 1.00 94.38 463 ALA A O 1
ATOM 3714 N N . VAL A 1 464 ? -1.658 15.650 30.591 1.00 96.38 464 VAL A N 1
ATOM 3715 C CA . VAL A 1 464 ? -1.086 14.350 30.964 1.00 96.38 464 VAL A CA 1
ATOM 3716 C C . VAL A 1 464 ? -1.183 14.117 32.470 1.00 96.38 464 VAL A C 1
ATOM 3718 O O . VAL A 1 464 ? -1.408 12.991 32.894 1.00 96.38 464 VAL A O 1
ATOM 3721 N N . LYS A 1 465 ? -1.040 15.177 33.276 1.00 93.38 465 LYS A N 1
ATOM 3722 C CA . LYS A 1 465 ? -1.115 15.097 34.742 1.00 93.38 465 LYS A CA 1
ATOM 3723 C C . LYS A 1 465 ? -2.539 14.830 35.231 1.00 93.38 465 LYS A C 1
ATOM 3725 O O . LYS A 1 465 ? -2.718 14.113 36.206 1.00 93.38 465 LYS A O 1
ATOM 3730 N N . ASP A 1 466 ? -3.526 15.372 34.525 1.00 91.88 466 ASP A N 1
ATOM 3731 C CA . ASP A 1 466 ? -4.943 15.312 34.905 1.00 91.88 466 ASP A CA 1
ATOM 3732 C C . ASP A 1 466 ? -5.686 14.099 34.310 1.00 91.88 466 ASP A C 1
ATOM 3734 O O . ASP A 1 466 ? -6.918 14.055 34.326 1.00 91.88 466 ASP A O 1
ATOM 3738 N N . ALA A 1 467 ? -4.969 13.156 33.695 1.00 96.25 467 ALA A N 1
ATOM 3739 C CA . ALA A 1 467 ? -5.553 12.059 32.936 1.00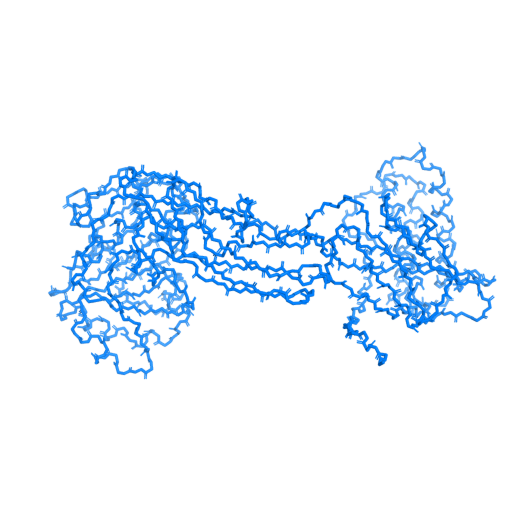 96.25 467 ALA A CA 1
ATOM 3740 C C . ALA A 1 467 ? -5.097 10.688 33.446 1.00 96.25 467 ALA A C 1
ATOM 3742 O O . ALA A 1 467 ? -3.985 10.498 33.932 1.00 96.25 467 ALA A O 1
ATOM 3743 N N . GLU A 1 468 ? -5.975 9.709 33.272 1.00 97.25 468 GLU A N 1
ATOM 3744 C CA . GLU A 1 468 ? -5.670 8.296 33.440 1.00 97.25 468 GLU A CA 1
ATOM 3745 C C . GLU A 1 468 ? -4.763 7.847 32.282 1.00 97.25 468 GLU A C 1
ATOM 3747 O O . GLU A 1 468 ? -4.946 8.257 31.127 1.00 97.25 468 GLU A O 1
ATOM 3752 N N . ILE A 1 469 ? -3.793 6.976 32.581 1.00 97.94 469 ILE A N 1
ATOM 3753 C CA . ILE A 1 469 ? -2.854 6.410 31.600 1.00 97.94 469 ILE A CA 1
ATOM 3754 C C . ILE A 1 469 ? -2.993 4.882 31.625 1.00 97.94 469 ILE A C 1
ATOM 3756 O O . ILE A 1 469 ? -2.232 4.205 32.328 1.00 97.94 469 ILE A O 1
ATOM 3760 N N . PRO A 1 470 ? -3.960 4.321 30.874 1.00 97.56 470 PRO A N 1
ATOM 3761 C CA . PRO A 1 470 ? -4.246 2.890 30.911 1.00 97.56 470 PRO A CA 1
ATOM 3762 C C . PRO A 1 470 ? -3.141 2.053 30.267 1.00 97.56 470 PRO A C 1
ATOM 3764 O O . PRO A 1 470 ? -2.960 0.892 30.620 1.00 97.56 470 PRO A O 1
ATOM 3767 N N . ILE A 1 471 ? -2.417 2.634 29.305 1.00 98.31 471 ILE A N 1
ATOM 3768 C CA . ILE A 1 471 ? -1.346 1.976 28.556 1.00 98.31 471 ILE A CA 1
ATOM 3769 C C . ILE A 1 471 ? -0.175 2.949 28.437 1.00 98.31 471 ILE A C 1
ATOM 3771 O O . ILE A 1 471 ? -0.350 4.082 27.975 1.00 98.31 471 ILE A O 1
ATOM 3775 N N . ARG A 1 472 ? 1.020 2.500 28.818 1.00 98.00 472 ARG A N 1
ATOM 3776 C CA . ARG A 1 472 ? 2.281 3.250 28.725 1.00 98.00 472 ARG A CA 1
ATOM 3777 C C . ARG A 1 472 ? 3.437 2.330 28.346 1.00 98.00 472 ARG A C 1
ATOM 3779 O O . ARG A 1 472 ? 3.310 1.113 28.437 1.00 98.00 472 ARG A O 1
ATOM 3786 N N . THR A 1 473 ? 4.564 2.889 27.939 1.00 97.69 473 THR A N 1
ATOM 3787 C CA . THR A 1 473 ? 5.810 2.120 27.840 1.00 97.69 473 THR A CA 1
ATOM 3788 C C . THR A 1 473 ? 6.301 1.722 29.233 1.00 97.69 473 THR A C 1
ATOM 3790 O O . THR A 1 473 ? 6.090 2.445 30.210 1.00 97.69 473 THR A O 1
ATOM 3793 N N . ARG A 1 474 ? 6.915 0.541 29.350 1.00 96.25 474 ARG A N 1
ATOM 3794 C CA . ARG A 1 474 ? 7.322 -0.023 30.646 1.00 96.25 474 ARG A CA 1
ATOM 3795 C C . ARG A 1 474 ? 8.519 0.707 31.259 1.00 96.25 474 ARG A C 1
ATOM 3797 O O . ARG A 1 474 ? 8.541 0.896 32.467 1.00 96.25 474 ARG A O 1
ATOM 3804 N N . GLU A 1 475 ? 9.489 1.100 30.438 1.00 93.12 475 GLU A N 1
ATOM 3805 C CA . GLU A 1 475 ? 10.780 1.622 30.909 1.00 93.12 475 GLU A CA 1
ATOM 3806 C C . GLU A 1 475 ? 10.735 3.119 31.225 1.00 93.12 475 GLU A C 1
ATOM 3808 O O . GLU A 1 475 ? 11.098 3.549 32.313 1.00 93.12 475 GLU A O 1
ATOM 3813 N N . ASP A 1 476 ? 10.257 3.920 30.278 1.00 92.50 476 ASP A N 1
ATOM 3814 C CA . ASP A 1 476 ? 10.252 5.382 30.332 1.00 92.50 476 ASP A CA 1
ATOM 3815 C C . ASP A 1 476 ? 8.867 5.972 30.655 1.00 92.50 476 ASP A C 1
ATOM 3817 O O . ASP A 1 476 ? 8.705 7.191 30.733 1.00 92.50 476 ASP A O 1
ATOM 3821 N N . GLY A 1 477 ? 7.859 5.119 30.876 1.00 95.62 477 GLY A N 1
ATOM 3822 C CA . GLY A 1 477 ? 6.530 5.526 31.336 1.00 95.62 477 GLY A CA 1
ATOM 3823 C C . GLY A 1 477 ? 5.767 6.419 30.355 1.00 95.62 477 GLY A C 1
ATOM 3824 O O . GLY A 1 477 ? 4.801 7.073 30.754 1.00 95.62 477 GLY A O 1
ATOM 3825 N N . ILE A 1 478 ? 6.175 6.460 29.084 1.00 96.94 478 ILE A N 1
ATOM 3826 C CA . ILE A 1 478 ? 5.575 7.300 28.051 1.00 96.94 478 ILE A CA 1
ATOM 3827 C C . ILE A 1 478 ? 4.133 6.841 27.809 1.00 96.94 478 ILE A C 1
ATOM 3829 O O . ILE A 1 478 ? 3.910 5.686 27.432 1.00 96.94 478 ILE A O 1
ATOM 3833 N N . PRO A 1 479 ? 3.133 7.729 27.960 1.00 97.88 479 PRO A N 1
ATOM 3834 C CA . PRO A 1 479 ? 1.744 7.367 27.716 1.00 97.88 479 PRO A CA 1
ATOM 3835 C C . PRO A 1 479 ? 1.492 6.967 26.253 1.00 97.88 479 PRO A C 1
ATOM 3837 O O . PRO A 1 479 ? 1.816 7.694 25.308 1.00 97.88 479 PRO A O 1
ATOM 3840 N N . LEU A 1 480 ? 0.852 5.812 26.066 1.00 98.06 480 LEU A N 1
ATOM 3841 C CA . LEU A 1 480 ? 0.408 5.303 24.765 1.00 98.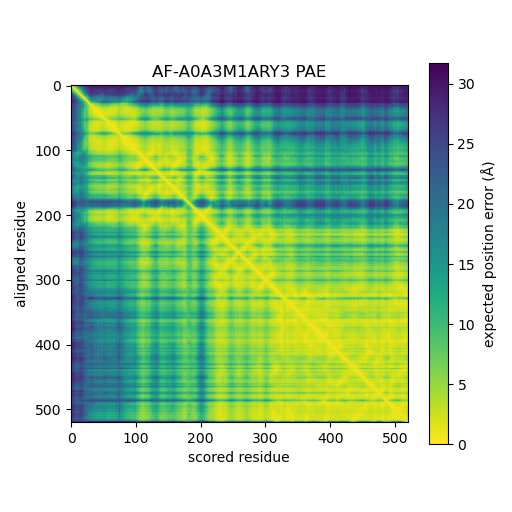06 480 LEU A CA 1
ATOM 3842 C C . LEU A 1 480 ? -1.104 5.477 24.573 1.00 98.06 480 LEU A C 1
ATOM 3844 O O . LEU A 1 480 ? -1.570 5.705 23.454 1.00 98.06 480 LEU A O 1
ATOM 3848 N N . VAL A 1 481 ? -1.862 5.435 25.668 1.00 98.44 481 VAL A N 1
ATOM 3849 C CA . VAL A 1 481 ? -3.271 5.834 25.730 1.00 98.44 481 VAL A CA 1
ATOM 3850 C C . VAL A 1 481 ? -3.437 6.773 26.916 1.00 98.44 481 VAL A C 1
ATOM 3852 O O . VAL A 1 481 ? -3.018 6.449 28.024 1.00 98.44 481 VAL A O 1
ATOM 3855 N N . LEU A 1 482 ? -4.041 7.932 26.673 1.00 97.81 482 LEU A N 1
ATOM 3856 C CA . LEU A 1 482 ? -4.332 8.950 27.677 1.00 97.81 482 LEU A CA 1
ATOM 3857 C C . LEU A 1 482 ? -5.835 9.206 27.681 1.00 97.81 482 LEU A C 1
ATOM 3859 O O . LEU A 1 482 ? -6.404 9.451 26.619 1.00 97.81 482 LEU A O 1
ATOM 3863 N N . THR A 1 483 ? -6.496 9.165 28.833 1.00 98.06 483 THR A N 1
ATOM 3864 C CA . THR A 1 483 ? -7.947 9.370 28.900 1.00 98.06 483 THR A CA 1
ATOM 3865 C C . THR A 1 483 ? -8.359 10.193 30.104 1.00 98.06 483 THR A C 1
ATOM 3867 O O . THR A 1 483 ? -7.776 10.091 31.173 1.00 98.06 483 THR A O 1
ATOM 3870 N N . ARG A 1 484 ? -9.400 11.008 29.943 1.00 96.56 484 ARG A N 1
ATOM 3871 C CA . ARG A 1 484 ? -9.956 11.814 31.028 1.00 96.56 484 ARG A CA 1
ATOM 3872 C C . ARG A 1 484 ? -11.471 11.879 30.915 1.00 96.56 484 ARG A C 1
ATOM 3874 O O . ARG A 1 484 ? -12.003 12.163 29.840 1.00 96.56 484 ARG A O 1
ATOM 3881 N N . ARG A 1 485 ? -12.164 11.649 32.030 1.00 94.12 485 ARG A N 1
ATOM 3882 C CA . ARG A 1 485 ? -13.597 11.944 32.141 1.00 94.12 485 ARG A CA 1
ATOM 3883 C C . ARG A 1 485 ? -13.806 13.455 32.216 1.00 94.12 485 ARG A C 1
ATOM 3885 O O . ARG A 1 485 ? -13.082 14.156 32.918 1.00 94.12 485 ARG A O 1
ATOM 3892 N N . GLN A 1 486 ? -14.794 13.964 31.495 1.00 89.12 486 GLN A N 1
ATOM 3893 C CA . GLN A 1 486 ? -15.159 15.376 31.505 1.00 89.12 486 GLN A CA 1
ATOM 3894 C C . GLN A 1 486 ? -16.679 15.493 31.574 1.00 89.12 486 GLN A C 1
ATOM 3896 O O . GLN A 1 486 ? -17.378 15.228 30.597 1.00 89.12 486 GLN A O 1
ATOM 3901 N N . LYS A 1 487 ? -17.183 15.908 32.746 1.00 86.81 487 LYS A N 1
ATOM 3902 C CA . LYS A 1 487 ? -18.608 15.808 33.099 1.00 86.81 487 LYS A CA 1
ATOM 3903 C C . LYS A 1 487 ? -19.092 14.365 32.877 1.00 86.81 487 LYS A C 1
ATOM 3905 O O . LYS A 1 487 ? -18.491 13.445 33.425 1.00 86.81 487 LYS A O 1
ATOM 3910 N N . SER A 1 488 ? -20.129 14.174 32.065 1.00 90.31 488 SER A N 1
ATOM 3911 C CA . SER A 1 488 ? -20.713 12.864 31.769 1.00 90.31 488 SER A CA 1
ATOM 3912 C C . SER A 1 488 ? -20.020 12.116 30.628 1.00 90.31 488 SER A C 1
ATOM 3914 O O . SER A 1 488 ? -20.368 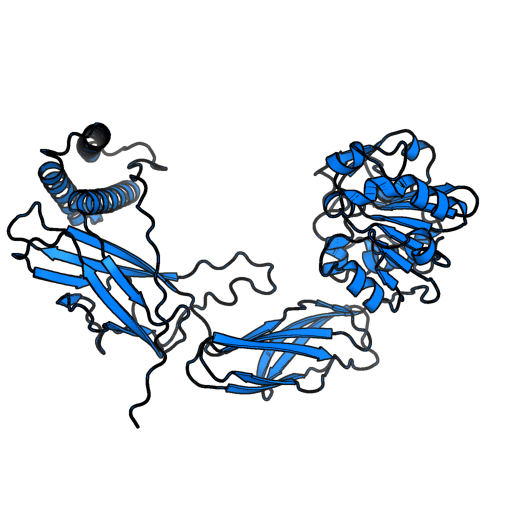10.967 30.389 1.00 90.31 488 SER A O 1
ATOM 3916 N N . GLY A 1 489 ? -19.094 12.748 29.900 1.00 96.06 489 GLY A N 1
ATOM 3917 C CA . GLY A 1 489 ? -18.416 12.129 28.760 1.00 96.06 489 GLY A CA 1
ATOM 3918 C C . GLY A 1 489 ? -16.931 11.905 28.996 1.00 96.06 489 GLY A C 1
ATOM 3919 O O . GLY A 1 489 ? -16.404 12.052 30.106 1.00 96.06 489 GLY A O 1
ATOM 3920 N N . ARG A 1 490 ? -16.232 11.557 27.918 1.00 97.06 490 ARG A N 1
ATOM 3921 C CA . ARG A 1 490 ? -14.825 11.161 27.965 1.00 97.06 490 ARG A CA 1
ATOM 3922 C C . ARG A 1 490 ? -14.062 11.686 26.759 1.00 97.06 490 ARG A C 1
ATOM 3924 O O . ARG A 1 490 ? -14.563 11.681 25.639 1.00 97.06 490 ARG A O 1
ATOM 3931 N N . ILE A 1 491 ? -12.822 12.100 26.984 1.00 98.06 491 ILE A N 1
ATOM 3932 C CA . ILE A 1 491 ? -11.849 12.354 25.922 1.00 98.06 491 ILE A CA 1
ATOM 3933 C C . ILE A 1 491 ? -10.687 11.375 26.066 1.00 98.06 491 ILE A C 1
ATOM 3935 O O . ILE A 1 491 ? -10.168 11.168 27.164 1.00 98.06 491 ILE A O 1
ATOM 3939 N N . THR A 1 492 ? -10.285 10.754 24.960 1.00 98.62 492 THR A N 1
ATOM 3940 C CA . THR A 1 492 ? -9.178 9.798 24.915 1.00 98.62 492 THR A CA 1
ATOM 3941 C C . THR A 1 492 ? -8.264 10.120 23.742 1.00 98.62 492 THR A C 1
ATOM 3943 O O . THR A 1 492 ? -8.713 10.207 22.603 1.00 98.62 492 THR A O 1
ATOM 3946 N N . TYR A 1 493 ? -6.970 10.266 24.011 1.00 98.62 493 TYR A N 1
ATOM 3947 C CA . TYR A 1 493 ? -5.926 10.397 23.005 1.00 98.62 493 TYR A CA 1
ATOM 3948 C C . TYR A 1 493 ? -5.146 9.086 22.902 1.00 98.62 493 TYR A C 1
ATOM 3950 O O . TYR A 1 493 ? -4.640 8.566 23.898 1.00 98.62 493 TYR A O 1
ATOM 3958 N N . VAL A 1 494 ? -5.043 8.555 21.688 1.00 98.62 494 VAL A N 1
ATOM 3959 C CA . VAL A 1 494 ? -4.405 7.273 21.388 1.00 98.62 494 VAL A CA 1
ATOM 3960 C C . VAL A 1 494 ? -3.137 7.534 20.590 1.00 98.62 494 VAL A C 1
ATOM 3962 O O . VAL A 1 494 ? -3.171 7.744 19.378 1.00 98.62 494 VAL A O 1
ATOM 3965 N N . ASN A 1 495 ? -2.005 7.503 21.285 1.00 98.06 495 ASN A N 1
ATOM 3966 C CA . ASN A 1 495 ? -0.675 7.629 20.694 1.00 98.06 495 ASN A CA 1
ATOM 3967 C C . ASN A 1 495 ? -0.180 6.310 20.073 1.00 98.06 495 ASN A C 1
ATOM 3969 O O . ASN A 1 495 ? 0.805 6.312 19.335 1.00 98.06 495 ASN A O 1
ATOM 3973 N N . LEU A 1 496 ? -0.863 5.192 20.356 1.00 97.75 496 LEU A N 1
ATOM 3974 C CA . LEU A 1 496 ? -0.570 3.891 19.760 1.00 97.75 496 LEU A CA 1
ATOM 3975 C C . LEU A 1 496 ? -0.544 3.957 18.230 1.00 97.75 496 LEU A C 1
ATOM 3977 O O . LEU A 1 496 ? -1.445 4.511 17.592 1.00 97.75 496 LEU A O 1
ATOM 3981 N N . ALA A 1 497 ? 0.442 3.293 17.632 1.00 96.56 497 ALA A N 1
ATOM 3982 C CA . ALA A 1 497 ? 0.542 3.138 16.188 1.00 96.56 497 ALA A CA 1
ATOM 3983 C C . ALA A 1 497 ? -0.420 2.059 15.667 1.00 96.56 497 ALA A C 1
ATOM 3985 O O . ALA A 1 497 ? -0.016 1.026 15.134 1.00 96.56 497 ALA A O 1
ATOM 3986 N N . LEU A 1 498 ? -1.724 2.312 15.820 1.00 96.81 498 LEU A N 1
ATOM 3987 C CA . LEU A 1 498 ? -2.779 1.379 15.428 1.00 96.81 498 LEU A CA 1
ATOM 3988 C C . LEU A 1 498 ? -2.848 1.184 13.913 1.00 96.81 498 LEU A C 1
ATOM 3990 O O . LEU A 1 498 ? -3.149 0.089 13.458 1.00 96.81 498 LEU A O 1
ATOM 3994 N N . ARG A 1 499 ? -2.563 2.212 13.106 1.00 94.25 499 ARG A N 1
ATOM 3995 C CA . ARG A 1 499 ? -2.798 2.166 11.653 1.00 94.25 499 ARG A CA 1
ATOM 3996 C C . ARG A 1 499 ? -2.100 0.982 10.952 1.00 94.25 499 ARG A C 1
ATOM 3998 O O . ARG A 1 499 ? -2.817 0.240 10.281 1.00 94.25 499 ARG A O 1
ATOM 4005 N N . PRO A 1 500 ? -0.778 0.746 11.096 1.00 94.06 500 PRO A N 1
ATOM 4006 C CA . PRO A 1 500 ? -0.133 -0.441 10.520 1.00 94.06 500 PRO A CA 1
ATOM 4007 C C . PRO A 1 500 ? -0.740 -1.757 11.025 1.00 94.06 500 PRO A C 1
ATOM 4009 O O . PRO A 1 500 ? -0.919 -2.694 10.250 1.00 94.06 500 PRO A O 1
ATOM 4012 N N . GLN A 1 501 ? -1.147 -1.804 12.295 1.00 96.81 501 GLN A N 1
ATOM 4013 C CA . GLN A 1 501 ? -1.763 -2.994 12.884 1.00 96.81 501 GLN A CA 1
ATOM 4014 C C . GLN A 1 501 ? -3.156 -3.276 12.328 1.00 96.81 501 GLN A C 1
ATOM 4016 O O . GLN A 1 501 ? -3.513 -4.432 12.112 1.00 96.81 501 GLN A O 1
ATOM 4021 N N . LEU A 1 502 ? -3.942 -2.232 12.059 1.00 95.94 502 LEU A N 1
ATOM 4022 C CA . LEU A 1 502 ? -5.254 -2.362 11.434 1.00 95.94 502 LEU A CA 1
ATOM 4023 C C . LEU A 1 502 ? -5.135 -2.871 9.991 1.00 95.94 502 LEU A C 1
ATOM 4025 O O . LEU A 1 502 ? -5.931 -3.717 9.579 1.00 95.94 502 LEU A O 1
ATOM 4029 N N . PHE A 1 503 ? -4.111 -2.428 9.250 1.00 92.94 503 PHE A N 1
ATOM 4030 C CA . PHE A 1 503 ? -3.784 -2.996 7.936 1.00 92.94 503 PHE A CA 1
ATOM 4031 C C . PHE A 1 503 ? -3.398 -4.474 8.036 1.00 92.94 503 PHE A C 1
ATOM 4033 O O . PHE A 1 503 ? -3.862 -5.272 7.227 1.00 92.94 503 PHE A O 1
ATOM 4040 N N . ASN A 1 504 ? -2.620 -4.843 9.057 1.00 93.44 504 ASN A N 1
ATOM 4041 C CA . ASN A 1 504 ? -2.207 -6.223 9.321 1.00 93.44 504 ASN A CA 1
ATOM 4042 C C . ASN A 1 504 ? -3.283 -7.081 10.012 1.00 93.44 504 ASN A C 1
ATOM 4044 O O . ASN A 1 504 ? -3.042 -8.241 10.332 1.00 93.44 504 ASN A O 1
ATOM 4048 N N . ILE A 1 505 ? -4.469 -6.531 10.294 1.00 96.31 505 ILE A N 1
ATOM 4049 C CA . ILE A 1 505 ? -5.550 -7.259 10.978 1.00 96.31 505 ILE A CA 1
ATOM 4050 C C . ILE A 1 505 ? -5.063 -7.838 12.320 1.00 96.31 505 ILE A C 1
ATOM 4052 O O . ILE A 1 505 ? -5.353 -8.966 12.692 1.00 96.31 505 ILE A O 1
ATOM 4056 N N . HIS A 1 506 ? -4.242 -7.085 13.045 1.00 97.19 506 HIS A N 1
ATOM 4057 C CA . HIS A 1 506 ? -3.657 -7.535 14.302 1.00 97.19 506 HIS A CA 1
ATOM 4058 C C . HIS A 1 506 ? -4.734 -7.708 15.383 1.00 97.19 506 HIS A C 1
ATOM 4060 O O . HIS A 1 506 ? -5.492 -6.773 15.652 1.00 97.19 506 HIS A O 1
ATOM 4066 N N . ALA A 1 507 ? -4.766 -8.868 16.048 1.00 97.31 507 ALA A N 1
ATOM 4067 C CA . ALA A 1 507 ? -5.797 -9.198 17.038 1.00 97.31 507 ALA A CA 1
ATOM 4068 C C . ALA A 1 507 ? -5.853 -8.174 18.186 1.00 97.31 507 ALA A C 1
ATOM 4070 O O . ALA A 1 507 ? -6.899 -7.568 18.420 1.00 97.31 507 ALA A O 1
ATOM 4071 N N . GLY A 1 508 ? -4.708 -7.901 18.822 1.00 97.44 508 GLY A N 1
ATOM 4072 C CA . GLY A 1 508 ? -4.613 -6.922 19.909 1.00 97.44 508 GLY A CA 1
ATOM 4073 C C . GLY A 1 508 ? -5.069 -5.511 19.538 1.00 97.44 508 GLY A C 1
ATOM 4074 O O . GLY A 1 508 ? -5.861 -4.915 20.259 1.00 97.44 508 GLY A O 1
ATOM 4075 N N . ALA A 1 509 ? -4.683 -4.988 18.369 1.00 98.00 509 ALA A N 1
ATOM 4076 C CA . ALA A 1 509 ? -5.148 -3.674 17.919 1.00 98.00 509 ALA A CA 1
ATOM 4077 C C . ALA A 1 509 ? -6.670 -3.619 17.693 1.00 98.00 509 ALA A C 1
ATOM 4079 O O . ALA A 1 509 ? -7.296 -2.609 18.013 1.00 98.00 509 ALA A O 1
ATOM 4080 N N . PHE A 1 510 ? -7.276 -4.695 17.174 1.00 98.25 510 PHE A N 1
ATOM 4081 C CA . PHE A 1 510 ? -8.732 -4.794 17.025 1.00 98.25 510 PHE A CA 1
ATOM 4082 C C . PHE A 1 510 ? -9.438 -4.827 18.385 1.00 98.25 510 PHE A C 1
ATOM 4084 O O . PHE A 1 510 ? -10.434 -4.128 18.563 1.00 98.25 510 PHE A O 1
ATOM 4091 N N . ARG A 1 511 ? -8.917 -5.599 19.345 1.00 98.19 511 ARG A N 1
ATOM 4092 C CA . ARG A 1 511 ? -9.458 -5.689 20.711 1.00 98.19 511 ARG A CA 1
ATOM 4093 C C . ARG A 1 511 ? -9.337 -4.365 21.459 1.00 98.19 511 ARG A C 1
ATOM 4095 O O . ARG A 1 511 ? -10.325 -3.895 22.009 1.00 98.19 511 ARG A O 1
ATOM 4102 N N . ILE A 1 512 ? -8.171 -3.717 21.399 1.00 98.06 512 ILE A N 1
ATOM 4103 C CA . ILE A 1 512 ? -7.951 -2.391 21.992 1.00 98.06 512 ILE A CA 1
ATOM 4104 C C . ILE A 1 512 ? -8.927 -1.377 21.389 1.00 98.06 512 ILE A C 1
ATOM 4106 O O . ILE A 1 512 ? -9.587 -0.658 22.131 1.00 98.06 512 ILE A O 1
ATOM 4110 N N . LEU A 1 513 ? -9.075 -1.333 20.059 1.00 98.50 513 LEU A N 1
ATOM 4111 C CA . LEU A 1 513 ? -10.023 -0.416 19.421 1.00 98.50 513 LEU A CA 1
ATOM 4112 C C . LEU A 1 513 ? -11.476 -0.711 19.827 1.00 98.50 513 LEU A C 1
ATOM 4114 O O . LEU A 1 513 ? -12.224 0.227 20.090 1.00 98.50 513 LEU A O 1
ATOM 4118 N N . ALA A 1 514 ? -11.871 -1.984 19.924 1.00 98.31 514 ALA A N 1
ATOM 4119 C CA . ALA A 1 514 ? -13.200 -2.369 20.402 1.00 98.31 514 ALA A CA 1
ATOM 4120 C C . ALA A 1 514 ? -13.462 -1.873 21.828 1.00 98.31 514 ALA A C 1
ATOM 4122 O O . ALA A 1 514 ? -14.516 -1.301 22.095 1.00 98.31 514 ALA A O 1
ATOM 4123 N N . ASN A 1 515 ? -12.488 -2.047 22.722 1.00 98.12 515 ASN A N 1
ATOM 4124 C CA . ASN A 1 515 ? -12.578 -1.594 24.107 1.00 98.12 515 ASN A CA 1
ATOM 4125 C C . ASN A 1 515 ? -12.627 -0.076 24.226 1.00 98.12 515 ASN A C 1
ATOM 4127 O O . ASN A 1 515 ? -13.407 0.449 25.016 1.00 98.12 515 ASN A O 1
ATOM 4131 N N . LEU A 1 516 ? -11.836 0.633 23.420 1.00 97.88 516 LEU A N 1
ATOM 4132 C CA . LEU A 1 516 ? -11.877 2.091 23.369 1.00 97.88 516 LEU A CA 1
ATOM 4133 C C . LEU A 1 516 ? -13.247 2.593 22.904 1.00 97.88 516 LEU A C 1
ATOM 4135 O O . LEU A 1 516 ? -13.728 3.567 23.455 1.00 97.88 516 LEU A O 1
ATOM 4139 N N . ILE A 1 517 ? -13.889 1.936 21.935 1.00 97.69 517 ILE A N 1
ATOM 4140 C CA . ILE A 1 517 ? -15.230 2.323 21.463 1.00 97.69 517 ILE A CA 1
ATOM 4141 C C . ILE A 1 517 ? -16.311 1.984 22.499 1.00 97.69 517 ILE A C 1
ATOM 4143 O O . ILE A 1 517 ? -17.271 2.732 22.655 1.00 97.69 517 ILE A O 1
ATOM 4147 N N . ALA A 1 518 ? -16.171 0.868 23.215 1.00 95.19 518 ALA A N 1
ATOM 4148 C CA . ALA A 1 518 ? -17.147 0.455 24.219 1.00 95.19 518 ALA A CA 1
ATOM 4149 C C . ALA A 1 518 ? -17.064 1.275 25.522 1.00 95.19 518 ALA A C 1
ATOM 4151 O O . ALA A 1 518 ? -18.085 1.490 26.174 1.00 95.19 518 ALA A O 1
ATOM 4152 N N . GLY A 1 519 ? -15.861 1.709 25.916 1.00 81.75 519 GLY A N 1
ATOM 4153 C CA . GLY A 1 519 ? -15.561 2.283 27.233 1.00 81.75 519 GLY A CA 1
ATOM 4154 C C . GLY A 1 519 ? -15.868 3.776 27.411 1.00 81.75 519 GLY A C 1
ATOM 4155 O O . GLY A 1 519 ? -15.107 4.453 28.110 1.00 81.75 519 GLY A O 1
ATOM 4156 N N . SER A 1 520 ? -16.945 4.271 26.788 1.00 62.53 520 SER A N 1
ATOM 4157 C CA . SER A 1 520 ? -17.456 5.645 26.948 1.00 62.53 520 SER A CA 1
ATOM 4158 C C . SER A 1 520 ? -17.671 6.006 28.419 1.00 62.53 520 SER A C 1
ATOM 4160 O O . SER A 1 520 ? -18.477 5.287 29.059 1.00 62.53 520 SER A O 1
#

Nearest PDB structures (foldseek):
  7ptr-assembly1_A  TM=3.004E-01  e=4.587E-06  H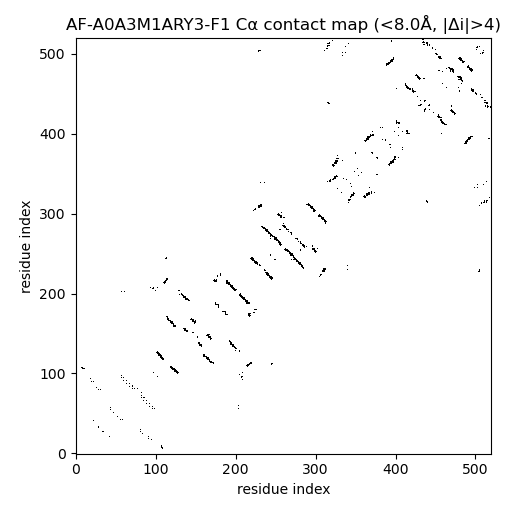aloferax volcanii DS2
  5x7h-assembly1_A  TM=3.566E-01  e=7.298E-03  Paenibacillus sp. 598K
  8bg5-assembly2_C  TM=2.619E-01  e=1.690E-03  Homo sapiens
  8snz-assembly1_B-2  TM=5.567E-01  e=2.994E-01  Rhodopseudomonas palustris
  7a5a-assembly2_F  TM=4.109E-01  e=1.612E-01  Crimean-Congo hemorrhagic fever virus strain IbAr10200

Mean predicted aligned error: 10.19 Å

pLDDT: mean 88.49, std 14.95, range [24.36, 98.62]

Secondary structure (DSSP, 8-state):
-----------------PPPPSSTTPPP---HHHHHHHHHHHHHHHHHHTT--TTHHHHHHHHHHHHHHHHHTGGGS-HHHHHHHHHHHHHHHHHHHHHTT--EEEEES-SEE-TT-EEEEEEEEE-S--SSSEEEEE-TT--TT-EETTBS--EEE--SSPEEEEE--S------SSSGGGTS--PPPEEEEEEEEEE-SSTTT-EEEEEEEEEEE--SEEEEESS-EEESSTT-EEEEEEEE-SSS-EEEEEEEBSSSEEE--EEEEE-STT-EEEEEEEEEEPTTPPSEEEEEEEEETTEEEEEEEEEE------TT--EEEE--STT-HHHHHHHHHT--EEE--TTS-HHHHHTT-SEEEE-TTHHHH-GGGGGGHHHHHHHHHTT-EEEEE---HHHHHHS-SSTT-EEEE-TT-BTTS-EEE-TTSHHHHSSS---GGGGTT--SBSBSEEEESHHHHTSEEEEEETTT--EEEEEEEETTEEEEEE-B-HHHHHHTT-HHHHHHHHHHHH--

Foldseek 3Di:
DPDDDPFDDDFDDDDPPDQDDLPPPADDDPDPLCVVLVVLVVVLSVCVVVVNCPCNLVSLLVSLVVLVVVCVVVVPDDPSVNVSSVSSNVSSLVVLCVVLVWDWGKDKRAQEDEAFDKIWIATADIGSAPVAWWKKKFQPQDDPQKAWPNHPGGIGGDDHRDIIIITHGNDDDFQPPLDQLVPDHRRFFDWGKMWIFIDHPPSSSTGIDIDIDGHGYDHQKAKHWNQQEWEPDFFIKTKIKIFGQHQQKDWFWKWFDDPFWTWPTDTDIQHGHRRMDIDITGIDGDPPDDFDKDKTFMDIPNDGRDIHIYGYDDADFDQVAEEEEQALDVPALVVVLCVSNNHDYDYDDLVDDRCVVLPPGQEYEYDEQSCVSPVCVLVCLVVLVVSQQVQHEYEYEHHDQVSCVVRPSDPFKHWDFDQVQFLVFAKDFPQPDQLCVPPDHADRVLSPPDHGGQFTTAIGGPQQVQWDQGMAGDPPRGGQKTKDRDNNGIYIYGRGPLRVVSSVVRPSSSRSVSSSSVVD